Protein AF-0000000076434625 (afdb_homodimer)

Nearest PDB structures (foldseek):
  2wl1-assembly1_A  TM=9.726E-01  e=6.484E-25  Homo sapiens
  8hjt-assembly1_D  TM=9.639E-01  e=6.205E-23  Vicugna pacos
  5lyg-assembly1_A  TM=9.330E-01  e=1.930E-23  Homo sapiens
  5hm7-assembly1_A  TM=8.733E-01  e=5.251E-23  Homo sapiens
  2fbe-assembly4_D  TM=9.195E-01  e=2.385E-20  Homo sapiens

Structure (mmCIF, N/CA/C/O backbone):
data_AF-0000000076434625-model_v1
#
loop_
_entity.id
_entity.type
_entity.pdbx_description
1 polymer 'Erythroblast membrane associated protein (Scianna blood group)'
#
loop_
_atom_site.group_PDB
_atom_site.id
_atom_site.type_symbol
_atom_site.label_atom_id
_atom_site.label_alt_id
_atom_site.label_comp_id
_atom_site.label_asym_id
_atom_site.label_entity_id
_atom_site.label_seq_id
_atom_site.pdbx_PDB_ins_code
_atom_site.Cartn_x
_atom_site.Cartn_y
_atom_site.Cartn_z
_atom_site.occupancy
_atom_site.B_iso_or_equiv
_atom_site.auth_seq_id
_atom_site.auth_comp_id
_atom_site.auth_asym_id
_atom_site.auth_atom_id
_atom_site.pdbx_PDB_model_num
ATOM 1 N N . GLU A 1 1 ? -69 0.634 -28.594 1 23.17 1 GLU A N 1
ATOM 2 C CA . GLU A 1 1 ? -69 0.146 -27.219 1 23.17 1 GLU A CA 1
ATOM 3 C C . GLU A 1 1 ? -67.688 -0.517 -26.859 1 23.17 1 GLU A C 1
ATOM 5 O O . GLU A 1 1 ? -67.438 -1.662 -27.25 1 23.17 1 GLU A O 1
ATOM 10 N N . CYS A 1 2 ? -66.5 0.203 -27.141 1 28.33 2 CYS A N 1
ATOM 11 C CA . CYS A 1 2 ? -65.062 -0.141 -27.078 1 28.33 2 CYS A CA 1
ATOM 12 C C . CYS A 1 2 ? -64.688 -0.5 -25.656 1 28.33 2 CYS A C 1
ATOM 14 O O . CYS A 1 2 ? -64.875 0.292 -24.719 1 28.33 2 CYS A O 1
ATOM 16 N N . GLY A 1 3 ? -64.812 -1.788 -25.188 1 24.2 3 GLY A N 1
ATOM 17 C CA . GLY A 1 3 ? -64.562 -2.371 -23.891 1 24.2 3 GLY A CA 1
ATOM 18 C C . GLY A 1 3 ? -63.125 -2.133 -23.375 1 24.2 3 GLY A C 1
ATOM 19 O O . GLY A 1 3 ? -62.156 -2.402 -24.078 1 24.2 3 GLY A O 1
ATOM 20 N N . TRP A 1 4 ? -62.875 -1.135 -22.406 1 28.14 4 TRP A N 1
ATOM 21 C CA . TRP A 1 4 ? -61.688 -0.651 -21.688 1 28.14 4 TRP A CA 1
ATOM 22 C C . TRP A 1 4 ? -61.094 -1.759 -20.844 1 28.14 4 TRP A C 1
ATOM 24 O O . TRP A 1 4 ? -61.719 -2.256 -19.906 1 28.14 4 TRP A O 1
ATOM 34 N N . ASP A 1 5 ? -60.375 -2.73 -21.438 1 30.02 5 ASP A N 1
ATOM 35 C CA . ASP A 1 5 ? -59.688 -3.805 -20.734 1 30.02 5 ASP A CA 1
ATOM 36 C C . ASP A 1 5 ? -58.625 -3.248 -19.766 1 30.02 5 ASP A C 1
ATOM 38 O O . ASP A 1 5 ? -57.75 -2.484 -20.156 1 30.02 5 ASP A O 1
ATOM 42 N N . GLY A 1 6 ? -58.938 -2.926 -18.438 1 27.97 6 GLY A N 1
ATOM 43 C CA . GLY A 1 6 ? -58.281 -2.494 -17.203 1 27.97 6 GLY A CA 1
ATOM 44 C C . GLY A 1 6 ? -57.125 -3.395 -16.781 1 27.97 6 GLY A C 1
ATOM 45 O O . GLY A 1 6 ? -57.188 -4.043 -15.742 1 27.97 6 GLY A O 1
ATOM 46 N N . THR A 1 7 ? -56.406 -4.121 -17.594 1 33.84 7 THR A N 1
ATOM 47 C CA . THR A 1 7 ? -55.344 -4.992 -17.078 1 33.84 7 THR A CA 1
ATOM 48 C C . THR A 1 7 ? -54.312 -4.184 -16.328 1 33.84 7 THR A C 1
ATOM 50 O O . THR A 1 7 ? -53.5 -3.455 -16.922 1 33.84 7 THR A O 1
ATOM 53 N N . GLY A 1 8 ? -54.625 -3.646 -15.156 1 29.27 8 GLY A N 1
ATOM 54 C CA . GLY A 1 8 ? -53.656 -3.012 -14.266 1 29.27 8 GLY A CA 1
ATOM 55 C C . GLY A 1 8 ? -52.469 -3.9 -13.922 1 29.27 8 GLY A C 1
ATOM 56 O O . GLY A 1 8 ? -52.656 -5.07 -13.57 1 29.27 8 GLY A O 1
ATOM 57 N N . ALA A 1 9 ? -51.281 -3.75 -14.508 1 34.62 9 ALA A N 1
ATOM 58 C CA . ALA A 1 9 ? -49.969 -4.273 -14.172 1 34.62 9 ALA A CA 1
ATOM 59 C C . ALA A 1 9 ? -49.688 -4.18 -12.672 1 34.62 9 ALA A C 1
ATOM 61 O O . ALA A 1 9 ? -49.781 -3.096 -12.086 1 34.62 9 ALA A O 1
ATOM 62 N N . SER A 1 10 ? -50 -5.176 -11.859 1 33.22 10 SER A N 1
ATOM 63 C CA . SER A 1 10 ? -49.625 -5.387 -10.461 1 33.22 10 SER A CA 1
ATOM 64 C C . SER A 1 10 ? -48.156 -5.027 -10.203 1 33.22 10 SER A C 1
ATOM 66 O O . SER A 1 10 ? -47.25 -5.602 -10.82 1 33.22 10 SER A O 1
ATOM 68 N N . GLN A 1 11 ? -47.781 -3.863 -10.016 1 36.91 11 GLN A N 1
ATOM 69 C CA . GLN A 1 11 ? -46.531 -3.506 -9.383 1 36.91 11 GLN A CA 1
ATOM 70 C C . GLN A 1 11 ? -46.219 -4.41 -8.188 1 36.91 11 GLN A C 1
ATOM 72 O O . GLN A 1 11 ? -46.938 -4.359 -7.176 1 36.91 11 GLN A O 1
ATOM 77 N N . ALA A 1 12 ? -45.781 -5.609 -8.336 1 36.97 12 ALA A N 1
ATOM 78 C CA . ALA A 1 12 ? -45.312 -6.48 -7.258 1 36.97 12 ALA A CA 1
ATOM 79 C C . ALA A 1 12 ? -44.594 -5.684 -6.172 1 36.97 12 ALA A C 1
ATOM 81 O O . ALA A 1 12 ? -43.531 -5.09 -6.422 1 36.97 12 ALA A O 1
ATOM 82 N N . CYS A 1 13 ? -45.125 -5.082 -5.246 1 39.25 13 CYS A N 1
ATOM 83 C CA . CYS A 1 13 ? -44.688 -4.508 -3.982 1 39.25 13 CYS A CA 1
ATOM 84 C C . CYS A 1 13 ? -43.688 -5.414 -3.285 1 39.25 13 CYS A C 1
ATOM 86 O O . CYS A 1 13 ? -44.031 -6.512 -2.846 1 39.25 13 CYS A O 1
ATOM 88 N N . ARG A 1 14 ? -42.406 -5.449 -3.725 1 52.22 14 ARG A N 1
ATOM 89 C CA . ARG A 1 14 ? -41.438 -6.191 -2.924 1 52.22 14 ARG A CA 1
ATOM 90 C C . ARG A 1 14 ? -41.656 -5.93 -1.436 1 52.22 14 ARG A C 1
ATOM 92 O O . ARG A 1 14 ? -41.844 -4.781 -1.021 1 52.22 14 ARG A O 1
ATOM 99 N N . SER A 1 15 ? -41.969 -6.836 -0.788 1 63.38 15 SER A N 1
ATOM 100 C CA . SER A 1 15 ? -42.281 -6.758 0.64 1 63.38 15 SER A CA 1
ATOM 101 C C . SER A 1 15 ? -41.125 -6.102 1.4 1 63.38 15 SER A C 1
ATOM 103 O O . SER A 1 15 ? -39.969 -6.238 1.018 1 63.38 15 SER A O 1
ATOM 105 N N . PRO A 1 16 ? -41.375 -5.156 2.105 1 63.78 16 PRO A N 1
ATOM 106 C CA . PRO A 1 16 ? -40.406 -4.516 2.98 1 63.78 16 PRO A CA 1
ATOM 107 C C . PRO A 1 16 ? -39.375 -5.504 3.553 1 63.78 16 PRO A C 1
ATOM 109 O O . PRO A 1 16 ? -38.219 -5.141 3.801 1 63.78 16 PRO A O 1
ATOM 112 N N . HIS A 1 17 ? -39.781 -6.703 3.619 1 73.5 17 HIS A N 1
ATOM 113 C CA . HIS A 1 17 ? -38.906 -7.73 4.148 1 73.5 17 HIS A CA 1
ATOM 114 C C . HIS A 1 17 ? -37.812 -8.086 3.139 1 73.5 17 HIS A C 1
ATOM 116 O O . HIS A 1 17 ? -36.656 -8.312 3.518 1 73.5 17 HIS A O 1
ATOM 122 N N . SER A 1 18 ? -38.281 -7.949 1.891 1 78 18 SER A N 1
ATOM 123 C CA . SER A 1 18 ? -37.312 -8.289 0.843 1 78 18 SER A CA 1
ATOM 124 C C . SER A 1 18 ? -36.25 -7.199 0.685 1 78 18 SER A C 1
ATOM 126 O O . SER A 1 18 ? -35.062 -7.5 0.527 1 78 18 SER A O 1
ATOM 128 N N . ASP A 1 19 ? -36.688 -6.043 0.899 1 81.62 19 ASP A N 1
ATOM 129 C CA . ASP A 1 19 ? -35.75 -4.922 0.766 1 81.62 19 ASP A CA 1
ATOM 130 C C . ASP A 1 19 ? -34.75 -4.918 1.899 1 81.62 19 ASP A C 1
ATOM 132 O O . ASP A 1 19 ? -33.562 -4.641 1.678 1 81.62 19 ASP A O 1
ATOM 136 N N . LEU A 1 20 ? -35.188 -5.234 3.004 1 84.5 20 LEU A N 1
ATOM 137 C CA . LEU A 1 20 ? -34.312 -5.266 4.16 1 84.5 20 LEU A CA 1
ATOM 138 C C . LEU A 1 20 ? -33.312 -6.402 4.035 1 84.5 20 LEU A C 1
ATOM 140 O O . LEU A 1 20 ? -32.125 -6.238 4.383 1 84.5 20 LEU A O 1
ATOM 144 N N . SER A 1 21 ? -33.875 -7.551 3.588 1 85.25 21 SER A N 1
ATOM 145 C CA . SER A 1 21 ? -32.969 -8.688 3.381 1 85.25 21 SER A CA 1
ATOM 146 C C . SER A 1 21 ? -31.906 -8.359 2.355 1 85.25 21 SER A C 1
ATOM 148 O O . SER A 1 21 ? -30.734 -8.695 2.549 1 85.25 21 SER A O 1
ATOM 150 N N . ASN A 1 22 ? -32.344 -7.711 1.347 1 88.44 22 ASN A N 1
ATOM 151 C CA . ASN A 1 22 ? -31.391 -7.309 0.318 1 88.44 22 ASN A CA 1
ATOM 152 C C . ASN A 1 22 ? -30.375 -6.293 0.853 1 88.44 22 ASN A C 1
ATOM 154 O O . ASN A 1 22 ? -29.203 -6.336 0.497 1 88.44 22 ASN A O 1
ATOM 158 N N . CYS A 1 23 ? -30.922 -5.461 1.627 1 88.69 23 CYS A N 1
ATOM 159 C CA . CYS A 1 23 ? -30.047 -4.461 2.225 1 88.69 23 CYS A CA 1
ATOM 160 C C . CYS A 1 23 ? -29.016 -5.113 3.127 1 88.69 23 CYS A C 1
ATOM 162 O O . CYS A 1 23 ? -27.828 -4.746 3.092 1 88.69 23 CYS A O 1
ATOM 164 N N . PHE A 1 24 ? -29.422 -6.098 3.816 1 89.88 24 PHE A N 1
ATOM 165 C CA . PHE A 1 24 ? -28.516 -6.777 4.723 1 89.88 24 PHE A CA 1
ATOM 166 C C . PHE A 1 24 ? -27.469 -7.57 3.947 1 89.88 24 PHE A C 1
ATOM 168 O O . PHE A 1 24 ? -26.297 -7.613 4.336 1 89.88 24 PHE A O 1
ATOM 175 N N . TYR A 1 25 ? -28.016 -8.117 2.943 1 89.94 25 TYR A N 1
ATOM 176 C CA . TYR A 1 25 ? -27.078 -8.852 2.094 1 89.94 25 TYR A CA 1
ATOM 177 C C . TYR A 1 25 ? -26.016 -7.918 1.521 1 89.94 25 TYR A C 1
ATOM 179 O O . TYR A 1 25 ? -24.828 -8.242 1.526 1 89.94 25 TYR A O 1
ATOM 187 N N . SER A 1 26 ? -26.438 -6.84 1.035 1 90.75 26 SER A N 1
ATOM 188 C CA . SER A 1 26 ? -25.5 -5.852 0.49 1 90.75 26 SER A CA 1
ATOM 189 C C . SER A 1 26 ? -24.531 -5.363 1.555 1 90.75 26 SER A C 1
ATOM 191 O O . SER A 1 26 ? -23.344 -5.172 1.277 1 90.75 26 SER A O 1
ATOM 193 N N . LEU A 1 27 ? -25.031 -5.211 2.686 1 92.5 27 LEU A N 1
ATOM 194 C CA . LEU A 1 27 ? -24.203 -4.762 3.793 1 92.5 27 LEU A CA 1
ATOM 195 C C . LEU A 1 27 ? -23.109 -5.777 4.102 1 92.5 27 LEU A C 1
ATOM 197 O O . LEU A 1 27 ? -21.953 -5.406 4.312 1 92.5 27 LEU A O 1
ATOM 201 N N . GLU A 1 28 ? -23.469 -6.973 4.117 1 92.25 28 GLU A N 1
ATOM 202 C CA . GLU A 1 28 ? -22.5 -8.023 4.422 1 92.25 28 GLU A CA 1
ATOM 203 C C . GLU A 1 28 ? -21.422 -8.109 3.342 1 92.25 28 GLU A C 1
ATOM 205 O O . GLU A 1 28 ? -20.234 -8.281 3.65 1 92.25 28 GLU A O 1
ATOM 210 N N . LYS A 1 29 ? -21.844 -8 2.17 1 90.31 29 LYS A N 1
ATOM 211 C CA . LYS A 1 29 ? -20.906 -8.031 1.058 1 90.31 29 LYS A CA 1
ATOM 212 C C . LYS A 1 29 ? -19.906 -6.879 1.154 1 90.31 29 LYS A C 1
ATOM 214 O O . LYS A 1 29 ? -18.703 -7.074 0.967 1 90.31 29 LYS A O 1
ATOM 219 N N . LEU A 1 30 ? -20.453 -5.77 1.471 1 92.81 30 LEU A N 1
ATOM 220 C CA . LEU A 1 30 ? -19.609 -4.582 1.576 1 92.81 30 LEU A CA 1
ATOM 221 C C . LEU A 1 30 ? -18.641 -4.699 2.756 1 92.81 30 LEU A C 1
ATOM 223 O O . LEU A 1 30 ? -17.484 -4.289 2.66 1 92.81 30 LEU A O 1
ATOM 227 N N . ARG A 1 31 ? -19.125 -5.285 3.799 1 94.31 31 ARG A N 1
ATOM 228 C CA . ARG A 1 31 ? -18.281 -5.449 4.98 1 94.31 31 ARG A CA 1
ATOM 229 C C . ARG A 1 31 ? -17.109 -6.395 4.691 1 94.31 31 ARG A C 1
ATOM 231 O O . ARG A 1 31 ? -15.992 -6.156 5.145 1 94.31 31 ARG A O 1
ATOM 238 N N . ARG A 1 32 ? -17.391 -7.383 3.936 1 92.69 32 ARG A N 1
ATOM 239 C CA . ARG A 1 32 ? -16.344 -8.336 3.586 1 92.69 32 ARG A CA 1
ATOM 240 C C . ARG A 1 32 ? -15.281 -7.691 2.695 1 92.69 32 ARG A C 1
ATOM 242 O O . ARG A 1 32 ? -14.086 -7.84 2.934 1 92.69 32 ARG A O 1
ATOM 249 N N . GLU A 1 33 ? -15.75 -6.996 1.76 1 93 33 GLU A N 1
ATOM 250 C CA . GLU A 1 33 ? -14.805 -6.324 0.867 1 93 33 GLU A CA 1
ATOM 251 C C . GLU A 1 33 ? -13.984 -5.281 1.616 1 93 33 GLU A C 1
ATOM 253 O O . GLU A 1 33 ? -12.781 -5.145 1.383 1 93 33 GLU A O 1
ATOM 258 N N . LEU A 1 34 ? -14.672 -4.625 2.457 1 94.81 34 LEU A N 1
ATOM 259 C CA . LEU A 1 34 ? -13.984 -3.588 3.223 1 94.81 34 LEU A CA 1
ATOM 260 C C . LEU A 1 34 ? -12.891 -4.191 4.098 1 94.81 34 LEU A C 1
ATOM 262 O O . LEU A 1 34 ? -11.805 -3.613 4.23 1 94.81 34 LEU A O 1
ATOM 266 N N . LYS A 1 35 ? -13.203 -5.277 4.699 1 94.44 35 LYS A N 1
ATOM 267 C CA . LYS A 1 35 ? -12.203 -5.945 5.527 1 94.44 35 LYS A CA 1
ATOM 268 C C . LYS A 1 35 ? -10.938 -6.246 4.73 1 94.44 35 LYS A C 1
ATOM 270 O O . LYS A 1 35 ? -9.828 -6.02 5.215 1 94.44 35 LYS A O 1
ATOM 275 N N . LEU A 1 36 ? -11.086 -6.656 3.561 1 94.12 36 LEU A N 1
ATOM 276 C CA . LEU A 1 36 ? -9.961 -6.996 2.701 1 94.12 36 LEU A CA 1
ATOM 277 C C . LEU A 1 36 ? -9.172 -5.746 2.318 1 94.12 36 LEU A C 1
ATOM 279 O O . LEU A 1 36 ? -7.941 -5.734 2.383 1 94.12 36 LEU A O 1
ATOM 283 N N . LYS A 1 37 ? -9.875 -4.754 1.934 1 96.19 37 LYS A N 1
ATOM 284 C CA . LYS A 1 37 ? -9.211 -3.529 1.497 1 96.19 37 LYS A CA 1
ATOM 285 C C . LYS A 1 37 ? -8.547 -2.816 2.672 1 96.19 37 LYS A C 1
ATOM 287 O O . LYS A 1 37 ? -7.484 -2.207 2.514 1 96.19 37 LYS A O 1
ATOM 292 N N . ARG A 1 38 ? -9.133 -2.963 3.857 1 96.06 38 ARG A N 1
ATOM 293 C CA . ARG A 1 38 ? -8.5 -2.43 5.062 1 96.06 38 ARG A CA 1
ATOM 294 C C . ARG A 1 38 ? -7.18 -3.141 5.348 1 96.06 38 ARG A C 1
ATOM 296 O O . ARG A 1 38 ? -6.176 -2.498 5.656 1 96.06 38 ARG A O 1
ATOM 303 N N . ALA A 1 39 ? -7.242 -4.359 5.207 1 95.88 39 ALA A N 1
ATOM 304 C CA . ALA A 1 39 ? -6.031 -5.141 5.457 1 95.88 39 ALA A CA 1
ATOM 305 C C . ALA A 1 39 ? -4.922 -4.754 4.48 1 95.88 39 ALA A C 1
ATOM 307 O O . ALA A 1 39 ? -3.76 -4.617 4.875 1 95.88 39 ALA A O 1
ATOM 308 N N . ALA A 1 40 ? -5.301 -4.598 3.291 1 96.94 40 ALA A N 1
ATOM 309 C CA . ALA A 1 40 ? -4.328 -4.199 2.277 1 96.94 40 ALA A CA 1
ATOM 310 C C . ALA A 1 40 ? -3.756 -2.816 2.582 1 96.94 40 ALA A C 1
ATOM 312 O O . ALA A 1 40 ? -2.541 -2.615 2.531 1 96.94 40 ALA A O 1
ATOM 313 N N . ALA A 1 41 ? -4.602 -1.96 2.906 1 96.69 41 ALA A N 1
ATOM 314 C CA . ALA A 1 41 ? -4.164 -0.603 3.225 1 96.69 41 ALA A CA 1
ATOM 315 C C . ALA A 1 41 ? -3.271 -0.591 4.461 1 96.69 41 ALA A C 1
ATOM 317 O O . ALA A 1 41 ? -2.252 0.1 4.492 1 96.69 41 ALA A O 1
ATOM 318 N N . ASN A 1 42 ? -3.645 -1.367 5.438 1 96.25 42 ASN A N 1
ATOM 319 C CA . ASN A 1 42 ? -2.861 -1.458 6.668 1 96.25 42 ASN A CA 1
ATOM 320 C C . ASN A 1 42 ? -1.478 -2.047 6.406 1 96.25 42 ASN A C 1
ATOM 322 O O . ASN A 1 42 ? -0.511 -1.695 7.086 1 96.25 42 ASN A O 1
ATOM 326 N N . SER A 1 43 ? -1.382 -2.867 5.438 1 95.94 43 SER A N 1
ATOM 327 C CA . SER A 1 43 ? -0.119 -3.549 5.172 1 95.94 43 SER A CA 1
ATOM 328 C C . SER A 1 43 ? 0.944 -2.57 4.684 1 95.94 43 SER A C 1
ATOM 330 O O . SER A 1 43 ? 2.143 -2.848 4.781 1 95.94 43 SER A O 1
ATOM 332 N N . GLY A 1 44 ? 0.519 -1.475 4.18 1 96.56 44 GLY A N 1
ATOM 333 C CA . GLY A 1 44 ? 1.476 -0.463 3.762 1 96.56 44 GLY A CA 1
ATOM 334 C C . GLY A 1 44 ? 2.344 0.044 4.898 1 96.56 44 GLY A C 1
ATOM 335 O O . GLY A 1 44 ? 3.439 0.562 4.664 1 96.56 44 GLY A O 1
ATOM 336 N N . TRP A 1 45 ? 1.852 -0.097 6.062 1 96.75 45 TRP A N 1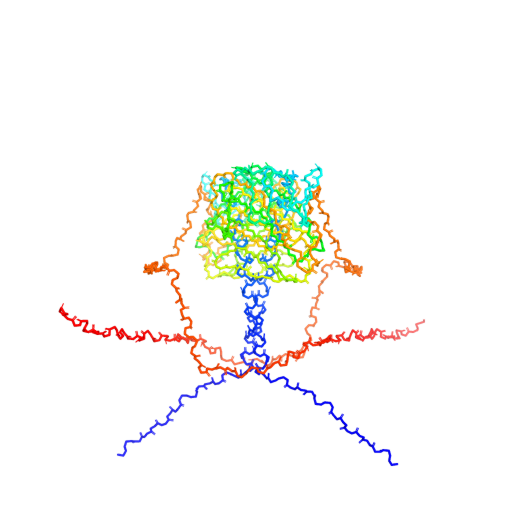
ATOM 337 C CA . TRP A 1 45 ? 2.582 0.366 7.238 1 96.75 45 TRP A CA 1
ATOM 338 C C . TRP A 1 45 ? 3.875 -0.423 7.422 1 96.75 45 TRP A C 1
ATOM 340 O O . TRP A 1 45 ? 4.863 0.103 7.941 1 96.75 45 TRP A O 1
ATOM 350 N N . ARG A 1 46 ? 3.898 -1.638 6.988 1 96.06 46 ARG A N 1
ATOM 351 C CA . ARG A 1 46 ? 5.086 -2.48 7.098 1 96.06 46 ARG A CA 1
ATOM 352 C C . ARG A 1 46 ? 6.254 -1.884 6.32 1 96.06 46 ARG A C 1
ATOM 354 O O . ARG A 1 46 ? 7.375 -1.826 6.828 1 96.06 46 ARG A O 1
ATOM 361 N N . ARG A 1 47 ? 5.949 -1.477 5.184 1 95.94 47 ARG A N 1
ATOM 362 C CA . ARG A 1 47 ? 6.98 -0.821 4.391 1 95.94 47 ARG A CA 1
ATOM 363 C C . ARG A 1 47 ? 7.371 0.521 5 1 95.94 47 ARG A C 1
ATOM 365 O O . ARG A 1 47 ? 8.555 0.875 5.031 1 95.94 47 ARG A O 1
ATOM 372 N N . ALA A 1 48 ? 6.359 1.243 5.406 1 97.75 48 ALA A N 1
ATOM 373 C CA . ALA A 1 48 ? 6.605 2.57 5.961 1 97.75 48 ALA A CA 1
ATOM 374 C C . ALA A 1 48 ? 7.629 2.512 7.09 1 97.75 48 ALA A C 1
ATOM 376 O O . ALA A 1 48 ? 8.586 3.293 7.117 1 97.75 48 ALA A O 1
ATOM 377 N N . ARG A 1 49 ? 7.52 1.567 7.906 1 96.81 49 ARG A N 1
ATOM 378 C CA . ARG A 1 49 ? 8.328 1.491 9.117 1 96.81 49 ARG A CA 1
ATOM 379 C C . ARG A 1 49 ? 9.781 1.176 8.789 1 96.81 49 ARG A C 1
ATOM 381 O O . ARG A 1 49 ? 10.672 1.406 9.609 1 96.81 49 ARG A O 1
ATOM 388 N N . LEU A 1 50 ? 10.023 0.683 7.617 1 97.31 50 LEU A N 1
ATOM 389 C CA . LEU A 1 50 ? 11.383 0.374 7.176 1 97.31 50 LEU A CA 1
ATOM 390 C C . LEU A 1 50 ? 12.133 1.646 6.797 1 97.31 50 LEU A C 1
ATOM 392 O O . LEU A 1 50 ? 13.352 1.625 6.633 1 97.31 50 LEU A O 1
ATOM 396 N N . HIS A 1 51 ? 11.461 2.729 6.668 1 98.38 51 HIS A N 1
ATOM 397 C CA . HIS A 1 51 ? 12.078 3.953 6.164 1 98.38 51 HIS A CA 1
ATOM 398 C C . HIS A 1 51 ? 11.969 5.082 7.184 1 98.38 51 HIS A C 1
ATOM 400 O O . HIS A 1 51 ? 11.781 6.242 6.809 1 98.38 51 HIS A O 1
ATOM 406 N N . PHE A 1 52 ? 12.086 4.723 8.43 1 98.38 52 PHE A N 1
ATOM 407 C CA . PHE A 1 52 ? 11.984 5.699 9.508 1 98.38 52 PHE A CA 1
ATOM 408 C C . PHE A 1 52 ? 13.141 6.691 9.445 1 98.38 52 PHE A C 1
ATOM 410 O O . PHE A 1 52 ? 14.297 6.297 9.289 1 98.38 52 PHE A O 1
ATOM 417 N N . VAL A 1 53 ? 12.766 7.922 9.445 1 98 53 VAL A N 1
ATOM 418 C CA . VAL A 1 53 ? 13.742 9 9.57 1 98 53 VAL A CA 1
ATOM 419 C C . VAL A 1 53 ? 13.328 9.945 10.695 1 98 53 VAL A C 1
ATOM 421 O O . VAL A 1 53 ? 12.141 10.086 10.992 1 98 53 VAL A O 1
ATOM 424 N N . THR A 1 54 ? 14.305 10.539 11.336 1 94.12 54 THR A N 1
ATOM 425 C CA . THR A 1 54 ? 14.016 11.586 12.305 1 94.12 54 THR A CA 1
ATOM 426 C C . THR A 1 54 ? 14.078 12.961 11.648 1 94.12 54 THR A C 1
ATOM 428 O O . THR A 1 54 ? 15.156 13.445 11.312 1 94.12 54 THR A O 1
ATOM 431 N N . VAL A 1 55 ? 12.984 13.516 11.492 1 98.19 55 VAL A N 1
ATOM 432 C CA . VAL A 1 55 ? 12.938 14.867 10.953 1 98.19 55 VAL A CA 1
ATOM 433 C C . VAL A 1 55 ? 13.016 15.883 12.086 1 98.19 55 VAL A C 1
ATOM 435 O O . VAL A 1 55 ? 12.758 15.547 13.242 1 98.19 55 VAL A O 1
ATOM 438 N N . THR A 1 56 ? 13.453 17.078 11.727 1 98.81 56 THR A N 1
ATOM 439 C CA . THR A 1 56 ? 13.5 18.172 12.688 1 98.81 56 THR A CA 1
ATOM 440 C C . THR A 1 56 ? 12.797 19.406 12.133 1 98.81 56 THR A C 1
ATOM 442 O O . THR A 1 56 ? 12.609 19.531 10.922 1 98.81 56 THR A O 1
ATOM 445 N N . LEU A 1 57 ? 12.453 20.281 13.07 1 98.88 57 LEU A N 1
ATOM 446 C CA . LEU A 1 57 ? 11.773 21.516 12.68 1 98.88 57 LEU A CA 1
ATOM 447 C C . LEU A 1 57 ? 12.781 22.562 12.188 1 98.88 57 LEU A C 1
ATOM 449 O O . LEU A 1 57 ? 13.875 22.672 12.734 1 98.88 57 LEU A O 1
ATOM 453 N N . ASP A 1 58 ? 12.383 23.312 11.172 1 98.75 58 ASP A N 1
ATOM 454 C CA . ASP A 1 58 ? 13.188 24.422 10.641 1 98.75 58 ASP A CA 1
ATOM 455 C C . ASP A 1 58 ? 12.766 25.75 11.25 1 98.75 58 ASP A C 1
ATOM 457 O O . ASP A 1 58 ? 11.781 26.359 10.82 1 98.75 58 ASP A O 1
ATOM 461 N N . PRO A 1 59 ? 13.562 26.266 12.102 1 98.31 59 PRO A N 1
ATOM 462 C CA . PRO A 1 59 ? 13.164 27.484 12.797 1 98.31 59 PRO A CA 1
ATOM 463 C C . PRO A 1 59 ? 12.984 28.672 11.852 1 98.31 59 PRO A C 1
ATOM 465 O O . PRO A 1 59 ? 12.211 29.594 12.148 1 98.31 59 PRO A O 1
ATOM 468 N N . ASP A 1 60 ? 13.625 28.641 10.789 1 98.19 60 ASP A N 1
ATOM 469 C CA . ASP A 1 60 ? 13.57 29.766 9.867 1 98.19 60 ASP A CA 1
ATOM 470 C C . ASP A 1 60 ? 12.227 29.844 9.148 1 98.19 60 ASP A C 1
ATOM 472 O O . ASP A 1 60 ? 11.891 30.844 8.523 1 98.19 60 ASP A O 1
ATOM 476 N N . THR A 1 61 ? 11.445 28.797 9.258 1 98.56 61 THR A N 1
ATOM 477 C CA . THR A 1 61 ? 10.148 28.781 8.578 1 98.56 61 THR A CA 1
ATOM 478 C C . THR A 1 61 ? 9.016 28.984 9.578 1 98.56 61 THR A C 1
ATOM 480 O O . THR A 1 61 ? 7.863 29.172 9.188 1 98.56 61 THR A O 1
ATOM 483 N N . ALA A 1 62 ? 9.289 29.016 10.836 1 98.69 62 ALA A N 1
ATOM 484 C CA . ALA A 1 62 ? 8.281 28.969 11.883 1 98.69 62 ALA A CA 1
ATOM 485 C C . ALA A 1 62 ? 7.547 30.297 12.008 1 98.69 62 ALA A C 1
ATOM 487 O O . ALA A 1 62 ? 8.18 31.359 12.07 1 98.69 62 ALA A O 1
ATOM 488 N N . HIS A 1 63 ? 6.266 30.234 12.031 1 98.44 63 HIS A N 1
ATOM 489 C CA . HIS A 1 63 ? 5.488 31.406 12.414 1 98.44 63 HIS A CA 1
ATOM 490 C C . HIS A 1 63 ? 5.996 32 13.719 1 98.44 63 HIS A C 1
ATOM 492 O O . HIS A 1 63 ? 6.32 31.266 14.656 1 98.44 63 HIS A O 1
ATOM 498 N N . PRO A 1 64 ? 5.918 33.281 13.859 1 98.19 64 PRO A N 1
ATOM 499 C CA . PRO A 1 64 ? 6.539 33.938 15.008 1 98.19 64 PRO A CA 1
ATOM 500 C C . PRO A 1 64 ? 5.859 33.594 16.328 1 98.19 64 PRO A C 1
ATOM 502 O O . PRO A 1 64 ? 6.438 33.812 17.406 1 98.19 64 PRO A O 1
ATOM 505 N N . LYS A 1 65 ? 4.656 33.125 16.312 1 98.25 65 LYS A N 1
ATOM 506 C CA . LYS A 1 65 ? 3.951 32.812 17.547 1 98.25 65 LYS A CA 1
ATOM 507 C C . LYS A 1 65 ? 4.293 31.422 18.031 1 98.25 65 LYS A C 1
ATOM 509 O O . LYS A 1 65 ? 3.906 31.016 19.141 1 98.25 65 LYS A O 1
ATOM 514 N N . LEU A 1 66 ? 5.012 30.688 17.25 1 98.69 66 LEU A N 1
ATOM 515 C CA . LEU A 1 66 ? 5.328 29.312 17.609 1 98.69 66 LEU A CA 1
ATOM 516 C C . LEU A 1 66 ? 6.555 29.25 18.516 1 98.69 66 LEU A C 1
ATOM 518 O O . LEU A 1 66 ? 7.461 30.078 18.391 1 98.69 66 LEU A O 1
ATOM 522 N N . ILE A 1 67 ? 6.508 28.297 19.453 1 98.56 67 ILE A N 1
ATOM 523 C CA . ILE A 1 67 ? 7.637 27.984 20.312 1 98.56 67 ILE A CA 1
ATOM 524 C C . ILE A 1 67 ? 8.211 26.625 19.953 1 98.56 67 ILE A C 1
ATOM 526 O O . ILE A 1 67 ? 7.508 25.609 19.984 1 98.56 67 ILE A O 1
ATOM 530 N N . LEU A 1 68 ? 9.461 26.641 19.594 1 98.31 68 LEU A N 1
ATOM 531 C CA . LEU A 1 68 ? 10.156 25.406 19.25 1 98.31 68 LEU A CA 1
ATOM 532 C C . LEU A 1 68 ? 11.086 24.953 20.375 1 98.31 68 LEU A C 1
ATOM 534 O O . LEU A 1 68 ? 11.727 25.797 21.016 1 98.31 68 LEU A O 1
ATOM 538 N N . SER A 1 69 ? 11.109 23.688 20.578 1 98.38 69 SER A N 1
ATOM 539 C CA . SER A 1 69 ? 12.086 23.156 21.531 1 98.38 69 SER A CA 1
ATOM 540 C C . SER A 1 69 ? 13.508 23.344 21.016 1 98.38 69 SER A C 1
ATOM 542 O O . SER A 1 69 ? 13.719 23.531 19.812 1 98.38 69 SER A O 1
ATOM 544 N N . GLU A 1 70 ? 14.445 23.203 21.906 1 97.5 70 GLU A N 1
ATOM 545 C CA . GLU A 1 70 ? 15.859 23.375 21.562 1 97.5 70 GLU A CA 1
ATOM 546 C C . GLU A 1 70 ? 16.312 22.312 20.562 1 97.5 70 GLU A C 1
ATOM 548 O O . GLU A 1 70 ? 17.094 22.594 19.656 1 97.5 70 GLU A O 1
ATOM 553 N N . ASP A 1 71 ? 15.812 21.078 20.781 1 97.56 71 ASP A N 1
ATOM 554 C CA . ASP A 1 71 ? 16.25 19.984 19.906 1 97.56 71 ASP A CA 1
ATOM 555 C C . ASP A 1 71 ? 15.438 19.984 18.609 1 97.56 71 ASP A C 1
ATOM 557 O O . ASP A 1 71 ? 15.641 19.109 17.75 1 97.56 71 ASP A O 1
ATOM 561 N N . ARG A 1 72 ? 14.477 20.906 18.453 1 98.44 72 ARG A N 1
ATOM 562 C CA . ARG A 1 72 ? 13.703 21.125 17.25 1 98.44 72 ARG A CA 1
ATOM 563 C C . ARG A 1 72 ? 12.805 19.922 16.953 1 98.44 72 ARG A C 1
ATOM 565 O O . ARG A 1 72 ? 12.594 19.562 15.789 1 98.44 72 ARG A O 1
ATOM 572 N N . LYS A 1 73 ? 12.312 19.328 18.031 1 98.44 73 LYS A N 1
ATOM 573 C CA . LYS A 1 73 ? 11.453 18.156 17.875 1 98.44 73 LYS A CA 1
ATOM 574 C C . LYS A 1 73 ? 10.047 18.438 18.406 1 98.44 73 LYS A C 1
ATOM 576 O O . LYS A 1 73 ? 9.148 17.594 18.25 1 98.44 73 LYS A O 1
ATOM 581 N N . CYS A 1 74 ? 9.891 19.562 18.969 1 98.44 74 CYS A N 1
ATOM 582 C CA . CYS A 1 74 ? 8.594 19.922 19.547 1 98.44 74 CYS A CA 1
ATOM 583 C C . CYS A 1 74 ? 8.188 21.328 19.156 1 98.44 74 CYS A C 1
ATOM 585 O O . CYS A 1 74 ? 9.023 22.234 19.094 1 98.44 74 CYS A O 1
ATOM 587 N N . VAL A 1 75 ? 6.891 21.5 18.922 1 98.88 75 VAL A N 1
ATOM 588 C CA . VAL A 1 75 ? 6.391 22.844 18.594 1 98.88 75 VAL A CA 1
ATOM 589 C C . VAL A 1 75 ? 5.012 23.031 19.219 1 98.88 75 VAL A C 1
ATOM 591 O O . VAL A 1 75 ? 4.191 22.109 19.234 1 98.88 75 VAL A O 1
ATOM 594 N N . LYS A 1 76 ? 4.754 24.125 19.766 1 98.44 76 LYS A N 1
ATOM 595 C CA . LYS A 1 76 ? 3.453 24.531 20.297 1 98.44 76 LYS A CA 1
ATOM 596 C C . LYS A 1 76 ? 3.18 26 20 1 98.44 76 LYS A C 1
ATOM 598 O O . LYS A 1 76 ? 4.09 26.75 19.641 1 98.44 76 LYS A O 1
ATOM 603 N N . LEU A 1 77 ? 1.93 26.328 20.109 1 98.44 77 LEU A N 1
ATOM 604 C CA . LEU A 1 77 ? 1.553 27.734 19.953 1 98.44 77 LEU A CA 1
ATOM 605 C C . LEU A 1 77 ? 1.774 28.5 21.234 1 98.44 77 LEU A C 1
ATOM 607 O O . LEU A 1 77 ? 1.318 28.078 22.312 1 98.44 77 LEU A O 1
ATOM 611 N N . GLY A 1 78 ? 2.469 29.578 21.109 1 97 78 GLY A N 1
ATOM 612 C CA . GLY A 1 78 ? 2.668 30.453 22.266 1 97 78 GLY A CA 1
ATOM 613 C C . GLY A 1 78 ? 1.637 31.562 22.344 1 97 78 GLY A C 1
ATOM 614 O O . GLY A 1 78 ? 0.781 31.703 21.469 1 97 78 GLY A O 1
ATOM 615 N N . ASP A 1 79 ? 1.771 32.375 23.391 1 93.75 79 ASP A N 1
ATOM 616 C CA . ASP A 1 79 ? 0.829 33.469 23.656 1 93.75 79 ASP A CA 1
ATOM 617 C C . ASP A 1 79 ? 1.274 34.75 22.969 1 93.75 79 ASP A C 1
ATOM 619 O O . ASP A 1 79 ? 0.45 35.625 22.656 1 93.75 79 ASP A O 1
ATOM 623 N N . THR A 1 80 ? 2.561 34.812 22.75 1 94.12 80 THR A N 1
ATOM 624 C CA . THR A 1 80 ? 3.104 36.062 22.219 1 94.12 80 THR A CA 1
ATOM 625 C C . THR A 1 80 ? 4.008 35.781 21.016 1 94.12 80 THR A C 1
ATOM 627 O O . THR A 1 80 ? 4.543 34.688 20.891 1 94.12 80 THR A O 1
ATOM 630 N N . ARG A 1 81 ? 4.176 36.781 20.25 1 95.44 81 ARG A N 1
ATOM 631 C CA . ARG A 1 81 ? 5.098 36.688 19.125 1 95.44 81 ARG A CA 1
ATOM 632 C C . ARG A 1 81 ? 6.547 36.688 19.594 1 95.44 81 ARG A C 1
ATOM 634 O O . ARG A 1 81 ? 6.926 37.469 20.469 1 95.44 81 ARG A O 1
ATOM 641 N N . GLN A 1 82 ? 7.312 35.75 19.062 1 93.69 82 GLN A N 1
ATOM 642 C CA . GLN A 1 82 ? 8.75 35.688 19.312 1 93.69 82 GLN A CA 1
ATOM 643 C C . GLN A 1 82 ? 9.5 36.719 18.5 1 93.69 82 GLN A C 1
ATOM 645 O O . GLN A 1 82 ? 9.039 37.125 17.438 1 93.69 82 GLN A O 1
ATOM 650 N N . PRO A 1 83 ? 10.648 37.219 19.047 1 94.19 83 PRO A N 1
ATOM 651 C CA . PRO A 1 83 ? 11.445 38.188 18.312 1 94.19 83 PRO A CA 1
ATOM 652 C C . PRO A 1 83 ? 12.281 37.562 17.203 1 94.19 83 PRO A C 1
ATOM 654 O O . PRO A 1 83 ? 13.516 37.562 17.266 1 94.19 83 PRO A O 1
ATOM 657 N N . VAL A 1 84 ? 11.68 37.031 16.25 1 95.5 84 VAL A N 1
ATOM 658 C CA . VAL A 1 84 ? 12.359 36.406 15.109 1 95.5 84 VAL A CA 1
ATOM 659 C C . VAL A 1 84 ? 12.234 37.312 13.883 1 95.5 84 VAL A C 1
ATOM 661 O O . VAL A 1 84 ? 11.219 38 13.703 1 95.5 84 VAL A O 1
ATOM 664 N N . PRO A 1 85 ? 13.328 37.375 13.055 1 94.25 85 PRO A N 1
ATOM 665 C CA . PRO A 1 85 ? 13.281 38.219 11.875 1 94.25 85 PRO A CA 1
ATOM 666 C C . PRO A 1 85 ? 12.289 37.75 10.82 1 94.25 85 PRO A C 1
ATOM 668 O O . PRO A 1 85 ? 12.055 36.531 10.695 1 94.25 85 PRO A O 1
ATOM 671 N N . ASP A 1 86 ? 11.773 38.75 10.148 1 93.31 86 ASP A N 1
ATOM 672 C CA . ASP A 1 86 ? 10.977 38.375 8.977 1 93.31 86 ASP A CA 1
ATOM 673 C C . ASP A 1 86 ? 11.859 37.938 7.82 1 93.31 86 ASP A C 1
ATOM 675 O O . ASP A 1 86 ? 12.953 38.469 7.617 1 93.31 86 ASP A O 1
ATOM 679 N N . ASN A 1 87 ? 11.656 36.875 7.188 1 96.19 87 ASN A N 1
ATOM 680 C CA . ASN A 1 87 ? 12.32 36.344 6.004 1 96.19 87 ASN A CA 1
ATOM 681 C C . ASN A 1 87 ? 11.336 35.656 5.07 1 96.19 87 ASN A C 1
ATOM 683 O O . ASN A 1 87 ? 10.211 35.344 5.469 1 96.19 87 ASN A O 1
ATOM 687 N N . PRO A 1 88 ? 11.672 35.438 3.834 1 95.88 88 PRO A N 1
ATOM 688 C CA . PRO A 1 88 ? 10.734 34.875 2.861 1 95.88 88 PRO A CA 1
ATOM 689 C C . PRO A 1 88 ? 10.289 33.469 3.227 1 95.88 88 PRO A C 1
ATOM 691 O O . PRO A 1 88 ? 9.203 33.031 2.834 1 95.88 88 PRO A O 1
ATOM 694 N N . GLU A 1 89 ? 11.008 32.781 4.02 1 97.38 89 GLU A N 1
ATOM 695 C CA . GLU A 1 89 ? 10.734 31.375 4.301 1 97.38 89 GLU A CA 1
ATOM 696 C C . GLU A 1 89 ? 9.805 31.234 5.5 1 97.38 89 GLU A C 1
ATOM 698 O O . GLU A 1 89 ? 9.227 30.156 5.711 1 97.38 89 GLU A O 1
ATOM 703 N N . ARG A 1 90 ? 9.672 32.219 6.305 1 98.25 90 ARG A N 1
ATOM 704 C CA . ARG A 1 90 ? 8.914 32.125 7.547 1 98.25 90 ARG A CA 1
ATOM 705 C C . ARG A 1 90 ? 7.426 32.344 7.289 1 98.25 90 ARG A C 1
ATOM 707 O O . ARG A 1 90 ? 7.039 33.281 6.598 1 98.25 90 ARG A O 1
ATOM 714 N N . PHE A 1 91 ? 6.633 31.484 7.848 1 98 91 PHE A N 1
ATOM 715 C CA . PHE A 1 91 ? 5.195 31.703 7.789 1 98 91 PHE A CA 1
ATOM 716 C C . PHE A 1 91 ? 4.805 32.938 8.586 1 98 91 PHE A C 1
ATOM 718 O O . PHE A 1 91 ? 5.383 33.219 9.641 1 98 91 PHE A O 1
ATOM 725 N N . ASP A 1 92 ? 3.807 33.625 8.094 1 96.75 92 ASP A N 1
ATOM 726 C CA . ASP A 1 92 ? 3.439 34.844 8.836 1 96.75 92 ASP A CA 1
ATOM 727 C C . ASP A 1 92 ? 1.943 34.875 9.141 1 96.75 92 ASP A C 1
ATOM 729 O O . ASP A 1 92 ? 1.474 35.719 9.906 1 96.75 92 ASP A O 1
ATOM 733 N N . PHE A 1 93 ? 1.194 34.031 8.492 1 95.69 93 PHE A N 1
ATOM 734 C CA . PHE A 1 93 ? -0.247 33.969 8.711 1 95.69 93 PHE A CA 1
ATOM 735 C C . PHE A 1 93 ? -0.665 32.656 9.328 1 95.69 93 PHE A C 1
ATOM 737 O O . PHE A 1 93 ? -1.24 32.625 10.414 1 95.69 93 PHE A O 1
ATOM 744 N N . VAL A 1 94 ? -0.336 31.609 8.633 1 95.88 94 VAL A N 1
ATOM 745 C CA . VAL A 1 94 ? -0.66 30.297 9.172 1 95.88 94 VAL A CA 1
ATOM 746 C C . VAL A 1 94 ? 0.343 29.922 10.266 1 95.88 94 VAL A C 1
ATOM 748 O O . VAL A 1 94 ? 1.549 30.125 10.102 1 95.88 94 VAL A O 1
ATOM 751 N N . VAL A 1 95 ? -0.13 29.406 11.406 1 97.56 95 VAL A N 1
ATOM 752 C CA . VAL A 1 95 ? 0.739 29.078 12.531 1 97.56 95 VAL A CA 1
ATOM 753 C C . VAL A 1 95 ? 1.398 27.719 12.305 1 97.56 95 VAL A C 1
ATOM 755 O O . VAL A 1 95 ? 1.146 26.766 13.039 1 97.56 95 VAL A O 1
ATOM 758 N N . SER A 1 96 ? 2.273 27.688 11.336 1 98.44 96 SER A N 1
ATOM 759 C CA . SER A 1 96 ? 2.893 26.453 10.875 1 98.44 96 SER A CA 1
ATOM 760 C C . SER A 1 96 ? 4.414 26.562 10.867 1 98.44 96 SER A C 1
ATOM 762 O O . SER A 1 96 ? 4.961 27.656 11.078 1 98.44 96 SER A O 1
ATOM 764 N N . VAL A 1 97 ? 5.039 25.438 10.75 1 98.81 97 VAL A N 1
ATOM 765 C CA . VAL A 1 97 ? 6.484 25.312 10.617 1 98.81 97 VAL A CA 1
ATOM 766 C C . VAL A 1 97 ? 6.816 24.109 9.734 1 98.81 97 VAL A C 1
ATOM 768 O O . VAL A 1 97 ? 6.117 23.094 9.781 1 98.81 97 VAL A O 1
ATOM 771 N N . LEU A 1 98 ? 7.816 24.203 8.891 1 98.88 98 LEU A N 1
ATOM 772 C CA . LEU A 1 98 ? 8.234 23.094 8.039 1 98.88 98 LEU A CA 1
ATOM 773 C C . LEU A 1 98 ? 9.367 22.312 8.688 1 98.88 98 LEU A C 1
ATOM 775 O O . LEU A 1 98 ? 10.031 22.797 9.602 1 98.88 98 LEU A O 1
ATOM 779 N N . GLY A 1 99 ? 9.5 21.109 8.234 1 98.88 99 GLY A N 1
ATOM 780 C CA . GLY A 1 99 ? 10.688 20.359 8.594 1 98.88 99 GLY A CA 1
ATOM 781 C C . GLY A 1 99 ? 11.938 20.828 7.895 1 98.88 99 GLY A C 1
ATOM 782 O O . GLY A 1 99 ? 11.859 21.5 6.855 1 98.88 99 GLY A O 1
ATOM 783 N N . SER A 1 100 ? 13.07 20.469 8.453 1 98.62 100 SER A N 1
ATOM 784 C CA . SER A 1 100 ? 14.359 20.875 7.895 1 98.62 100 SER A CA 1
ATOM 785 C C . SER A 1 100 ? 14.742 20 6.703 1 98.62 100 SER A C 1
ATOM 787 O O . SER A 1 100 ? 15.578 20.391 5.883 1 98.62 100 SER A O 1
ATOM 789 N N . GLU A 1 101 ? 14.156 18.859 6.641 1 98.25 101 GLU A N 1
ATOM 790 C CA . GLU A 1 101 ? 14.523 17.906 5.602 1 98.25 101 GLU A CA 1
ATOM 791 C C . GLU A 1 101 ? 13.836 18.234 4.277 1 98.25 101 GLU A C 1
ATOM 793 O O . GLU A 1 101 ? 12.664 18.625 4.258 1 98.25 101 GLU A O 1
ATOM 798 N N . TYR A 1 102 ? 14.641 18.062 3.217 1 98.5 102 TYR A N 1
ATOM 799 C CA . TYR A 1 102 ? 14.156 18.156 1.844 1 98.5 102 TYR A CA 1
ATOM 800 C C . TYR A 1 102 ? 14.141 16.797 1.177 1 98.5 102 TYR A C 1
ATOM 802 O O . TYR A 1 102 ? 15.188 16.156 1.038 1 98.5 102 TYR A O 1
ATOM 810 N N . PHE A 1 103 ? 12.93 16.375 0.809 1 98.69 103 PHE A N 1
ATOM 811 C CA . PHE A 1 103 ? 12.82 15.062 0.167 1 98.69 103 PHE A CA 1
ATOM 812 C C . PHE A 1 103 ? 12.664 15.211 -1.342 1 98.69 103 PHE A C 1
ATOM 814 O O . PHE A 1 103 ? 11.703 15.828 -1.812 1 98.69 103 PHE A O 1
ATOM 821 N N . ILE A 1 104 ? 13.547 14.648 -2.123 1 98.5 104 ILE A N 1
ATOM 822 C CA . ILE A 1 104 ? 13.5 14.773 -3.576 1 98.5 104 ILE A CA 1
ATOM 823 C C . ILE A 1 104 ? 13.469 13.383 -4.211 1 98.5 104 ILE A C 1
ATOM 825 O O . ILE A 1 104 ? 13.422 13.258 -5.438 1 98.5 104 ILE A O 1
ATOM 829 N N . ALA A 1 105 ? 13.594 12.398 -3.391 1 98.06 105 ALA A N 1
ATOM 830 C CA . ALA A 1 105 ? 13.602 11.008 -3.838 1 98.06 105 ALA A CA 1
ATOM 831 C C . ALA A 1 105 ? 13.484 10.047 -2.656 1 98.06 105 ALA A C 1
ATOM 833 O O . ALA A 1 105 ? 13.695 10.445 -1.506 1 98.06 105 ALA A O 1
ATOM 834 N N . GLY A 1 106 ? 13.047 8.836 -2.965 1 97.69 106 GLY A N 1
ATOM 835 C CA . GLY A 1 106 ? 13.094 7.77 -1.979 1 97.69 106 GLY A CA 1
ATOM 836 C C . GLY A 1 106 ? 11.867 7.734 -1.084 1 97.69 106 GLY A C 1
ATOM 837 O O . GLY A 1 106 ? 10.883 8.43 -1.344 1 97.69 106 GLY A O 1
ATOM 838 N N . CYS A 1 107 ? 11.938 6.82 -0.127 1 98.19 107 CYS A N 1
ATOM 839 C CA . CYS A 1 107 ? 10.883 6.637 0.869 1 98.19 107 CYS A CA 1
ATOM 840 C C . CYS A 1 107 ? 11.305 7.215 2.215 1 98.19 107 CYS A C 1
ATOM 842 O O . CYS A 1 107 ? 12.469 7.105 2.609 1 98.19 107 CYS A O 1
ATOM 844 N N . HIS A 1 108 ? 10.344 7.832 2.902 1 98.88 108 HIS A N 1
ATOM 845 C CA . HIS A 1 108 ? 10.57 8.445 4.207 1 98.88 108 HIS A CA 1
ATOM 846 C C . HIS A 1 108 ? 9.352 8.273 5.113 1 98.88 108 HIS A C 1
ATOM 848 O O . HIS A 1 108 ? 8.219 8.391 4.656 1 98.88 108 HIS A O 1
ATOM 854 N N . TYR A 1 109 ? 9.648 7.992 6.34 1 98.88 109 TYR A N 1
ATOM 855 C CA . TYR A 1 109 ? 8.586 7.801 7.32 1 98.88 109 TYR A CA 1
ATOM 856 C C . TYR A 1 109 ? 8.945 8.469 8.648 1 98.88 109 TYR A C 1
ATOM 858 O O . TYR A 1 109 ? 10.078 8.383 9.109 1 98.88 109 TYR A O 1
ATOM 866 N N . TRP A 1 110 ? 8.016 9.18 9.242 1 98.88 110 TRP A N 1
ATOM 867 C CA . TRP A 1 110 ? 8.211 9.742 10.578 1 98.88 110 TRP A CA 1
ATOM 868 C C . TRP A 1 110 ? 6.898 9.773 11.352 1 98.88 110 TRP A C 1
ATOM 870 O O . TRP A 1 110 ? 5.824 9.586 10.773 1 98.88 110 TRP A O 1
ATOM 880 N N . GLU A 1 111 ? 6.992 9.867 12.578 1 98.75 111 GLU A N 1
ATOM 881 C CA . GLU A 1 111 ? 5.836 9.805 13.461 1 98.75 111 GLU A CA 1
ATOM 882 C C . GLU A 1 111 ? 5.75 11.055 14.336 1 98.75 111 GLU A C 1
ATOM 884 O O . GLU A 1 111 ? 6.773 11.578 14.789 1 98.75 111 GLU A O 1
ATOM 889 N N . VAL A 1 112 ? 4.574 11.492 14.562 1 98.81 112 VAL A N 1
ATOM 890 C CA . VAL A 1 112 ? 4.332 12.703 15.352 1 98.81 112 VAL A CA 1
ATOM 891 C C . VAL A 1 112 ? 3.262 12.43 16.406 1 98.81 112 VAL A C 1
ATOM 893 O O . VAL A 1 112 ? 2.148 12.008 16.078 1 98.81 112 VAL A O 1
ATOM 896 N N . SER A 1 113 ? 3.613 12.68 17.641 1 98.38 113 SER A N 1
ATOM 897 C CA . SER A 1 113 ? 2.619 12.602 18.719 1 98.38 113 SER A CA 1
ATOM 898 C C . SER A 1 113 ? 1.702 13.82 18.703 1 98.38 113 SER A C 1
ATOM 900 O O . SER A 1 113 ? 2.174 14.961 18.656 1 98.38 113 SER A O 1
ATOM 902 N N . VAL A 1 114 ? 0.469 13.547 18.734 1 97.56 114 VAL A N 1
ATOM 903 C CA . VAL A 1 114 ? -0.552 14.594 18.797 1 97.56 114 VAL A CA 1
ATOM 904 C C . VAL A 1 114 ? -1.389 14.414 20.062 1 97.56 114 VAL A C 1
ATOM 906 O O . VAL A 1 114 ? -2.541 14.852 20.125 1 97.56 114 VAL A O 1
ATOM 909 N N . ALA A 1 115 ? -0.798 13.758 20.984 1 94.44 115 ALA A N 1
ATOM 910 C CA . ALA A 1 115 ? -1.508 13.453 22.219 1 94.44 115 ALA A CA 1
ATOM 911 C C . ALA A 1 115 ? -2.018 14.719 22.906 1 94.44 115 ALA A C 1
ATOM 913 O O . ALA A 1 115 ? -1.31 15.734 22.953 1 94.44 115 ALA A O 1
ATOM 914 N N . ASP A 1 116 ? -3.273 14.68 23.391 1 93.19 116 ASP A N 1
ATOM 915 C CA . ASP A 1 116 ? -3.92 15.727 24.172 1 93.19 116 ASP A CA 1
ATOM 916 C C . ASP A 1 116 ? -4.184 16.969 23.328 1 93.19 116 ASP A C 1
ATOM 918 O O . ASP A 1 116 ? -4.402 18.062 23.859 1 93.19 116 ASP A O 1
ATOM 922 N N . LYS A 1 117 ? -4.035 16.859 22.078 1 95.75 117 LYS A N 1
ATOM 923 C CA . LYS A 1 117 ? -4.406 17.969 21.203 1 95.75 117 LYS A CA 1
ATOM 924 C C . LYS A 1 117 ? -5.816 17.797 20.641 1 95.75 117 LYS A C 1
ATOM 926 O O . LYS A 1 117 ? -6.309 16.672 20.547 1 95.75 117 LYS A O 1
ATOM 931 N N . THR A 1 118 ? -6.41 18.922 20.266 1 94.69 118 THR A N 1
ATOM 932 C CA . THR A 1 118 ? -7.762 18.859 19.703 1 94.69 118 THR A CA 1
ATOM 933 C C . THR A 1 118 ? -7.781 19.375 18.266 1 94.69 118 THR A C 1
ATOM 935 O O . THR A 1 118 ? -8.758 19.172 17.547 1 94.69 118 THR A O 1
ATOM 938 N N . LYS A 1 119 ? -6.699 20.078 17.891 1 96.31 119 LYS A N 1
ATOM 939 C CA . LYS A 1 119 ? -6.547 20.594 16.531 1 96.31 119 LYS A CA 1
ATOM 940 C C . LYS A 1 119 ? -5.098 20.5 16.062 1 96.31 119 LYS A C 1
ATOM 942 O O . LYS A 1 119 ? -4.172 20.75 16.844 1 96.31 119 LYS A O 1
ATOM 947 N N . TRP A 1 120 ? -4.938 20.125 14.922 1 97.69 120 TRP A N 1
ATOM 948 C CA . TRP A 1 120 ? -3.619 20.094 14.297 1 97.69 120 TRP A CA 1
ATOM 949 C C . TRP A 1 120 ? -3.727 19.766 12.812 1 97.69 120 TRP A C 1
ATOM 951 O O . TRP A 1 120 ? -4.773 19.297 12.352 1 97.69 120 TRP A O 1
ATOM 961 N N . ALA A 1 121 ? -2.729 20.016 12.047 1 98.31 121 ALA A N 1
ATOM 962 C CA . ALA A 1 121 ? -2.535 19.578 10.672 1 98.31 121 ALA A CA 1
ATOM 963 C C . ALA A 1 121 ? -1.11 19.078 10.453 1 98.31 121 ALA A C 1
ATOM 965 O O . ALA A 1 121 ? -0.149 19.703 10.906 1 98.31 121 ALA A O 1
ATOM 966 N N . LEU A 1 122 ? -1.03 17.891 9.875 1 98.88 122 LEU A N 1
ATOM 967 C CA . LEU A 1 122 ? 0.257 17.266 9.625 1 98.88 122 LEU A CA 1
ATOM 968 C C . LEU A 1 122 ? 0.324 16.719 8.203 1 98.88 122 LEU A C 1
ATOM 970 O O . LEU A 1 122 ? -0.701 16.344 7.625 1 98.88 122 LEU A O 1
ATOM 974 N N . GLY A 1 123 ? 1.562 16.656 7.664 1 98.88 123 GLY A N 1
ATOM 975 C CA . GLY A 1 123 ? 1.766 16.016 6.371 1 98.88 123 GLY A CA 1
ATOM 976 C C . GLY A 1 123 ? 2.986 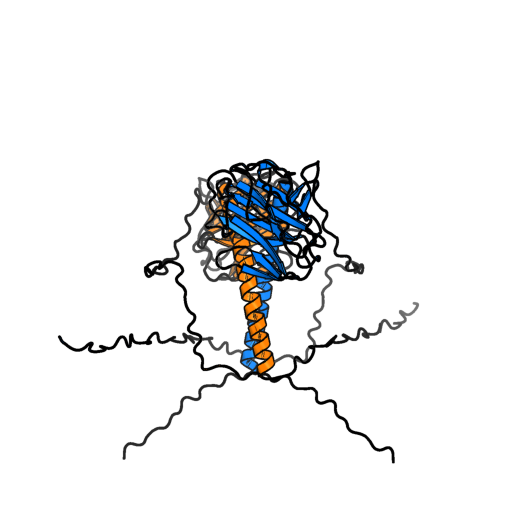16.531 5.633 1 98.88 123 GLY A C 1
ATOM 977 O O . GLY A 1 123 ? 4.074 16.609 6.207 1 98.88 123 GLY A O 1
ATOM 978 N N . VAL A 1 124 ? 2.746 16.734 4.344 1 98.94 124 VAL A N 1
ATOM 979 C CA . VAL A 1 124 ? 3.836 17.094 3.443 1 98.94 124 VAL A CA 1
ATOM 980 C C . VAL A 1 124 ? 3.395 18.25 2.543 1 98.94 124 VAL A C 1
ATOM 982 O O . VAL A 1 124 ? 2.223 18.344 2.178 1 98.94 124 VAL A O 1
ATOM 985 N N . CYS A 1 125 ? 4.332 19.141 2.264 1 98.75 125 CYS A N 1
ATOM 986 C CA . CYS A 1 125 ? 4.062 20.172 1.269 1 98.75 125 CYS A CA 1
ATOM 987 C C . CYS A 1 125 ? 5.254 20.359 0.339 1 98.75 125 CYS A C 1
ATOM 989 O O . CYS A 1 125 ? 6.355 19.891 0.63 1 98.75 125 CYS A O 1
ATOM 991 N N . SER A 1 126 ? 4.973 20.984 -0.739 1 98.44 126 SER A N 1
ATOM 992 C CA . SER A 1 126 ? 6.047 21.391 -1.64 1 98.44 126 SER A CA 1
ATOM 993 C C . SER A 1 126 ? 6.898 22.5 -1.021 1 98.44 126 SER A C 1
ATOM 995 O O . SER A 1 126 ? 6.379 23.375 -0.334 1 98.44 126 SER A O 1
ATOM 997 N N . GLU A 1 127 ? 8.156 22.453 -1.347 1 97.75 127 GLU A N 1
ATOM 998 C CA . GLU A 1 127 ? 9.055 23.516 -0.896 1 97.75 127 GLU A CA 1
ATOM 999 C C . GLU A 1 127 ? 8.625 24.875 -1.44 1 97.75 127 GLU A C 1
ATOM 1001 O O . GLU A 1 127 ? 8.867 25.906 -0.812 1 97.75 127 GLU A O 1
ATOM 1006 N N . SER A 1 128 ? 7.887 24.875 -2.469 1 95.94 128 SER A N 1
ATOM 1007 C CA . SER A 1 128 ? 7.594 26.094 -3.203 1 95.94 128 SER A CA 1
ATOM 1008 C C . SER A 1 128 ? 6.293 26.734 -2.729 1 95.94 128 SER A C 1
ATOM 1010 O O . SER A 1 128 ? 5.867 27.766 -3.254 1 95.94 128 SER A O 1
ATOM 1012 N N . VAL A 1 129 ? 5.691 26.188 -1.771 1 96.88 129 VAL A N 1
ATOM 1013 C CA . VAL A 1 129 ? 4.414 26.734 -1.337 1 96.88 129 VAL A CA 1
ATOM 1014 C C . VAL A 1 129 ? 4.625 28.125 -0.75 1 96.88 129 VAL A C 1
ATOM 1016 O O . VAL A 1 129 ? 5.684 28.422 -0.187 1 96.88 129 VAL A O 1
ATOM 1019 N N . SER A 1 130 ? 3.65 28.922 -0.833 1 95.31 130 SER A N 1
ATOM 1020 C CA . SER A 1 130 ? 3.73 30.266 -0.251 1 95.31 130 SER A CA 1
ATOM 1021 C C . SER A 1 130 ? 3.732 30.203 1.272 1 95.31 130 SER A C 1
ATOM 1023 O O . SER A 1 130 ? 2.973 29.438 1.869 1 95.31 130 SER A O 1
ATOM 1025 N N . ARG A 1 131 ? 4.566 31.094 1.832 1 96.88 131 ARG A N 1
ATOM 1026 C CA . ARG A 1 131 ? 4.672 31.172 3.285 1 96.88 131 ARG A CA 1
ATOM 1027 C C . ARG A 1 131 ? 3.98 32.406 3.818 1 96.88 131 ARG A C 1
ATOM 1029 O O . ARG A 1 131 ? 3.889 32.625 5.031 1 96.88 131 ARG A O 1
ATOM 1036 N N . LYS A 1 132 ? 3.502 33.188 2.828 1 96.44 132 LYS A N 1
ATOM 1037 C CA . LYS A 1 132 ? 2.928 34.469 3.209 1 96.44 132 LYS A CA 1
ATOM 1038 C C . LYS A 1 132 ? 1.417 34.5 2.992 1 96.44 132 LYS A C 1
ATOM 1040 O O . LYS A 1 132 ? 0.925 33.969 1.986 1 96.44 132 LYS A O 1
ATOM 1045 N N . GLY A 1 133 ? 0.677 35.094 3.867 1 94.38 133 GLY A N 1
ATOM 1046 C CA . GLY A 1 133 ? -0.758 35.25 3.729 1 94.38 133 GLY A CA 1
ATOM 1047 C C . GLY A 1 133 ? -1.542 33.969 3.887 1 94.38 133 GLY A C 1
ATOM 1048 O O . GLY A 1 133 ? -1.021 32.969 4.402 1 94.38 133 GLY A O 1
ATOM 1049 N N . LYS A 1 134 ? -2.842 34.125 3.588 1 91.06 134 LYS A N 1
ATOM 1050 C CA . LYS A 1 134 ? -3.746 33 3.695 1 91.06 134 LYS A CA 1
ATOM 1051 C C . LYS A 1 134 ? -3.619 32.094 2.482 1 91.06 134 LYS A C 1
ATOM 1053 O O . LYS A 1 134 ? -3.607 32.531 1.343 1 91.06 134 LYS A O 1
ATOM 1058 N N . VAL A 1 135 ? -3.26 30.859 2.703 1 90 135 VAL A N 1
ATOM 1059 C CA . VAL A 1 135 ? -3.176 29.859 1.638 1 90 135 VAL A CA 1
ATOM 1060 C C . VAL A 1 135 ? -4.113 28.703 1.94 1 90 135 VAL A C 1
ATOM 1062 O O . VAL A 1 135 ? -4.16 28.203 3.07 1 90 135 VAL A O 1
ATOM 1065 N N . THR A 1 136 ? -4.887 28.391 0.931 1 93.38 136 THR A N 1
ATOM 1066 C CA . THR A 1 136 ? -5.723 27.203 1.074 1 93.38 136 THR A CA 1
ATOM 1067 C C . THR A 1 136 ? -4.895 25.938 0.907 1 93.38 136 THR A C 1
ATOM 1069 O O . THR A 1 136 ? -4.344 25.688 -0.167 1 93.38 136 THR A O 1
ATOM 1072 N N . ALA A 1 137 ? -4.863 25.156 1.92 1 95.94 137 ALA A N 1
ATOM 1073 C CA . ALA A 1 137 ? -4.098 23.922 1.879 1 95.94 137 ALA A CA 1
ATOM 1074 C C . ALA A 1 137 ? -4.824 22.844 1.066 1 95.94 137 ALA A C 1
ATOM 1076 O O . ALA A 1 137 ? -5.926 22.422 1.428 1 95.94 137 ALA A O 1
ATOM 1077 N N . SER A 1 138 ? -4.316 22.469 0.002 1 97.5 138 SER A N 1
ATOM 1078 C CA . SER A 1 138 ? -4.82 21.438 -0.889 1 97.5 138 SER A CA 1
ATOM 1079 C C . SER A 1 138 ? -3.713 20.875 -1.772 1 97.5 138 SER A C 1
ATOM 1081 O O . SER A 1 138 ? -2.68 21.516 -1.964 1 97.5 138 SER A O 1
ATOM 1083 N N . PRO A 1 139 ? -3.943 19.703 -2.326 1 97.62 139 PRO A N 1
ATOM 1084 C CA . PRO A 1 139 ? -2.934 19.156 -3.234 1 97.62 139 PRO A CA 1
ATOM 1085 C C . PRO A 1 139 ? -2.646 20.062 -4.422 1 97.62 139 PRO A C 1
ATOM 1087 O O . PRO A 1 139 ? -1.491 20.219 -4.828 1 97.62 139 PRO A O 1
ATOM 1090 N N . ALA A 1 140 ? -3.674 20.734 -4.906 1 96.12 140 ALA A N 1
ATOM 1091 C CA . ALA A 1 140 ? -3.498 21.656 -6.031 1 96.12 140 ALA A CA 1
ATOM 1092 C C . ALA A 1 140 ? -2.572 22.812 -5.656 1 96.12 140 ALA A C 1
ATOM 1094 O O . ALA A 1 140 ? -1.877 23.359 -6.516 1 96.12 140 ALA A O 1
ATOM 1095 N N . ASN A 1 141 ? -2.568 23.062 -4.379 1 96.69 141 ASN A N 1
ATOM 1096 C CA . ASN A 1 141 ? -1.722 24.156 -3.895 1 96.69 141 ASN A CA 1
ATOM 1097 C C . ASN A 1 141 ? -0.452 23.625 -3.234 1 96.69 141 ASN A C 1
ATOM 1099 O O . ASN A 1 141 ? 0.215 24.344 -2.492 1 96.69 141 ASN A O 1
ATOM 1103 N N . GLY A 1 142 ? -0.17 22.359 -3.381 1 98 142 GLY A N 1
ATOM 1104 C CA . GLY A 1 142 ? 1.102 21.797 -2.961 1 98 142 GLY A CA 1
ATOM 1105 C C . GLY A 1 142 ? 1.091 21.297 -1.526 1 98 142 GLY A C 1
ATOM 1106 O O . GLY A 1 142 ? 2.145 21.172 -0.904 1 98 142 GLY A O 1
ATOM 1107 N N . HIS A 1 143 ? -0.151 21.125 -1.015 1 98.56 143 HIS A N 1
ATOM 1108 C CA . HIS A 1 143 ? -0.278 20.641 0.357 1 98.56 143 HIS A CA 1
ATOM 1109 C C . HIS A 1 143 ? -0.989 19.297 0.409 1 98.56 143 HIS A C 1
ATOM 1111 O O . HIS A 1 143 ? -2.064 19.141 -0.172 1 98.56 143 HIS A O 1
ATOM 1117 N N . TRP A 1 144 ? -0.456 18.312 1.017 1 98.81 144 TRP A N 1
ATOM 1118 C CA . TRP A 1 144 ? -1.052 17.016 1.328 1 98.81 144 TRP A CA 1
ATOM 1119 C C . TRP A 1 144 ? -1.096 16.781 2.836 1 98.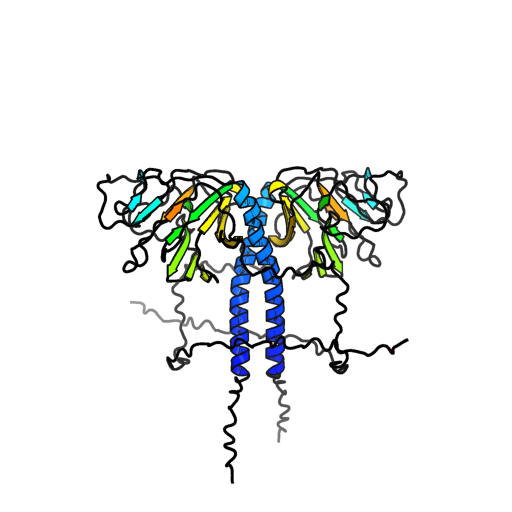81 144 TRP A C 1
ATOM 1121 O O . TRP A 1 144 ? -0.139 16.266 3.42 1 98.81 144 TRP A O 1
ATOM 1131 N N . LEU A 1 145 ? -2.193 17.125 3.434 1 98.81 145 LEU A N 1
ATOM 1132 C CA . LEU A 1 145 ? -2.232 17.25 4.887 1 98.81 145 LEU A CA 1
ATOM 1133 C C . LEU A 1 145 ? -3.42 16.484 5.465 1 98.81 145 LEU A C 1
ATOM 1135 O O . LEU A 1 145 ? -4.465 16.375 4.82 1 98.81 145 LEU A O 1
ATOM 1139 N N . LEU A 1 146 ? -3.225 15.961 6.613 1 98.38 146 LEU A N 1
ATOM 1140 C CA . LEU A 1 146 ? -4.25 15.438 7.508 1 98.38 146 LEU A CA 1
ATOM 1141 C C . LEU A 1 146 ? -4.465 16.375 8.695 1 98.38 146 LEU A C 1
ATOM 1143 O O . LEU A 1 146 ? -3.504 16.906 9.258 1 98.38 146 LEU A O 1
ATOM 1147 N N . ARG A 1 147 ? -5.738 16.531 9.062 1 97.31 147 ARG A N 1
ATOM 1148 C CA . ARG A 1 147 ? -6.02 17.516 10.109 1 97.31 147 ARG A CA 1
ATOM 1149 C C . ARG A 1 147 ? -7.066 16.984 11.086 1 97.31 147 ARG A C 1
ATOM 1151 O O . ARG A 1 147 ? -7.961 16.234 10.695 1 97.31 147 ARG A O 1
ATOM 1158 N N . GLN A 1 148 ? -6.844 17.312 12.312 1 95.75 148 GLN A N 1
ATOM 1159 C CA . GLN A 1 148 ? -7.898 17.25 13.32 1 95.75 148 GLN A CA 1
ATOM 1160 C C . GLN A 1 148 ? -8.484 18.625 13.594 1 95.75 148 GLN A C 1
ATOM 1162 O O . GLN A 1 148 ? -7.754 19.578 13.859 1 95.75 148 GLN A O 1
ATOM 1167 N N . ASN A 1 149 ? -9.758 18.781 13.477 1 87 149 ASN A N 1
ATOM 1168 C CA . ASN A 1 149 ? -10.367 20.094 13.641 1 87 149 ASN A CA 1
ATOM 1169 C C . ASN A 1 149 ? -11.234 20.156 14.898 1 87 149 ASN A C 1
ATOM 1171 O O . ASN A 1 149 ? -11.328 21.203 15.539 1 87 149 ASN A O 1
ATOM 1175 N N . HIS A 1 150 ? -11.961 19.156 15.211 1 79.88 150 HIS A N 1
ATOM 1176 C CA . HIS A 1 150 ? -12.781 19.156 16.422 1 79.88 150 HIS A CA 1
ATOM 1177 C C . HIS A 1 150 ? -13.078 17.734 16.875 1 79.88 150 HIS A C 1
ATOM 1179 O O . HIS A 1 150 ? -13.562 16.906 16.109 1 79.88 150 HIS A O 1
ATOM 1185 N N . GLY A 1 151 ? -12.734 17.625 18.125 1 78.38 151 GLY A N 1
ATOM 1186 C CA . GLY A 1 151 ? -13.086 16.328 18.656 1 78.38 151 GLY A CA 1
ATOM 1187 C C . GLY A 1 151 ? -12.406 15.172 17.938 1 78.38 151 GLY A C 1
ATOM 1188 O O . GLY A 1 151 ? -11.18 15.164 17.797 1 78.38 151 GLY A O 1
ATOM 1189 N N . ASN A 1 152 ? -13.227 14.266 17.547 1 80.62 152 ASN A N 1
ATOM 1190 C CA . ASN A 1 152 ? -12.711 13.094 16.859 1 80.62 152 ASN A CA 1
ATOM 1191 C C . ASN A 1 152 ? -13.008 13.148 15.359 1 80.62 152 ASN A C 1
ATOM 1193 O O . ASN A 1 152 ? -13.273 12.117 14.742 1 80.62 152 ASN A O 1
ATOM 1197 N N . GLU A 1 153 ? -13.055 14.359 14.914 1 87.81 153 GLU A N 1
ATOM 1198 C CA . GLU A 1 153 ? -13.273 14.539 13.484 1 87.81 153 GLU A CA 1
ATOM 1199 C C . GLU A 1 153 ? -11.961 14.852 12.766 1 87.81 153 GLU A C 1
ATOM 1201 O O . GLU A 1 153 ? -11.258 15.805 13.125 1 87.81 153 GLU A O 1
ATOM 1206 N N . TYR A 1 154 ? -11.648 14.047 11.859 1 93.62 154 TYR A N 1
ATOM 1207 C CA . TYR A 1 154 ? -10.422 14.18 11.078 1 93.62 154 TYR A CA 1
ATOM 1208 C C . TYR A 1 154 ? -10.734 14.398 9.602 1 93.62 154 TYR A C 1
ATOM 1210 O O . TYR A 1 154 ? -11.805 14.023 9.125 1 93.62 154 TYR A O 1
ATOM 1218 N N . GLU A 1 155 ? -9.789 15.125 8.961 1 96.44 155 GLU A N 1
ATOM 1219 C CA . GLU A 1 155 ? -9.984 15.398 7.543 1 96.44 155 GLU A CA 1
ATOM 1220 C C . GLU A 1 155 ? -8.664 15.305 6.777 1 96.44 155 GLU A C 1
ATOM 1222 O O . GLU A 1 155 ? -7.629 15.758 7.266 1 96.44 155 GLU A O 1
ATOM 1227 N N . ALA A 1 156 ? -8.742 14.586 5.664 1 97.75 156 ALA A N 1
ATOM 1228 C CA . ALA A 1 156 ? -7.719 14.797 4.645 1 97.75 156 ALA A CA 1
ATOM 1229 C C . ALA A 1 156 ? -8.031 16.031 3.799 1 97.75 156 ALA A C 1
ATOM 1231 O O . ALA A 1 156 ? -9.172 16.219 3.369 1 97.75 156 ALA A O 1
ATOM 1232 N N . LEU A 1 157 ? -7.043 16.828 3.598 1 98.06 157 LEU A N 1
ATOM 1233 C CA . LEU A 1 157 ? -7.301 18.094 2.93 1 98.06 157 LEU A CA 1
ATOM 1234 C C . LEU A 1 157 ? -7.25 17.938 1.414 1 98.06 157 LEU A C 1
ATOM 1236 O O . LEU A 1 157 ? -6.473 18.609 0.739 1 98.06 157 LEU A O 1
ATOM 1240 N N . THR A 1 158 ? -8.094 17.078 1.025 1 97.44 158 THR A N 1
ATOM 1241 C CA . THR A 1 158 ? -8.414 17.016 -0.396 1 97.44 158 THR A CA 1
ATOM 1242 C C . THR A 1 158 ? -9.367 18.141 -0.792 1 97.44 158 THR A C 1
ATOM 1244 O O . THR A 1 158 ? -9.758 18.953 0.049 1 97.44 158 THR A O 1
ATOM 1247 N N . SER A 1 159 ? -9.766 18.25 -2.164 1 94.69 159 SER A N 1
ATOM 1248 C CA . SER A 1 159 ? -10.75 19.219 -2.621 1 94.69 159 SER A CA 1
ATOM 1249 C C . SER A 1 159 ? -11.922 18.531 -3.32 1 94.69 159 SER A C 1
ATOM 1251 O O . SER A 1 159 ? -11.773 18.031 -4.438 1 94.69 159 SER A O 1
ATOM 1253 N N . PRO A 1 160 ? -13.125 18.547 -2.713 1 94.88 160 PRO A N 1
ATOM 1254 C CA . PRO A 1 160 ? -13.352 18.969 -1.329 1 94.88 160 PRO A CA 1
ATOM 1255 C C . PRO A 1 160 ? -12.672 18.047 -0.312 1 94.88 160 PRO A C 1
ATOM 1257 O O . PRO A 1 160 ? -12.172 16.984 -0.674 1 94.88 160 PRO A O 1
ATOM 1260 N N . GLN A 1 161 ? -12.672 18.484 0.909 1 95.56 161 GLN A N 1
ATOM 1261 C CA . GLN A 1 161 ? -12.023 17.719 1.97 1 95.56 161 GLN A CA 1
ATOM 1262 C C . GLN A 1 161 ? -12.719 16.375 2.182 1 95.56 161 GLN A C 1
ATOM 1264 O O . GLN A 1 161 ? -13.938 16.266 2 1 95.56 161 GLN A O 1
ATOM 1269 N N . THR A 1 162 ? -11.883 15.414 2.508 1 95.44 162 THR A N 1
ATOM 1270 C CA . THR A 1 162 ? -12.414 14.102 2.861 1 95.44 162 THR A CA 1
ATOM 1271 C C . THR A 1 162 ? -12.438 13.922 4.375 1 95.44 162 THR A C 1
ATOM 1273 O O . THR A 1 162 ? -11.383 13.859 5.02 1 95.44 162 THR A O 1
ATOM 1276 N N . SER A 1 163 ? -13.648 13.734 4.91 1 92.25 163 SER A N 1
ATOM 1277 C CA . SER A 1 163 ? -13.805 13.609 6.355 1 92.25 163 SER A CA 1
ATOM 1278 C C . SER A 1 163 ? -13.938 12.148 6.773 1 92.25 163 SER A C 1
ATOM 1280 O O . SER A 1 163 ? -14.508 11.336 6.043 1 92.25 163 SER A O 1
ATOM 1282 N N . PHE A 1 164 ? -13.359 11.875 7.941 1 86.56 164 PHE A N 1
ATOM 1283 C CA . PHE A 1 164 ? -13.547 10.547 8.508 1 86.56 164 PHE A CA 1
ATOM 1284 C C . PHE A 1 164 ? -13.461 10.578 10.023 1 86.56 164 PHE A C 1
ATOM 1286 O O . PHE A 1 164 ? -13.016 11.57 10.602 1 86.56 164 PHE A O 1
ATOM 1293 N N . ARG A 1 165 ? -14.039 9.578 10.469 1 80.94 165 ARG A N 1
ATOM 1294 C CA . ARG A 1 165 ? -14.031 9.445 11.922 1 80.94 165 ARG A CA 1
ATOM 1295 C C . ARG A 1 165 ? -13.211 8.234 12.352 1 80.94 165 ARG A C 1
ATOM 1297 O O . ARG A 1 165 ? -13.195 7.211 11.672 1 80.94 165 ARG A O 1
ATOM 1304 N N . LEU A 1 166 ? -12.539 8.508 13.367 1 80.88 166 LEU A N 1
ATOM 1305 C CA . LEU A 1 166 ? -11.797 7.391 13.938 1 80.88 166 LEU A CA 1
ATOM 1306 C C . LEU A 1 166 ? -12.453 6.914 15.234 1 80.88 166 LEU A C 1
ATOM 1308 O O . LEU A 1 166 ? -13.078 7.703 15.945 1 80.88 166 LEU A O 1
ATOM 1312 N N . LYS A 1 167 ? -12.438 5.609 15.445 1 74.75 167 LYS A N 1
ATOM 1313 C CA . LYS A 1 167 ? -13.023 5.02 16.641 1 74.75 167 LYS A CA 1
ATOM 1314 C C . LYS A 1 167 ? -12.359 5.555 17.906 1 74.75 167 LYS A C 1
ATOM 1316 O O . LYS A 1 167 ? -13.031 5.82 18.906 1 74.75 167 LYS A O 1
ATOM 1321 N N . GLU A 1 168 ? -11.07 5.723 17.859 1 80.19 168 GLU A N 1
ATOM 1322 C CA . GLU A 1 168 ? -10.305 6.242 18.984 1 80.19 168 GLU A CA 1
ATOM 1323 C C . GLU A 1 168 ? -9.508 7.488 18.578 1 80.19 168 GLU A C 1
ATOM 1325 O O . GLU A 1 168 ? -9.125 7.637 17.422 1 80.19 168 GLU A O 1
ATOM 1330 N N . PRO A 1 169 ? -9.43 8.32 19.656 1 82.19 169 PRO A N 1
ATOM 1331 C CA . PRO A 1 169 ? -8.648 9.523 19.359 1 82.19 169 PRO A CA 1
ATOM 1332 C C . PRO A 1 169 ? -7.23 9.211 18.875 1 82.19 169 PRO A C 1
ATOM 1334 O O . PRO A 1 169 ? -6.605 8.266 19.375 1 82.19 169 PRO A O 1
ATOM 1337 N N . MET A 1 170 ? -6.809 9.953 18.031 1 90.19 170 MET A N 1
ATOM 1338 C CA . MET A 1 170 ? -5.473 9.805 17.469 1 90.19 170 MET A CA 1
ATOM 1339 C C . MET A 1 170 ? -4.41 10.289 18.453 1 90.19 170 MET A C 1
ATOM 1341 O O . MET A 1 170 ? -4.496 11.406 18.953 1 90.19 170 MET A O 1
ATOM 1345 N N . ARG A 1 171 ? -3.422 9.477 18.766 1 94.5 171 ARG A N 1
ATOM 1346 C CA . ARG A 1 171 ? -2.357 9.883 19.672 1 94.5 171 ARG A CA 1
ATOM 1347 C C . ARG A 1 171 ? -1.046 10.094 18.922 1 94.5 171 ARG A C 1
ATOM 1349 O O . ARG A 1 171 ? -0.214 10.906 19.344 1 94.5 171 ARG A O 1
ATOM 1356 N N . CYS A 1 172 ? -0.907 9.305 17.953 1 97.44 172 CYS A N 1
ATOM 1357 C CA . CYS A 1 172 ? 0.322 9.375 17.172 1 97.44 172 CYS A CA 1
ATOM 1358 C C . CYS A 1 172 ? 0.045 9.109 15.695 1 97.44 172 CYS A C 1
ATOM 1360 O O . CYS A 1 172 ? -0.611 8.125 15.344 1 97.44 172 CYS A O 1
ATOM 1362 N N . VAL A 1 173 ? 0.518 10.023 14.883 1 97.94 173 VAL A N 1
ATOM 1363 C CA . VAL A 1 173 ? 0.306 9.93 13.438 1 97.94 173 VAL A CA 1
ATOM 1364 C C . VAL A 1 173 ? 1.608 9.523 12.75 1 97.94 173 VAL A C 1
ATOM 1366 O O . VAL A 1 173 ? 2.656 10.133 12.992 1 97.94 173 VAL A O 1
ATOM 1369 N N . GLY A 1 174 ? 1.529 8.477 11.969 1 98.56 174 GLY A N 1
ATOM 1370 C CA . GLY A 1 174 ? 2.619 8.148 11.055 1 98.56 174 GLY A CA 1
ATOM 1371 C C . GLY A 1 174 ? 2.418 8.711 9.664 1 98.56 174 GLY A C 1
ATOM 1372 O O . GLY A 1 174 ? 1.318 8.641 9.109 1 98.56 174 GLY A O 1
ATOM 1373 N N . ILE A 1 175 ? 3.43 9.289 9.102 1 98.94 175 ILE A N 1
ATOM 1374 C CA . ILE A 1 175 ? 3.389 9.859 7.758 1 98.94 175 ILE A CA 1
ATOM 1375 C C . ILE A 1 175 ? 4.441 9.188 6.879 1 98.94 175 ILE A C 1
ATOM 1377 O O . ILE A 1 175 ? 5.629 9.195 7.211 1 98.94 175 ILE A O 1
ATOM 1381 N N . PHE A 1 176 ? 3.982 8.602 5.832 1 98.94 176 PHE A N 1
ATOM 1382 C CA . PHE A 1 176 ? 4.867 7.898 4.906 1 98.94 176 PHE A CA 1
ATOM 1383 C C . PHE A 1 176 ? 4.863 8.578 3.539 1 98.94 176 PHE A C 1
ATOM 1385 O O . PHE A 1 176 ? 3.799 8.828 2.969 1 98.94 176 PHE A O 1
ATOM 1392 N N . LEU A 1 177 ? 6.066 8.898 3.039 1 98.88 177 LEU A N 1
ATOM 1393 C CA . LEU A 1 177 ? 6.254 9.469 1.71 1 98.88 177 LEU A CA 1
ATOM 1394 C C . LEU A 1 177 ? 7.043 8.516 0.816 1 98.88 177 LEU A C 1
ATOM 1396 O O . LEU A 1 177 ? 8.141 8.094 1.174 1 98.88 177 LEU A O 1
ATOM 1400 N N . ASP A 1 178 ? 6.469 8.141 -0.23 1 98.5 178 ASP A N 1
ATOM 1401 C CA . ASP A 1 178 ? 7.156 7.496 -1.345 1 98.5 178 ASP A CA 1
ATOM 1402 C C . ASP A 1 178 ? 7.219 8.422 -2.559 1 98.5 178 ASP A C 1
ATOM 1404 O O . ASP A 1 178 ? 6.25 8.531 -3.311 1 98.5 178 ASP A O 1
ATOM 1408 N N . TYR A 1 179 ? 8.383 9.039 -2.771 1 98.69 179 TYR A N 1
ATOM 1409 C CA . TYR A 1 179 ? 8.516 10.117 -3.738 1 98.69 179 TYR A CA 1
ATOM 1410 C C . TYR A 1 179 ? 8.297 9.609 -5.16 1 98.69 179 TYR A C 1
ATOM 1412 O O . TYR A 1 179 ? 7.496 10.172 -5.91 1 98.69 179 TYR A O 1
ATOM 1420 N N . GLU A 1 180 ? 8.961 8.531 -5.562 1 97.94 180 GLU A N 1
ATOM 1421 C CA . GLU A 1 180 ? 8.883 8.031 -6.934 1 97.94 180 GLU A CA 1
ATOM 1422 C C . GLU A 1 180 ? 7.484 7.5 -7.246 1 97.94 180 GLU A C 1
ATOM 1424 O O . GLU A 1 180 ? 6.973 7.695 -8.352 1 97.94 180 GLU A O 1
ATOM 1429 N N . ALA A 1 181 ? 6.906 6.875 -6.227 1 97.69 181 ALA A N 1
ATOM 1430 C CA . ALA A 1 181 ? 5.586 6.289 -6.453 1 97.69 181 ALA A CA 1
ATOM 1431 C C . ALA A 1 181 ? 4.5 7.363 -6.422 1 97.69 181 ALA A C 1
ATOM 1433 O O . ALA A 1 181 ? 3.367 7.117 -6.848 1 97.69 181 ALA A O 1
ATOM 1434 N N . GLY A 1 182 ? 4.828 8.477 -5.812 1 98.25 182 GLY A N 1
ATOM 1435 C CA . GLY A 1 182 ? 3.846 9.547 -5.707 1 98.25 182 GLY A CA 1
ATOM 1436 C C . GLY A 1 182 ? 2.754 9.25 -4.691 1 98.25 182 GLY A C 1
ATOM 1437 O O . GLY A 1 182 ? 1.568 9.414 -4.984 1 98.25 182 GLY A O 1
ATOM 1438 N N . VAL A 1 183 ? 3.197 8.82 -3.576 1 98.5 183 VAL A N 1
ATOM 1439 C CA . VAL A 1 183 ? 2.234 8.391 -2.568 1 98.5 183 VAL A CA 1
ATOM 1440 C C . VAL A 1 183 ? 2.576 9.023 -1.222 1 98.5 183 VAL A C 1
ATOM 1442 O O . VAL A 1 183 ? 3.74 9.039 -0.814 1 98.5 183 VAL A O 1
ATOM 1445 N N . ILE A 1 184 ? 1.634 9.594 -0.544 1 98.88 184 ILE A N 1
ATOM 1446 C CA . ILE A 1 184 ? 1.717 10.008 0.852 1 98.88 184 ILE A CA 1
ATOM 1447 C C . ILE A 1 184 ? 0.626 9.312 1.663 1 98.88 184 ILE A C 1
ATOM 1449 O O . ILE A 1 184 ? -0.564 9.492 1.401 1 98.88 184 ILE A O 1
ATOM 1453 N N . SER A 1 185 ? 1.036 8.547 2.627 1 98.75 185 SER A N 1
ATOM 1454 C CA . SER A 1 185 ? 0.071 7.809 3.432 1 98.75 185 SER A CA 1
ATOM 1455 C C . SER A 1 185 ? 0.165 8.195 4.902 1 98.75 185 SER A C 1
ATOM 1457 O O . SER A 1 185 ? 1.254 8.469 5.41 1 98.75 185 SER A O 1
ATOM 1459 N N . PHE A 1 186 ? -0.968 8.172 5.523 1 98.44 186 PHE A N 1
ATOM 1460 C CA . PHE A 1 186 ? -1.078 8.469 6.949 1 98.44 186 PHE A CA 1
ATOM 1461 C C . PHE A 1 186 ? -1.567 7.246 7.719 1 98.44 186 PHE A C 1
ATOM 1463 O O . PHE A 1 186 ? -2.461 6.531 7.262 1 98.44 186 PHE A O 1
ATOM 1470 N N . TYR A 1 187 ? -1.018 7.074 8.875 1 97.06 187 TYR A N 1
ATOM 1471 C CA . TYR A 1 187 ? -1.356 5.922 9.703 1 97.06 187 TYR A CA 1
ATOM 1472 C C . TYR A 1 187 ? -1.62 6.336 11.141 1 97.06 187 TYR A C 1
ATOM 1474 O O . TYR A 1 187 ? -1.026 7.297 11.633 1 97.06 187 TYR A O 1
ATOM 1482 N N . ASN A 1 188 ? -2.57 5.648 11.727 1 95.62 188 ASN A N 1
ATOM 1483 C CA . ASN A 1 188 ? -2.695 5.66 13.18 1 95.62 188 ASN A CA 1
ATOM 1484 C C . ASN A 1 188 ? -1.708 4.699 13.836 1 95.62 188 ASN A C 1
ATOM 1486 O O . ASN A 1 188 ? -1.87 3.48 13.75 1 95.62 188 ASN A O 1
ATOM 1490 N N . VAL A 1 189 ? -0.703 5.246 14.43 1 96.19 189 VAL A N 1
ATOM 1491 C CA . VAL A 1 189 ? 0.39 4.434 14.953 1 96.19 189 VAL A CA 1
ATOM 1492 C C . VAL A 1 189 ? -0.121 3.559 16.094 1 96.19 189 VAL A C 1
ATOM 1494 O O . VAL A 1 189 ? 0.303 2.41 16.25 1 96.19 189 VAL A O 1
ATOM 1497 N N . THR A 1 190 ? -1.037 4.059 16.844 1 91.19 190 THR A N 1
ATOM 1498 C CA . THR A 1 190 ? -1.534 3.387 18.047 1 91.19 190 THR A CA 1
ATOM 1499 C C . THR A 1 190 ? -2.143 2.033 17.688 1 91.19 190 THR A C 1
ATOM 1501 O O . THR A 1 190 ? -1.84 1.024 18.328 1 91.19 190 THR A O 1
ATOM 1504 N N . ASN A 1 191 ? -2.947 2.002 16.734 1 90.5 191 ASN A N 1
ATOM 1505 C CA . ASN A 1 191 ? -3.602 0.742 16.391 1 90.5 191 ASN A CA 1
ATOM 1506 C C . ASN A 1 191 ? -3.121 0.201 15.055 1 90.5 191 ASN A C 1
ATOM 1508 O O . ASN A 1 191 ? -3.756 -0.679 14.469 1 90.5 191 ASN A O 1
ATOM 1512 N N . GLN A 1 192 ? -2.086 0.784 14.531 1 92.94 192 GLN A N 1
ATOM 1513 C CA . GLN A 1 192 ? -1.416 0.307 13.328 1 92.94 192 GLN A CA 1
ATOM 1514 C C . GLN A 1 192 ? -2.383 0.242 12.148 1 92.94 192 GLN A C 1
ATOM 1516 O O . GLN A 1 192 ? -2.434 -0.761 11.438 1 92.94 192 GLN A O 1
ATOM 1521 N N . SER A 1 193 ? -3.105 1.314 12.008 1 94.44 193 SER A N 1
ATOM 1522 C CA . SER A 1 193 ? -4.117 1.291 10.953 1 94.44 193 SER A CA 1
ATOM 1523 C C . SER A 1 193 ? -3.914 2.439 9.969 1 94.44 193 SER A C 1
ATOM 1525 O O . SER A 1 193 ? -3.438 3.512 10.344 1 94.44 193 SER A O 1
ATOM 1527 N N . HIS A 1 194 ? -4.289 2.172 8.789 1 96.44 194 HIS A N 1
ATOM 1528 C CA . HIS A 1 194 ? -4.258 3.164 7.719 1 96.44 194 HIS A CA 1
ATOM 1529 C C . HIS A 1 194 ? -5.375 4.188 7.883 1 96.44 194 HIS A C 1
ATOM 1531 O O . HIS A 1 194 ? -6.504 3.83 8.227 1 96.44 194 HIS A O 1
ATOM 1537 N N . ILE A 1 195 ? -5.055 5.453 7.57 1 96 195 ILE A N 1
ATOM 1538 C CA . ILE A 1 195 ? -6.055 6.512 7.645 1 96 195 ILE A CA 1
ATOM 1539 C C . ILE A 1 195 ? -6.406 6.988 6.238 1 96 195 ILE A C 1
ATOM 1541 O O . ILE A 1 195 ? -7.539 6.812 5.785 1 96 195 ILE A O 1
ATOM 1545 N N . PHE A 1 196 ? -5.449 7.488 5.578 1 97.31 196 PHE A N 1
ATOM 1546 C CA . PHE A 1 196 ? -5.699 8.086 4.273 1 97.31 196 PHE A CA 1
ATOM 1547 C C . PHE A 1 196 ? -4.434 8.078 3.424 1 97.31 196 PHE A C 1
ATOM 1549 O O . PHE A 1 196 ? -3.322 8.156 3.955 1 97.31 196 PHE A O 1
ATOM 1556 N N . THR A 1 197 ? -4.613 8.031 2.096 1 98.38 197 THR A N 1
ATOM 1557 C CA . THR A 1 197 ? -3.496 8.109 1.158 1 98.38 197 THR A CA 1
ATOM 1558 C C . THR A 1 197 ? -3.771 9.133 0.066 1 98.38 197 THR A C 1
ATOM 1560 O O . THR A 1 197 ? -4.844 9.125 -0.545 1 98.38 197 THR A O 1
ATOM 1563 N N . PHE A 1 198 ? -2.789 10.039 -0.123 1 98.56 198 PHE A N 1
ATOM 1564 C CA . PHE A 1 198 ? -2.764 10.898 -1.299 1 98.56 198 PHE A CA 1
ATOM 1565 C C . PHE A 1 198 ? -1.929 10.281 -2.41 1 98.56 198 PHE A C 1
ATOM 1567 O O . PHE A 1 198 ? -0.93 9.609 -2.141 1 98.56 198 PHE A O 1
ATOM 1574 N N . THR A 1 199 ? -2.326 10.477 -3.594 1 97.94 199 THR A N 1
ATOM 1575 C CA . THR A 1 199 ? -1.494 10.156 -4.75 1 97.94 199 THR A CA 1
ATOM 1576 C C . THR A 1 199 ? -1.249 11.398 -5.598 1 97.94 199 THR A C 1
ATOM 1578 O O . THR A 1 199 ? -2.15 12.219 -5.781 1 97.94 199 THR A O 1
ATOM 1581 N N . HIS A 1 200 ? -0.051 11.555 -5.93 1 97.06 200 HIS A N 1
ATOM 1582 C CA . HIS A 1 200 ? 0.347 12.703 -6.734 1 97.06 200 HIS A CA 1
ATOM 1583 C C . HIS A 1 200 ? 1.679 12.445 -7.434 1 97.06 200 HIS A C 1
ATOM 1585 O O . HIS A 1 200 ? 2.555 11.773 -6.887 1 97.06 200 HIS A O 1
ATOM 1591 N N . SER A 1 201 ? 1.8 12.938 -8.633 1 96.31 201 SER A N 1
ATOM 1592 C CA . SER A 1 201 ? 3.117 12.977 -9.258 1 96.31 201 SER A CA 1
ATOM 1593 C C . SER A 1 201 ? 3.904 14.203 -8.812 1 96.31 201 SER A C 1
ATOM 1595 O O . SER A 1 201 ? 3.676 15.305 -9.312 1 96.31 201 SER A O 1
ATOM 1597 N N . PHE A 1 202 ? 4.828 14.039 -7.977 1 97 202 PHE A N 1
ATOM 1598 C CA . PHE A 1 202 ? 5.523 15.148 -7.332 1 97 202 PHE A CA 1
ATOM 1599 C C . PHE A 1 202 ? 6.574 15.742 -8.266 1 97 202 PHE A C 1
ATOM 1601 O O . PHE A 1 202 ? 7.133 15.039 -9.109 1 97 202 PHE A O 1
ATOM 1608 N N . SER A 1 203 ? 6.699 17.031 -8.109 1 94.69 203 SER A N 1
ATOM 1609 C CA . SER A 1 203 ? 7.785 17.75 -8.75 1 94.69 203 SER A CA 1
ATOM 1610 C C . SER A 1 203 ? 8.531 18.641 -7.754 1 94.69 203 SER A C 1
ATOM 1612 O O . SER A 1 203 ? 7.91 19.281 -6.906 1 94.69 203 SER A O 1
ATOM 1614 N N . GLY A 1 204 ? 9.844 18.547 -7.695 1 97.19 204 GLY A N 1
ATOM 1615 C CA . GLY A 1 204 ? 10.648 19.359 -6.797 1 97.19 204 GLY A CA 1
ATOM 1616 C C . GLY A 1 204 ? 10.703 18.812 -5.383 1 97.19 204 GLY A C 1
ATOM 1617 O O . GLY A 1 204 ? 10.164 17.75 -5.105 1 97.19 204 GLY A O 1
ATOM 1618 N N . PRO A 1 205 ? 11.312 19.531 -4.52 1 98.69 205 PRO A N 1
ATOM 1619 C CA . PRO A 1 205 ? 11.508 19.062 -3.146 1 98.69 205 PRO A CA 1
ATOM 1620 C C . PRO A 1 205 ? 10.234 19.156 -2.307 1 98.69 205 PRO A C 1
ATOM 1622 O O . PRO A 1 205 ? 9.453 20.094 -2.459 1 98.69 205 PRO A O 1
ATOM 1625 N N . LEU A 1 206 ? 10.031 18.156 -1.483 1 98.88 206 LEU A N 1
ATOM 1626 C CA . LEU A 1 206 ? 8.945 18.125 -0.513 1 98.88 206 LEU A CA 1
ATOM 1627 C C . LEU A 1 206 ? 9.477 18.281 0.907 1 98.88 206 LEU A C 1
ATOM 1629 O O . LEU A 1 206 ? 10.609 17.875 1.198 1 98.88 206 LEU A O 1
ATOM 1633 N N . ARG A 1 207 ? 8.656 18.844 1.789 1 98.88 207 ARG A N 1
ATOM 1634 C CA . ARG A 1 207 ? 9.062 19.062 3.174 1 98.88 207 ARG A CA 1
ATOM 1635 C C . ARG A 1 207 ? 7.965 18.625 4.141 1 98.88 207 ARG A C 1
ATOM 1637 O O . ARG A 1 207 ? 6.777 18.75 3.836 1 98.88 207 ARG A O 1
ATOM 1644 N N . PRO A 1 208 ? 8.359 18.094 5.316 1 98.94 208 PRO A N 1
ATOM 1645 C CA . PRO A 1 208 ? 7.348 17.844 6.348 1 98.94 208 PRO A CA 1
ATOM 1646 C C . PRO A 1 208 ? 6.629 19.125 6.789 1 98.94 208 PRO A C 1
ATOM 1648 O O . PRO A 1 208 ? 7.238 20.188 6.848 1 98.94 208 PRO A O 1
ATOM 1651 N N . PHE A 1 209 ? 5.371 19.016 7.07 1 98.94 209 PHE A N 1
ATOM 1652 C CA . PHE A 1 209 ? 4.535 20.141 7.457 1 98.94 209 PHE A CA 1
ATOM 1653 C C . PHE A 1 209 ? 3.932 19.922 8.836 1 98.94 209 PHE A C 1
ATOM 1655 O O . PHE A 1 209 ? 3.385 18.859 9.117 1 98.94 209 PHE A O 1
ATOM 1662 N N . PHE A 1 210 ? 4.023 20.938 9.719 1 98.94 210 PHE A N 1
ATOM 1663 C CA . PHE A 1 210 ? 3.514 20.859 11.086 1 98.94 210 PHE A CA 1
ATOM 1664 C C . PHE A 1 210 ? 2.699 22.109 11.422 1 98.94 210 PHE A C 1
ATOM 1666 O O . PHE A 1 210 ? 3.189 23.219 11.297 1 98.94 210 PHE A O 1
ATOM 1673 N N . GLU A 1 211 ? 1.489 21.891 11.875 1 98.69 211 GLU A N 1
ATOM 1674 C CA . GLU A 1 211 ? 0.653 22.984 12.359 1 98.69 211 GLU A CA 1
ATOM 1675 C C . GLU A 1 211 ? -0.037 22.609 13.664 1 98.69 211 GLU A C 1
ATOM 1677 O O . GLU A 1 211 ? -0.996 21.828 13.672 1 98.69 211 GLU A O 1
ATOM 1682 N N . PRO A 1 212 ? 0.38 23.188 14.781 1 98.38 212 PRO A N 1
ATOM 1683 C CA . PRO A 1 212 ? -0.265 22.891 16.062 1 98.38 212 PRO A CA 1
ATOM 1684 C C . PRO A 1 212 ? -1.637 23.547 16.203 1 98.38 212 PRO A C 1
ATOM 1686 O O . PRO A 1 212 ? -2.416 23.188 17.078 1 98.38 212 PRO A O 1
ATOM 1689 N N . CYS A 1 213 ? -1.912 24.531 15.406 1 97.06 213 CYS A N 1
ATOM 1690 C CA . CYS A 1 213 ? -3.193 25.219 15.359 1 97.06 213 CYS A CA 1
ATOM 1691 C C . CYS A 1 213 ? -3.406 26.062 16.625 1 97.06 213 CYS A C 1
ATOM 1693 O O . CYS A 1 213 ? -2.523 26.141 17.484 1 97.06 213 CYS A O 1
ATOM 1695 N N . LEU A 1 214 ? -4.562 26.781 16.625 1 96.06 214 LEU A N 1
ATOM 1696 C CA . LEU A 1 214 ? -4.848 27.75 17.672 1 96.06 214 LEU A CA 1
ATOM 1697 C C . LEU A 1 214 ? -5.238 27.062 18.969 1 96.06 214 LEU A C 1
ATOM 1699 O O . LEU A 1 214 ? -5.422 25.844 19 1 96.06 214 LEU A O 1
ATOM 1703 N N . HIS A 1 215 ? -5.41 27.828 20.078 1 95.75 215 HIS A N 1
ATOM 1704 C CA . HIS A 1 215 ? -5.535 27.297 21.438 1 95.75 215 HIS A CA 1
ATOM 1705 C C . HIS A 1 215 ? -6.895 26.641 21.641 1 95.75 215 HIS A C 1
ATOM 1707 O O . HIS A 1 215 ? -7.059 25.828 22.562 1 95.75 215 HIS A O 1
ATOM 1713 N N . ASP A 1 216 ? -7.809 26.875 20.844 1 93.94 216 ASP A N 1
ATOM 1714 C CA . ASP A 1 216 ? -9.141 26.281 20.969 1 93.94 216 ASP A CA 1
ATOM 1715 C C . ASP A 1 216 ? -9.695 26.5 22.375 1 93.94 216 ASP A C 1
ATOM 1717 O O . ASP A 1 216 ? -10.062 25.531 23.062 1 93.94 216 ASP A O 1
ATOM 1721 N N . GLY A 1 217 ? -9.812 27.734 22.875 1 92.94 217 GLY A N 1
ATOM 1722 C CA . GLY A 1 217 ? -10.305 28.062 24.203 1 92.94 217 GLY A CA 1
ATOM 1723 C C . GLY A 1 217 ? -9.469 27.484 25.312 1 92.94 217 GLY A C 1
ATOM 1724 O O . GLY A 1 217 ? -9.969 27.219 26.406 1 92.94 217 GLY A O 1
ATOM 1725 N N . GLY A 1 218 ? -8.25 27.125 25 1 94.12 218 GLY A N 1
ATOM 1726 C CA . GLY A 1 218 ? -7.336 26.594 26 1 94.12 218 GLY A CA 1
ATOM 1727 C C . GLY A 1 218 ? -7.234 25.078 25.953 1 94.12 218 GLY A C 1
ATOM 1728 O O . GLY A 1 218 ? -6.395 24.484 26.641 1 94.12 218 GLY A O 1
ATOM 1729 N N . LYS A 1 219 ? -8.031 24.422 25.188 1 94.44 219 LYS A N 1
ATOM 1730 C CA . LYS A 1 219 ? -8.078 22.953 25.125 1 94.44 219 LYS A CA 1
ATOM 1731 C C . LYS A 1 219 ? -6.973 22.406 24.234 1 94.44 219 LYS A C 1
ATOM 1733 O O . LYS A 1 219 ? -6.656 21.219 24.281 1 94.44 219 LYS A O 1
ATOM 1738 N N . ASN A 1 220 ? -6.359 23.25 23.453 1 96.31 220 ASN A N 1
ATOM 1739 C CA . ASN A 1 220 ? -5.32 22.844 22.516 1 96.31 220 ASN A CA 1
ATOM 1740 C C . ASN A 1 220 ? -3.996 23.547 22.797 1 96.31 220 ASN A C 1
ATOM 1742 O O . ASN A 1 220 ? -3.482 24.281 21.953 1 96.31 220 ASN A O 1
ATOM 1746 N N . THR A 1 221 ? -3.426 23.234 23.906 1 96.69 221 THR A N 1
ATOM 1747 C CA . THR A 1 221 ? -2.188 23.891 24.312 1 96.69 221 THR A CA 1
ATOM 1748 C C . THR A 1 221 ? -1.013 22.922 24.234 1 96.69 221 THR A C 1
ATOM 1750 O O . THR A 1 221 ? 0.147 23.344 24.266 1 96.69 221 THR A O 1
ATOM 1753 N N . ALA A 1 222 ? -1.304 21.594 24.125 1 97.19 222 ALA A N 1
ATOM 1754 C CA . ALA A 1 222 ? -0.252 20.578 24.047 1 97.19 222 ALA A CA 1
ATOM 1755 C C . ALA A 1 222 ? 0.562 20.734 22.766 1 97.19 222 ALA A C 1
ATOM 1757 O O . ALA A 1 222 ? 0.069 21.281 21.766 1 97.19 222 ALA A O 1
ATOM 1758 N N . PRO A 1 223 ? 1.793 20.328 22.75 1 98.56 223 PRO A N 1
ATOM 1759 C CA . PRO A 1 223 ? 2.656 20.438 21.562 1 98.56 223 PRO A CA 1
ATOM 1760 C C . PRO A 1 223 ? 2.482 19.266 20.594 1 98.56 223 PRO A C 1
ATOM 1762 O O . PRO A 1 223 ? 1.881 18.25 20.938 1 98.56 223 PRO A O 1
ATOM 1765 N N . LEU A 1 224 ? 2.875 19.5 19.359 1 98.81 224 LEU A N 1
ATOM 1766 C CA . LEU A 1 224 ? 3.273 18.422 18.484 1 98.81 224 LEU A CA 1
ATOM 1767 C C . LEU A 1 224 ? 4.672 17.922 18.828 1 98.81 224 LEU A C 1
ATOM 1769 O O . LEU A 1 224 ? 5.59 18.719 19.016 1 98.81 224 LEU A O 1
ATOM 1773 N N . ILE A 1 225 ? 4.828 16.609 18.891 1 98.81 225 ILE A N 1
ATOM 1774 C CA . ILE A 1 225 ? 6.129 16.062 19.25 1 98.81 225 ILE A CA 1
ATOM 1775 C C . ILE A 1 225 ? 6.574 15.062 18.188 1 98.81 225 ILE A C 1
ATOM 1777 O O . ILE A 1 225 ? 5.926 14.031 17.984 1 98.81 225 ILE A O 1
ATOM 1781 N N . ILE A 1 226 ? 7.672 15.367 17.516 1 98.81 226 ILE A N 1
ATOM 1782 C CA . ILE A 1 226 ? 8.258 14.445 16.547 1 98.81 226 ILE A CA 1
ATOM 1783 C C . ILE A 1 226 ? 8.953 13.305 17.281 1 98.81 226 ILE A C 1
ATOM 1785 O O . ILE A 1 226 ? 9.844 13.531 18.109 1 98.81 226 ILE A O 1
ATOM 1789 N N . CYS A 1 227 ? 8.555 12.117 16.953 1 97.88 227 CYS A N 1
ATOM 1790 C CA . CYS A 1 227 ? 9.109 10.961 17.641 1 97.88 227 CYS A CA 1
ATOM 1791 C C . CYS A 1 227 ? 10.531 10.664 17.156 1 97.88 227 CYS A C 1
ATOM 1793 O O . CYS A 1 227 ? 10.789 10.648 15.953 1 97.88 227 CYS A O 1
ATOM 1795 N N . SER A 1 228 ? 11.438 10.414 18.094 1 96.31 228 SER A N 1
ATOM 1796 C CA . SER A 1 228 ? 12.836 10.156 17.75 1 96.31 228 SER A CA 1
ATOM 1797 C C . SER A 1 228 ? 13.055 8.68 17.422 1 96.31 228 SER A C 1
ATOM 1799 O O . SER A 1 228 ? 14.086 8.312 16.859 1 96.31 228 SER A O 1
ATOM 1801 N N . GLU A 1 229 ? 12.109 7.883 17.859 1 96.06 229 GLU A N 1
ATOM 1802 C CA . GLU A 1 229 ? 12.133 6.457 17.562 1 96.06 229 GLU A CA 1
ATOM 1803 C C . GLU A 1 229 ? 10.742 5.945 17.203 1 96.06 229 GLU A C 1
ATOM 1805 O O . GLU A 1 229 ? 9.734 6.59 17.516 1 96.06 229 GLU A O 1
ATOM 1810 N N . LEU A 1 230 ? 10.734 4.828 16.531 1 95.25 230 LEU A N 1
ATOM 1811 C CA . LEU A 1 230 ? 9.453 4.215 16.203 1 95.25 230 LEU A CA 1
ATOM 1812 C C . LEU A 1 230 ? 8.68 3.871 17.469 1 95.25 230 LEU A C 1
ATOM 1814 O O . LEU A 1 230 ? 9.219 3.262 18.391 1 95.25 230 LEU A O 1
ATOM 1818 N N . GLN A 1 231 ? 7.473 4.277 17.406 1 92.25 231 GLN A N 1
ATOM 1819 C CA . GLN A 1 231 ? 6.625 3.941 18.547 1 92.25 231 GLN A CA 1
ATOM 1820 C C . GLN A 1 231 ? 6.113 2.506 18.453 1 92.25 231 GLN A C 1
ATOM 1822 O O . GLN A 1 231 ? 5.867 2.006 17.344 1 92.25 231 GLN A O 1
ATOM 1827 N N . LYS A 1 232 ? 6.027 1.889 19.578 1 86.25 232 LYS A N 1
ATOM 1828 C CA . LYS A 1 232 ? 5.457 0.546 19.609 1 86.25 232 LYS A CA 1
ATOM 1829 C C . LYS A 1 232 ? 3.932 0.599 19.641 1 86.25 232 LYS A C 1
ATOM 1831 O O . LYS A 1 232 ? 3.344 1.401 20.359 1 86.25 232 LYS A O 1
ATOM 1836 N N . PRO A 1 233 ? 3.477 -0.183 18.797 1 77.62 233 PRO A N 1
ATOM 1837 C CA . PRO A 1 233 ? 2.012 -0.193 18.828 1 77.62 233 PRO A CA 1
ATOM 1838 C C . PRO A 1 233 ? 1.452 -0.631 20.172 1 77.62 233 PRO A C 1
ATOM 1840 O O . PRO A 1 233 ? 2.076 -1.433 20.875 1 77.62 233 PRO A O 1
ATOM 1843 N N . GLU A 1 234 ? 0.566 0.149 20.797 1 68.12 234 GLU A N 1
ATOM 1844 C CA . GLU A 1 234 ? -0.066 -0.231 22.062 1 68.12 234 GLU A CA 1
ATOM 1845 C C . GLU A 1 234 ? -0.823 -1.549 21.922 1 68.12 234 GLU A C 1
ATOM 1847 O O . GLU A 1 234 ? -1.502 -1.778 20.922 1 68.12 234 GLU A O 1
ATOM 1852 N N . GLU A 1 235 ? -0.302 -2.623 22.406 1 51.44 235 GLU A N 1
ATOM 1853 C CA . GLU A 1 235 ? -1.048 -3.879 22.438 1 51.44 235 GLU A CA 1
ATOM 1854 C C . GLU A 1 235 ? -2.494 -3.65 22.875 1 51.44 235 GLU A C 1
ATOM 1856 O O . GLU A 1 235 ? -2.756 -2.945 23.844 1 51.44 235 GLU A O 1
ATOM 1861 N N . SER A 1 236 ? -3.432 -3.557 22.109 1 46.28 236 SER A N 1
ATOM 1862 C CA . SER A 1 236 ? -4.789 -3.547 22.641 1 46.28 236 SER A CA 1
ATOM 1863 C C . SER A 1 236 ? -4.914 -4.465 23.859 1 46.28 236 SER A C 1
ATOM 1865 O O . SER A 1 236 ? -4.547 -5.641 23.797 1 46.28 236 SER A O 1
ATOM 1867 N N . THR A 1 237 ? -4.781 -4.039 25.094 1 38.06 237 THR A N 1
ATOM 1868 C CA . THR A 1 237 ? -5.152 -4.844 26.25 1 38.06 237 THR A CA 1
ATOM 1869 C C . THR A 1 237 ? -6.516 -5.5 26.047 1 38.06 237 THR A C 1
ATOM 1871 O O . THR A 1 237 ? -7.492 -5.145 26.703 1 38.06 237 THR A O 1
ATOM 1874 N N . VAL A 1 238 ? -7.113 -5.684 25.062 1 38.19 238 VAL A N 1
ATOM 1875 C CA . VAL A 1 238 ? -8.172 -6.68 25.234 1 38.19 238 VAL A CA 1
ATOM 1876 C C . VAL A 1 238 ? -7.578 -7.953 25.828 1 38.19 238 VAL A C 1
ATOM 1878 O O . VAL A 1 238 ? -6.574 -8.469 25.328 1 38.19 238 VAL A O 1
ATOM 1881 N N . PRO A 1 239 ? -7.859 -8.25 27.219 1 32.19 239 PRO A N 1
ATOM 1882 C CA . PRO A 1 239 ? -7.398 -9.516 27.797 1 32.19 239 PRO A CA 1
ATOM 1883 C C . PRO A 1 239 ? -7.441 -10.672 26.797 1 32.19 239 PRO A C 1
ATOM 1885 O O . PRO A 1 239 ? -8.469 -10.898 26.156 1 32.19 239 PRO A O 1
ATOM 1888 N N . ASN A 1 240 ? -6.379 -10.945 26.359 1 31.66 240 ASN A N 1
ATOM 1889 C CA . ASN A 1 240 ? -6.293 -12.234 25.672 1 31.66 240 ASN A CA 1
ATOM 1890 C C . ASN A 1 240 ? -6.828 -13.359 26.562 1 31.66 240 ASN A C 1
ATOM 1892 O O . ASN A 1 240 ? -6.227 -13.695 27.578 1 31.66 240 ASN A O 1
ATOM 1896 N N . THR A 1 241 ? -8.094 -13.445 26.984 1 28.67 241 THR A N 1
ATOM 1897 C CA . THR A 1 241 ? -8.445 -14.789 27.422 1 28.67 241 THR A CA 1
ATOM 1898 C C . THR A 1 241 ? -7.703 -15.844 26.594 1 28.67 241 THR A C 1
ATOM 1900 O O . THR A 1 241 ? -7.773 -15.836 25.359 1 28.67 241 THR A O 1
ATOM 1903 N N . GLU A 1 242 ? -6.668 -16.312 27.188 1 28.92 242 GLU A N 1
ATOM 1904 C CA . GLU A 1 242 ? -5.957 -17.5 26.734 1 28.92 242 GLU A CA 1
ATOM 1905 C C . GLU A 1 242 ? -6.914 -18.516 26.109 1 28.92 242 GLU A C 1
ATOM 1907 O O . GLU A 1 242 ? -7.68 -19.172 26.828 1 28.92 242 GLU A O 1
ATOM 1912 N N . GLU A 1 243 ? -7.719 -18.188 25.25 1 27.05 243 GLU A N 1
ATOM 1913 C CA . GLU A 1 243 ? -8.328 -19.391 24.672 1 27.05 243 GLU A CA 1
ATOM 1914 C C . GLU A 1 243 ? -7.27 -20.438 24.328 1 27.05 243 GLU A C 1
ATOM 1916 O O . GLU A 1 243 ? -6.262 -20.125 23.688 1 27.05 243 GLU A O 1
ATOM 1921 N N . LYS A 1 244 ? -6.984 -21.344 25.328 1 29.23 244 LYS A N 1
ATOM 1922 C CA . LYS A 1 244 ? -6.383 -22.625 24.953 1 29.23 244 LYS A CA 1
ATOM 1923 C C . LYS A 1 244 ? -6.633 -22.938 23.484 1 29.23 244 LYS A C 1
ATOM 1925 O O . LYS A 1 244 ? -7.777 -22.906 23.016 1 29.23 244 LYS A O 1
ATOM 1930 N N . GLY A 1 245 ? -5.715 -22.625 22.734 1 23.94 245 GLY A N 1
ATOM 1931 C CA . GLY A 1 245 ? -5.574 -22.828 21.297 1 23.94 245 GLY A CA 1
ATOM 1932 C C . GLY A 1 245 ? -6.086 -24.188 20.844 1 23.94 245 GLY A C 1
ATOM 1933 O O . GLY A 1 245 ? -5.34 -25.172 20.844 1 23.94 245 GLY A O 1
ATOM 1934 N N . GLN A 1 246 ? -7.211 -24.656 21.453 1 25.5 246 GLN A N 1
ATOM 1935 C CA . GLN A 1 246 ? -7.75 -25.859 20.828 1 25.5 246 GLN A CA 1
ATOM 1936 C C . GLN A 1 246 ? -7.645 -25.781 19.312 1 25.5 246 GLN A C 1
ATOM 1938 O O . GLN A 1 246 ? -7.938 -24.75 18.719 1 25.5 246 GLN A O 1
ATOM 1943 N N . ALA A 1 247 ? -6.754 -26.703 18.781 1 26.44 247 ALA A N 1
ATOM 1944 C CA . ALA A 1 247 ? -6.668 -27.125 17.391 1 26.44 247 ALA A CA 1
ATOM 1945 C C . ALA A 1 247 ? -8.008 -26.953 16.672 1 26.44 247 ALA A C 1
ATOM 1947 O O . ALA A 1 247 ? -9.062 -27.047 17.297 1 26.44 247 ALA A O 1
ATOM 1948 N N . ASN A 1 248 ? -8.039 -26.375 15.531 1 22.94 248 ASN A N 1
ATOM 1949 C CA . ASN A 1 248 ? -9.133 -26.172 14.586 1 22.94 248 ASN A CA 1
ATOM 1950 C C . ASN A 1 248 ? -10.117 -27.344 14.609 1 22.94 248 ASN A C 1
ATOM 1952 O O . ASN A 1 248 ? -9.922 -28.344 13.914 1 22.94 248 ASN A O 1
ATOM 1956 N N . GLY A 1 249 ? -10.461 -27.797 15.805 1 20.53 249 GLY A N 1
ATOM 1957 C CA . GLY A 1 249 ? -11.461 -28.844 15.781 1 20.53 249 GLY A CA 1
ATOM 1958 C C . GLY A 1 249 ? -12.648 -28.531 14.891 1 20.53 249 GLY A C 1
ATOM 1959 O O . GLY A 1 249 ? -12.852 -27.375 14.523 1 20.53 249 GLY A O 1
ATOM 1960 N N . ASP A 1 250 ? -13.344 -29.688 14.453 1 22.58 250 ASP A N 1
ATOM 1961 C CA . ASP A 1 250 ? -14.523 -29.906 13.609 1 22.58 250 ASP A CA 1
ATOM 1962 C C . ASP A 1 250 ? -15.711 -29.078 14.109 1 22.58 250 ASP A C 1
ATOM 1964 O O . ASP A 1 250 ? -16.219 -29.328 15.203 1 22.58 250 ASP A O 1
ATOM 1968 N N . VAL A 1 251 ? -15.57 -27.938 14.219 1 25.89 251 VAL A N 1
ATOM 1969 C CA . VAL A 1 251 ? -16.781 -27.219 14.609 1 25.89 251 VAL A CA 1
ATOM 1970 C C . VAL A 1 251 ? -17.984 -27.766 13.844 1 25.89 251 VAL A C 1
ATOM 1972 O O . VAL A 1 251 ? -18.062 -27.609 12.625 1 25.89 251 VAL A O 1
ATOM 1975 N N . ALA A 1 252 ? -18.328 -28.828 14.43 1 24.33 252 ALA A N 1
ATOM 1976 C CA . ALA A 1 252 ? -19.656 -29.359 14.086 1 24.33 252 ALA A CA 1
ATOM 1977 C C . ALA A 1 252 ? -20.719 -28.266 14.148 1 24.33 252 ALA A C 1
ATOM 1979 O O . ALA A 1 252 ? -21.016 -27.734 15.219 1 24.33 252 ALA A O 1
ATOM 1980 N N . LEU A 1 253 ? -20.656 -27.359 13.211 1 24.08 253 LEU A N 1
ATOM 1981 C CA . LEU A 1 253 ? -21.828 -26.516 12.977 1 24.08 253 LEU A CA 1
ATOM 1982 C C . LEU A 1 253 ? -23.109 -27.281 13.203 1 24.08 253 LEU A C 1
ATOM 1984 O O . LEU A 1 253 ? -23.422 -28.234 12.477 1 24.08 253 LEU A O 1
ATOM 1988 N N . GLN A 1 254 ? -23.234 -27.609 14.438 1 23.95 254 GLN A N 1
ATOM 1989 C CA . GLN A 1 254 ? -24.578 -28.141 14.68 1 23.95 254 GLN A CA 1
ATOM 1990 C C . GLN A 1 254 ? -25.656 -27.203 14.125 1 23.95 254 GLN A C 1
ATOM 1992 O O . GLN A 1 254 ? -25.812 -26.078 14.609 1 23.95 254 GLN A O 1
ATOM 1997 N N . VAL A 1 255 ? -25.781 -27.266 12.844 1 25.56 255 VAL A N 1
ATOM 1998 C CA . VAL A 1 255 ? -26.922 -26.75 12.117 1 25.56 255 VAL A CA 1
ATOM 1999 C C . VAL A 1 255 ? -28.219 -27.203 12.805 1 25.56 255 VAL A C 1
ATOM 2001 O O . VAL A 1 255 ? -28.422 -28.391 13.047 1 25.56 255 VAL A O 1
ATOM 2004 N N . ASP A 1 256 ? -28.547 -26.453 13.797 1 25 256 ASP A N 1
ATOM 2005 C CA . ASP A 1 256 ? -29.906 -26.75 14.25 1 25 256 ASP A CA 1
ATOM 2006 C C . ASP A 1 256 ? -30.812 -27.094 13.062 1 25 256 ASP A C 1
ATOM 2008 O O . ASP A 1 256 ? -30.844 -26.359 12.07 1 25 256 ASP A O 1
ATOM 2012 N N . PRO A 1 257 ? -31.172 -28.438 12.922 1 25.02 257 PRO A N 1
ATOM 2013 C CA . PRO A 1 257 ? -31.891 -29.078 11.82 1 25.02 257 PRO A CA 1
ATOM 2014 C C . PRO A 1 257 ? -33.125 -28.297 11.398 1 25.02 257 PRO A C 1
ATOM 2016 O O . PRO A 1 257 ? -33.719 -28.578 10.359 1 25.02 257 PRO A O 1
ATOM 2019 N N . PHE A 1 258 ? -33.719 -27.703 12.438 1 25.48 258 PHE A N 1
ATOM 2020 C CA . PHE A 1 258 ? -35.125 -27.516 12.102 1 25.48 258 PHE A CA 1
ATOM 2021 C C . PHE A 1 258 ? -35.281 -26.5 10.977 1 25.48 258 PHE A C 1
ATOM 2023 O O . PHE A 1 258 ? -36.344 -26.422 10.359 1 25.48 258 PHE A O 1
ATOM 2030 N N . LEU A 1 259 ? -34.5 -25.359 11.125 1 23.69 259 LEU A N 1
ATOM 2031 C CA . LEU A 1 259 ? -35.031 -24.344 10.219 1 23.69 259 LEU A CA 1
ATOM 2032 C C . LEU A 1 259 ? -34.688 -24.672 8.773 1 23.69 259 LEU A C 1
ATOM 2034 O O . LEU A 1 259 ? -33.75 -24.078 8.211 1 23.69 259 LEU A O 1
ATOM 2038 N N . LEU A 1 260 ? -34.719 -25.906 8.492 1 22.52 260 LEU A N 1
ATOM 2039 C CA . LEU A 1 260 ? -34.469 -26.375 7.137 1 22.52 260 LEU A CA 1
ATOM 2040 C C . LEU A 1 260 ? -35.375 -25.656 6.129 1 22.52 260 LEU A C 1
ATOM 2042 O O . LEU A 1 260 ? -36.594 -25.859 6.117 1 22.52 260 LEU A O 1
ATOM 2046 N N . PRO A 1 261 ? -35.094 -24.297 5.926 1 23.28 261 PRO A N 1
ATOM 2047 C CA . PRO A 1 261 ? -36.125 -23.922 4.949 1 23.28 261 PRO A CA 1
ATOM 2048 C C . PRO A 1 261 ? -36.125 -24.828 3.721 1 23.28 261 PRO A C 1
ATOM 2050 O O . PRO A 1 261 ? -35.125 -25.484 3.432 1 23.28 261 PRO A O 1
ATOM 2053 N N . ALA A 1 262 ? -37.375 -25.172 3.221 1 21.84 262 ALA A N 1
ATOM 2054 C CA . ALA A 1 262 ? -37.719 -25.891 1.995 1 21.84 262 ALA A CA 1
ATOM 2055 C C . ALA A 1 262 ? -36.938 -25.375 0.808 1 21.84 262 ALA A C 1
ATOM 2057 O O . ALA A 1 262 ? -36.594 -24.188 0.736 1 21.84 262 ALA A O 1
ATOM 2058 N N . GLN A 1 263 ? -36.344 -26.172 -0.046 1 19.7 263 GLN A N 1
ATOM 2059 C CA . GLN A 1 263 ? -35.469 -26.234 -1.213 1 19.7 263 GLN A CA 1
ATOM 2060 C C . GLN A 1 263 ? -35.969 -25.312 -2.326 1 19.7 263 GLN A C 1
ATOM 2062 O O . GLN A 1 263 ? -35.938 -25.672 -3.502 1 19.7 263 GLN A O 1
ATOM 2067 N N . ALA A 1 264 ? -36.969 -24.406 -2.191 1 22.64 264 ALA A N 1
ATOM 2068 C CA . ALA A 1 264 ? -37.594 -24.031 -3.467 1 22.64 264 ALA A CA 1
ATOM 2069 C C . ALA A 1 264 ? -36.562 -23.453 -4.426 1 22.64 264 ALA A C 1
ATOM 2071 O O . ALA A 1 264 ? -35.75 -22.609 -4.039 1 22.64 264 ALA A O 1
ATOM 2072 N N . SER A 1 265 ? -36.188 -24.062 -5.633 1 19.92 265 SER A N 1
ATOM 2073 C CA . SER A 1 265 ? -35.281 -24.078 -6.777 1 19.92 265 SER A CA 1
ATOM 2074 C C . SER A 1 265 ? -35.219 -22.719 -7.473 1 19.92 265 SER A C 1
ATOM 2076 O O . SER A 1 265 ? -34.219 -22.359 -8.102 1 19.92 265 SER A O 1
ATOM 2078 N N . GLU A 1 266 ? -36.344 -22.016 -7.664 1 22.31 266 GLU A N 1
ATOM 2079 C CA . GLU A 1 266 ? -36.406 -21.375 -8.969 1 22.31 266 GLU A CA 1
ATOM 2080 C C . GLU A 1 266 ? -35.594 -20.078 -8.992 1 22.31 266 GLU A C 1
ATOM 2082 O O . GLU A 1 266 ? -35.781 -19.203 -8.156 1 22.3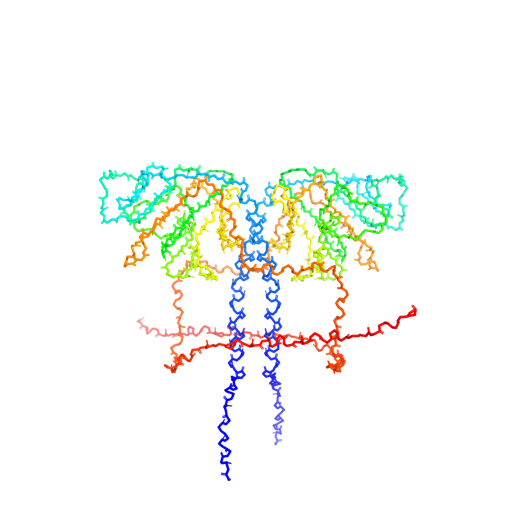1 266 GLU A O 1
ATOM 2087 N N . LEU A 1 267 ? -34.344 -20.109 -9.375 1 22.31 267 LEU A N 1
ATOM 2088 C CA . LEU A 1 267 ? -33.375 -19.031 -9.547 1 22.31 267 LEU A CA 1
ATOM 2089 C C . LEU A 1 267 ? -33.969 -17.906 -10.391 1 22.31 267 LEU A C 1
ATOM 2091 O O . LEU A 1 267 ? -34.156 -18.062 -11.602 1 22.31 267 LEU A O 1
ATOM 2095 N N . ILE A 1 268 ? -35.125 -17.328 -10.008 1 22.86 268 ILE A N 1
ATOM 2096 C CA . ILE A 1 268 ? -35.625 -16.297 -10.906 1 22.86 268 ILE A CA 1
ATOM 2097 C C . ILE A 1 268 ? -34.531 -15.273 -11.203 1 22.86 268 ILE A C 1
ATOM 2099 O O . ILE A 1 268 ? -33.844 -14.797 -10.289 1 22.86 268 ILE A O 1
ATOM 2103 N N . PRO A 1 269 ? -34.125 -15.141 -12.531 1 22.06 269 PRO A N 1
ATOM 2104 C CA . PRO A 1 269 ? -33.125 -14.273 -13.148 1 22.06 269 PRO A CA 1
ATOM 2105 C C . PRO A 1 269 ? -33.281 -12.805 -12.766 1 22.06 269 PRO A C 1
ATOM 2107 O O . PRO A 1 269 ? -34.406 -12.305 -12.711 1 22.06 269 PRO A O 1
ATOM 2110 N N . LEU A 1 270 ? -32.688 -12.43 -11.727 1 21.62 270 LEU A N 1
ATOM 2111 C CA . LEU A 1 270 ? -32.688 -11.016 -11.375 1 21.62 270 LEU A CA 1
ATOM 2112 C C . LEU A 1 270 ? -32.469 -10.156 -12.617 1 21.62 270 LEU A C 1
ATOM 2114 O O . LEU A 1 270 ? -31.344 -10.086 -13.141 1 21.62 270 LEU A O 1
ATOM 2118 N N . ARG A 1 271 ? -33.438 -10.211 -13.641 1 20.8 271 ARG A N 1
ATOM 2119 C CA . ARG A 1 271 ? -33.5 -9.352 -14.812 1 20.8 271 ARG A CA 1
ATOM 2120 C C . ARG A 1 271 ? -33.094 -7.922 -14.477 1 20.8 271 ARG A C 1
ATOM 2122 O O . ARG A 1 271 ? -33.062 -7.547 -13.305 1 20.8 271 ARG A O 1
ATOM 2129 N N . ASP A 1 272 ? -33.438 -7.023 -15.539 1 21 272 ASP A N 1
ATOM 2130 C CA . ASP A 1 272 ? -33.031 -5.766 -16.156 1 21 272 ASP A CA 1
ATOM 2131 C C . ASP A 1 272 ? -33.469 -4.57 -15.312 1 21 272 ASP A C 1
ATOM 2133 O O . ASP A 1 272 ? -33.469 -3.438 -15.797 1 21 272 ASP A O 1
ATOM 2137 N N . MET A 1 273 ? -33.75 -4.727 -14.039 1 22.69 273 MET A N 1
ATOM 2138 C CA . MET A 1 273 ? -34.375 -3.475 -13.609 1 22.69 273 MET A CA 1
ATOM 2139 C C . MET A 1 273 ? -33.469 -2.281 -13.969 1 22.69 273 MET A C 1
ATOM 2141 O O . MET A 1 273 ? -32.5 -2.01 -13.297 1 22.69 273 MET A O 1
ATOM 2145 N N . ILE A 1 274 ? -33.062 -2.195 -15.328 1 23.09 274 ILE A N 1
ATOM 2146 C CA . ILE A 1 274 ? -32.438 -1.001 -15.891 1 23.09 274 ILE A CA 1
ATOM 2147 C C . ILE A 1 274 ? -33.312 0.214 -15.625 1 23.09 274 ILE A C 1
ATOM 2149 O O . ILE A 1 274 ? -34.438 0.309 -16.156 1 23.09 274 ILE A O 1
ATOM 2153 N N . LEU A 1 275 ? -33.594 0.554 -14.367 1 21.52 275 LEU A N 1
ATOM 2154 C CA . LEU A 1 275 ? -34.281 1.825 -14.164 1 21.52 275 LEU A CA 1
ATOM 2155 C C . LEU A 1 275 ? -33.812 2.877 -15.148 1 21.52 275 LEU A C 1
ATOM 2157 O O . LEU A 1 275 ? -32.594 3.125 -15.25 1 21.52 275 LEU A O 1
ATOM 2161 N N . SER A 1 276 ? -34.469 2.93 -16.312 1 21 276 SER A N 1
ATOM 2162 C CA . SER A 1 276 ? -34.438 3.936 -17.375 1 21 276 SER A CA 1
ATOM 2163 C C . SER A 1 276 ? -34.469 5.348 -16.797 1 21 276 SER A C 1
ATOM 2165 O O . SER A 1 276 ? -35.469 5.754 -16.203 1 21 276 SER A O 1
ATOM 2167 N N . TRP A 1 277 ? -33.531 5.75 -15.961 1 23.2 277 TRP A N 1
ATOM 2168 C CA . TRP A 1 277 ? -33.5 7.164 -15.594 1 23.2 277 TRP A CA 1
ATOM 2169 C C . TRP A 1 277 ? -33.594 8.047 -16.828 1 23.2 277 TRP A C 1
ATOM 2171 O O . TRP A 1 277 ? -32.75 7.977 -17.719 1 23.2 277 TRP A O 1
ATOM 2181 N N . SER A 1 278 ? -34.875 8.094 -17.344 1 19.97 278 SER A N 1
ATOM 2182 C CA . SER A 1 278 ? -35.344 8.969 -18.422 1 19.97 278 SER A CA 1
ATOM 2183 C C . SER A 1 278 ? -34.781 10.383 -18.266 1 19.97 278 SER A C 1
ATOM 2185 O O . SER A 1 278 ? -34.938 11 -17.203 1 19.97 278 SER A O 1
ATOM 2187 N N . SER A 1 279 ? -33.656 10.625 -18.875 1 21.45 279 SER A N 1
ATOM 2188 C CA . SER A 1 279 ? -32.969 11.891 -19.125 1 21.45 279 SER A CA 1
ATOM 2189 C C . SER A 1 279 ? -33.906 12.938 -19.703 1 21.45 279 SER A C 1
ATOM 2191 O O . SER A 1 279 ? -33.469 14 -20.156 1 21.45 279 SER A O 1
ATOM 2193 N N . ASP A 1 280 ? -35.219 12.602 -19.688 1 21.58 280 ASP A N 1
ATOM 2194 C CA . ASP A 1 280 ? -35.906 13.531 -20.578 1 21.58 280 ASP A CA 1
ATOM 2195 C C . ASP A 1 280 ? -35.812 14.961 -20.062 1 21.58 280 ASP A C 1
ATOM 2197 O O . ASP A 1 280 ? -36.562 15.836 -20.5 1 21.58 280 ASP A O 1
ATOM 2201 N N . LEU A 1 281 ? -35.094 15.203 -18.938 1 21.58 281 LEU A N 1
ATOM 2202 C CA . LEU A 1 281 ? -35.406 16.562 -18.516 1 21.58 281 LEU A CA 1
ATOM 2203 C C . LEU A 1 281 ? -35.125 17.562 -19.625 1 21.58 281 LEU A C 1
ATOM 2205 O O . LEU A 1 281 ? -33.969 17.703 -20.062 1 21.58 281 LEU A O 1
ATOM 2209 N N . GLY A 1 282 ? -36.031 17.531 -20.609 1 19.61 282 GLY A N 1
ATOM 2210 C CA . GLY A 1 282 ? -36.125 18.422 -21.75 1 19.61 282 GLY A CA 1
ATOM 2211 C C . GLY A 1 282 ? -35.812 19.859 -21.422 1 19.61 282 GLY A C 1
ATOM 2212 O O . GLY A 1 282 ? -35.969 20.281 -20.281 1 19.61 282 GLY A O 1
ATOM 2213 N N . PRO A 1 283 ? -34.75 20.344 -22.125 1 21.61 283 PRO A N 1
ATOM 2214 C CA . PRO A 1 283 ? -34.25 21.719 -22.062 1 21.61 283 PRO A CA 1
ATOM 2215 C C . PRO A 1 283 ? -35.375 22.766 -22.125 1 21.61 283 PRO A C 1
ATOM 2217 O O . PRO A 1 283 ? -36.156 22.781 -23.094 1 21.61 283 PRO A O 1
ATOM 2220 N N . ALA A 1 284 ? -36.219 22.891 -21.047 1 20.88 284 ALA A N 1
ATOM 2221 C CA . ALA A 1 284 ? -37.25 23.922 -21.172 1 20.88 284 ALA A CA 1
ATOM 2222 C C . ALA A 1 284 ? -36.656 25.25 -21.609 1 20.88 284 ALA A C 1
ATOM 2224 O O . ALA A 1 284 ? -36.875 26.281 -20.969 1 20.88 284 ALA A O 1
ATOM 2225 N N . LEU A 1 285 ? -35.375 25.219 -22.172 1 19.61 285 LEU A N 1
ATOM 2226 C CA . LEU A 1 285 ? -34.938 26.594 -22.406 1 19.61 285 LEU A CA 1
ATOM 2227 C C . LEU A 1 285 ? -35.906 27.328 -23.312 1 19.61 285 LEU A C 1
ATOM 2229 O O . LEU A 1 285 ? -35.75 27.328 -24.531 1 19.61 285 LEU A O 1
ATOM 2233 N N . GLN A 1 286 ? -37.281 27.031 -23.094 1 19.36 286 GLN A N 1
ATOM 2234 C CA . GLN A 1 286 ? -38.031 27.75 -24.094 1 19.36 286 GLN A CA 1
ATOM 2235 C C . GLN A 1 286 ? -37.625 29.219 -24.141 1 19.36 286 GLN A C 1
ATOM 2237 O O . GLN A 1 286 ? -37.062 29.75 -23.188 1 19.36 286 GLN A O 1
ATOM 2242 N N . GLY A 1 287 ? -38.094 29.906 -25.188 1 21.06 287 GLY A N 1
ATOM 2243 C CA . GLY A 1 287 ? -38.062 31.078 -26.031 1 21.06 287 GLY A CA 1
ATOM 2244 C C . GLY A 1 287 ? -38.438 32.344 -25.297 1 21.06 287 GLY A C 1
ATOM 2245 O O . GLY A 1 287 ? -39.438 33 -25.594 1 21.06 287 GLY A O 1
ATOM 2246 N N . LEU A 1 288 ? -38.031 32.469 -23.984 1 20.42 288 LEU A N 1
ATOM 2247 C CA . LEU A 1 288 ? -38.594 33.75 -23.531 1 20.42 288 LEU A CA 1
ATOM 2248 C C . LEU A 1 288 ? -38.219 34.844 -24.5 1 20.42 288 LEU A C 1
ATOM 2250 O O . LEU A 1 288 ? -37.031 35.031 -24.828 1 20.42 288 LEU A O 1
ATOM 2254 N N . LYS A 1 289 ? -39.156 35.25 -25.344 1 23.19 289 LYS A N 1
ATOM 2255 C CA . LYS A 1 289 ? -39.375 36.312 -26.312 1 23.19 289 LYS A CA 1
ATOM 2256 C C . LYS A 1 289 ? -38.906 37.656 -25.734 1 23.19 289 LYS A C 1
ATOM 2258 O O . LYS A 1 289 ? -39.5 38.156 -24.781 1 23.19 289 LYS A O 1
ATOM 2263 N N . VAL A 1 290 ? -37.562 37.781 -25.375 1 22.69 290 VAL A N 1
ATOM 2264 C CA . VAL A 1 290 ? -37.25 39.188 -25.109 1 22.69 290 VAL A CA 1
ATOM 2265 C C . VAL A 1 290 ? -37.781 40.031 -26.266 1 22.69 290 VAL A C 1
ATOM 2267 O O . VAL A 1 290 ? -37.562 39.719 -27.422 1 22.69 290 VAL A O 1
ATOM 2270 N N . PRO A 1 291 ? -38.781 40.906 -26.047 1 22.36 291 PRO A N 1
ATOM 2271 C CA . PRO A 1 291 ? -39.406 41.844 -27 1 22.36 291 PRO A CA 1
ATOM 2272 C C . PRO A 1 291 ? -38.375 42.531 -27.906 1 22.36 291 PRO A C 1
ATOM 2274 O O . PRO A 1 291 ? -37.219 42.625 -27.562 1 22.36 291 PRO A O 1
ATOM 2277 N N . SER A 1 292 ? -38.688 42.594 -29.219 1 22.8 292 SER A N 1
ATOM 2278 C CA . SER A 1 292 ? -38.281 43.219 -30.484 1 22.8 292 SER A CA 1
ATOM 2279 C C . SER A 1 292 ? -37.906 44.688 -30.266 1 22.8 292 SER A C 1
ATOM 2281 O O . SER A 1 292 ? -38.719 45.5 -29.844 1 22.8 292 SER A O 1
ATOM 2283 N N . PHE A 1 293 ? -36.781 45.25 -29.859 1 20.97 293 PHE A N 1
ATOM 2284 C CA . PHE A 1 293 ? -36.719 46.5 -30.641 1 20.97 293 PHE A CA 1
ATOM 2285 C C . PHE A 1 293 ? -36.438 46.188 -32.094 1 20.97 293 PHE A C 1
ATOM 2287 O O . PHE A 1 293 ? -35.688 45.25 -32.406 1 20.97 293 PHE A O 1
ATOM 2294 N N . GLU B 1 1 ? -57 -10.344 46.594 1 22.64 1 GLU B N 1
ATOM 2295 C CA . GLU B 1 1 ? -57.5 -9.75 45.344 1 22.64 1 GLU B CA 1
ATOM 2296 C C . GLU B 1 1 ? -56.438 -8.82 44.75 1 22.64 1 GLU B C 1
ATOM 2298 O O . GLU B 1 1 ? -56.312 -7.672 45.156 1 22.64 1 GLU B O 1
ATOM 2303 N N . CYS B 1 2 ? -55.125 -9.32 44.719 1 28.33 2 CYS B N 1
ATOM 2304 C CA . CYS B 1 2 ? -53.875 -8.688 44.281 1 28.33 2 CYS B CA 1
ATOM 2305 C C . CYS B 1 2 ? -53.969 -8.219 42.844 1 28.33 2 CYS B C 1
ATOM 2307 O O . CYS B 1 2 ? -54.344 -8.984 41.969 1 28.33 2 CYS B O 1
ATOM 2309 N N . GLY B 1 3 ? -54.375 -6.938 42.594 1 23.7 3 GLY B N 1
ATOM 2310 C CA . GLY B 1 3 ? -54.594 -6.242 41.344 1 23.7 3 GLY B CA 1
ATOM 2311 C C . GLY B 1 3 ? -53.375 -6.301 40.406 1 23.7 3 GLY B C 1
ATOM 2312 O O . GLY B 1 3 ? -52.25 -6.004 40.844 1 23.7 3 GLY B O 1
ATOM 2313 N N . TRP B 1 4 ? -53.375 -7.215 39.344 1 27.88 4 TRP B N 1
ATOM 2314 C CA . TRP B 1 4 ? -52.469 -7.523 38.219 1 27.88 4 TRP B CA 1
ATOM 2315 C C . TRP B 1 4 ? -52.219 -6.293 37.375 1 27.88 4 TRP B C 1
ATOM 2317 O O . TRP B 1 4 ? -53.125 -5.785 36.719 1 27.88 4 TRP B O 1
ATOM 2327 N N . ASP B 1 5 ? -51.531 -5.262 37.906 1 30.09 5 ASP B N 1
ATOM 2328 C CA . ASP B 1 5 ? -51.188 -4.094 37.094 1 30.09 5 ASP B CA 1
ATOM 2329 C C . ASP B 1 5 ? -50.375 -4.492 35.875 1 30.09 5 ASP B C 1
ATOM 2331 O O . ASP B 1 5 ? -49.344 -5.141 36 1 30.09 5 ASP B O 1
ATOM 2335 N N . GLY B 1 6 ? -50.969 -4.836 34.656 1 27.3 6 GLY B N 1
ATOM 2336 C CA . GLY B 1 6 ? -50.656 -5.145 33.25 1 27.3 6 GLY B CA 1
ATOM 2337 C C . GLY B 1 6 ? -49.781 -4.105 32.625 1 27.3 6 GLY B C 1
ATOM 2338 O O . GLY B 1 6 ? -50.156 -3.5 31.609 1 27.3 6 GLY B O 1
ATOM 2339 N N . THR B 1 7 ? -49 -3.273 33.281 1 33.75 7 THR B N 1
ATOM 2340 C CA . THR B 1 7 ? -48.25 -2.273 32.531 1 33.75 7 THR B CA 1
ATOM 2341 C C . THR B 1 7 ? -47.312 -2.941 31.516 1 33.75 7 THR B C 1
ATOM 2343 O O . THR B 1 7 ? -46.312 -3.529 31.922 1 33.75 7 THR B O 1
ATOM 2346 N N . GLY B 1 8 ? -47.844 -3.574 30.5 1 28.34 8 GLY B N 1
ATOM 2347 C CA . GLY B 1 8 ? -47.062 -4.086 29.375 1 28.34 8 GLY B CA 1
ATOM 2348 C C . GLY B 1 8 ? -46.156 -3.041 28.75 1 28.34 8 GLY B C 1
ATOM 2349 O O . GLY B 1 8 ? -46.625 -1.935 28.438 1 28.34 8 GLY B O 1
ATOM 2350 N N . ALA B 1 9 ? -44.875 -2.969 29.062 1 33.72 9 ALA B N 1
ATOM 2351 C CA . ALA B 1 9 ? -43.781 -2.258 28.375 1 33.72 9 ALA B CA 1
ATOM 2352 C C . ALA B 1 9 ? -43.906 -2.385 26.859 1 33.72 9 ALA B C 1
ATOM 2354 O O . ALA B 1 9 ? -44 -3.496 26.328 1 33.72 9 ALA B O 1
ATOM 2355 N N . SER B 1 10 ? -44.562 -1.471 26.141 1 32.59 10 SER B N 1
ATOM 2356 C CA . SER B 1 10 ? -44.625 -1.27 24.703 1 32.59 10 SER B CA 1
ATOM 2357 C C . SER B 1 10 ? -43.281 -1.454 24.047 1 32.59 10 SER B C 1
ATOM 2359 O O . SER B 1 10 ? -42.312 -0.756 24.391 1 32.59 10 SER B O 1
ATOM 2361 N N . GLN B 1 11 ? -42.812 -2.582 23.812 1 36.69 11 GLN B N 1
ATOM 2362 C CA . GLN B 1 11 ? -41.719 -2.797 22.844 1 36.69 11 GLN B CA 1
ATOM 2363 C C . GLN B 1 11 ? -41.875 -1.887 21.641 1 36.69 11 GLN B C 1
ATOM 2365 O O . GLN B 1 11 ? -42.812 -2.043 20.844 1 36.69 11 GLN B O 1
ATOM 2370 N N . ALA B 1 12 ? -41.594 -0.639 21.688 1 36.81 12 ALA B N 1
ATOM 2371 C CA . ALA B 1 12 ? -41.594 0.265 20.547 1 36.81 12 ALA B CA 1
ATOM 2372 C C . ALA B 1 12 ? -41.094 -0.451 19.281 1 36.81 12 ALA B C 1
ATOM 2374 O O . ALA B 1 12 ? -39.938 -0.887 19.234 1 36.81 12 ALA B O 1
ATOM 2375 N N . CYS B 1 13 ? -41.75 -1.195 18.547 1 39.16 13 CYS B N 1
ATOM 2376 C CA . CYS B 1 13 ? -41.625 -1.738 17.203 1 39.16 13 CYS B CA 1
ATOM 2377 C C . CYS B 1 13 ? -41 -0.713 16.25 1 39.16 13 CYS B C 1
ATOM 2379 O O . CYS B 1 13 ? -41.625 0.31 15.953 1 39.16 13 CYS B O 1
ATOM 2381 N N . ARG B 1 14 ? -39.688 -0.495 16.344 1 51.31 14 ARG B N 1
ATOM 2382 C CA . ARG B 1 14 ? -39.094 0.363 15.305 1 51.31 14 ARG B CA 1
ATOM 2383 C C . ARG B 1 14 ? -39.688 0.056 13.938 1 51.31 14 ARG B C 1
ATOM 2385 O O . ARG B 1 14 ? -39.844 -1.109 13.57 1 51.31 14 ARG B O 1
ATOM 2392 N N . SER B 1 15 ? -40.312 0.904 13.445 1 63 15 SER B N 1
ATOM 2393 C CA . SER B 1 15 ? -41 0.751 12.172 1 63 15 SER B CA 1
ATOM 2394 C C . SER B 1 15 ? -40.062 0.234 11.094 1 63 15 SER B C 1
ATOM 2396 O O . SER B 1 15 ? -38.875 0.529 11.109 1 63 15 SER B O 1
ATOM 2398 N N . PRO B 1 16 ? -40.375 -0.771 10.484 1 63.75 16 PRO B N 1
ATOM 2399 C CA . PRO B 1 16 ? -39.625 -1.293 9.344 1 63.75 16 PRO B CA 1
ATOM 2400 C C . PRO B 1 16 ? -38.969 -0.189 8.516 1 63.75 16 PRO B C 1
ATOM 2402 O O . PRO B 1 16 ? -37.906 -0.402 7.922 1 63.75 16 PRO B O 1
ATOM 2405 N N . HIS B 1 17 ? -39.531 0.937 8.609 1 73.5 17 HIS B N 1
ATOM 2406 C CA . HIS B 1 17 ? -39 2.064 7.863 1 73.5 17 HIS B CA 1
ATOM 2407 C C . HIS B 1 17 ? -37.719 2.58 8.5 1 73.5 17 HIS B C 1
ATOM 2409 O O . HIS B 1 17 ? -36.781 2.957 7.797 1 73.5 17 HIS B O 1
ATOM 2415 N N . SER B 1 18 ? -37.781 2.389 9.836 1 78.06 18 SER B N 1
ATOM 2416 C CA . SER B 1 18 ? -36.594 2.875 10.555 1 78.06 18 SER B CA 1
ATOM 2417 C C . SER B 1 18 ? -35.406 1.942 10.359 1 78.06 18 SER B C 1
ATOM 2419 O O . SER B 1 18 ? -34.281 2.398 10.164 1 78.06 18 SER B O 1
ATOM 2421 N N . ASP B 1 19 ? -35.719 0.731 10.266 1 81.62 19 ASP B N 1
ATOM 2422 C CA . ASP B 1 19 ? -34.656 -0.252 10.094 1 81.62 19 ASP B CA 1
ATOM 2423 C C . ASP B 1 19 ? -34.031 -0.142 8.703 1 81.62 19 ASP B C 1
ATOM 2425 O O . ASP B 1 19 ? -32.812 -0.254 8.547 1 81.62 19 ASP B O 1
ATOM 2429 N N . LEU B 1 20 ? -34.812 0.079 7.785 1 84.5 20 LEU B N 1
ATOM 2430 C CA . LEU B 1 20 ? -34.344 0.211 6.418 1 84.5 20 LEU B CA 1
ATOM 2431 C C . LEU B 1 20 ? -33.5 1.477 6.254 1 84.5 20 LEU B C 1
ATOM 2433 O O . LEU B 1 20 ? -32.469 1.466 5.566 1 84.5 20 LEU B O 1
ATOM 2437 N N . SER B 1 21 ? -34.062 2.547 6.879 1 85.31 21 SER B N 1
ATOM 2438 C CA . SER B 1 21 ? -33.312 3.799 6.828 1 85.31 21 SER B CA 1
ATOM 2439 C C . SER B 1 21 ? -31.953 3.643 7.473 1 85.31 21 SER B C 1
ATOM 2441 O O . SER B 1 21 ? -30.953 4.133 6.941 1 85.31 21 SER B O 1
ATOM 2443 N N . ASN B 1 22 ? -31.969 2.961 8.562 1 88.62 22 ASN B N 1
ATOM 2444 C CA . ASN B 1 22 ? -30.703 2.713 9.25 1 88.62 22 ASN B CA 1
ATOM 2445 C C . ASN B 1 22 ? -29.781 1.835 8.414 1 88.62 22 ASN B C 1
ATOM 2447 O O . ASN B 1 22 ? -28.562 2.047 8.398 1 88.62 22 ASN B O 1
ATOM 2451 N N . CYS B 1 23 ? -30.406 0.906 7.824 1 88.69 23 CYS B N 1
ATOM 2452 C CA . CYS B 1 23 ? -29.625 0.021 6.969 1 88.69 23 CYS B CA 1
ATOM 2453 C C . CYS B 1 23 ? -29 0.793 5.809 1 88.69 23 CYS B C 1
ATOM 2455 O O . CYS B 1 23 ? -27.828 0.591 5.477 1 88.69 23 CYS B O 1
ATOM 2457 N N . PHE B 1 24 ? -29.734 1.702 5.285 1 89.75 24 PHE B N 1
ATOM 2458 C CA . PHE B 1 24 ? -29.234 2.486 4.16 1 89.75 24 PHE B CA 1
ATOM 2459 C C . PHE B 1 24 ? -28.125 3.43 4.605 1 89.75 24 PHE B C 1
ATOM 2461 O O . PHE B 1 24 ? -27.141 3.625 3.885 1 89.75 24 PHE B O 1
ATOM 2468 N N . TYR B 1 25 ? -28.422 3.912 5.746 1 89.88 25 TYR B N 1
ATOM 2469 C CA . TYR B 1 25 ? -27.391 4.781 6.289 1 89.88 25 TYR B CA 1
ATOM 2470 C C . TYR B 1 25 ? -26.094 4.012 6.5 1 89.88 25 TYR B C 1
ATOM 2472 O O . TYR B 1 25 ? -25.016 4.492 6.141 1 89.88 25 TYR B O 1
ATOM 2480 N N . SER B 1 26 ? -26.188 2.904 7.059 1 90.94 26 SER B N 1
ATOM 2481 C CA . SER B 1 26 ? -25.016 2.064 7.277 1 90.94 26 SER B CA 1
ATOM 2482 C C . SER B 1 26 ? -24.344 1.688 5.961 1 90.94 26 SER B C 1
ATOM 2484 O O . SER B 1 26 ? -23.125 1.668 5.863 1 90.94 26 SER B O 1
ATOM 2486 N N . LEU B 1 27 ? -25.141 1.432 5.02 1 92.56 27 LEU B N 1
ATOM 2487 C CA . LEU B 1 27 ? -24.625 1.075 3.703 1 92.56 27 LEU B CA 1
ATOM 2488 C C . LEU B 1 27 ? -23.828 2.225 3.102 1 92.56 27 LEU B C 1
ATOM 2490 O O . LEU B 1 27 ? -22.75 2.012 2.545 1 92.56 27 LEU B O 1
ATOM 2494 N N . GLU B 1 28 ? -24.328 3.363 3.225 1 92.25 28 GLU B N 1
ATOM 2495 C CA . GLU B 1 28 ? -23.656 4.531 2.666 1 92.25 28 GLU B CA 1
ATOM 2496 C C . GLU B 1 28 ? -22.312 4.781 3.367 1 92.25 28 GLU B C 1
ATOM 2498 O O . GLU B 1 28 ? -21.328 5.109 2.721 1 92.25 28 GLU B O 1
ATOM 2503 N N . LYS B 1 29 ? -22.344 4.645 4.621 1 90.38 29 LYS B N 1
ATOM 2504 C CA . LYS B 1 29 ? -21.125 4.828 5.395 1 90.38 29 LYS B CA 1
ATOM 2505 C C . LYS B 1 29 ? -20.062 3.818 4.977 1 90.38 29 LYS B C 1
ATOM 2507 O O . LYS B 1 29 ? -18.891 4.176 4.793 1 90.38 29 LYS B O 1
ATOM 2512 N N . LEU B 1 30 ? -20.516 2.641 4.797 1 93 30 LEU B N 1
ATOM 2513 C CA . LEU B 1 30 ? -19.594 1.576 4.414 1 93 30 LEU B CA 1
ATOM 2514 C C . LEU B 1 30 ? -19.062 1.799 3.006 1 93 30 LEU B C 1
ATOM 2516 O O . LEU B 1 30 ? -17.891 1.56 2.74 1 93 30 LEU B O 1
ATOM 2520 N N . ARG B 1 31 ? -19.906 2.291 2.166 1 94.31 31 ARG B N 1
ATOM 2521 C CA . ARG B 1 31 ? -19.5 2.549 0.792 1 94.31 31 ARG B CA 1
ATOM 2522 C C . ARG B 1 31 ? -18.438 3.648 0.736 1 94.31 31 ARG B C 1
ATOM 2524 O O . ARG B 1 31 ? -17.484 3.562 -0.039 1 94.31 31 ARG B O 1
ATOM 2531 N N . ARG B 1 32 ? -18.594 4.613 1.56 1 92.5 32 ARG B N 1
ATOM 2532 C CA . ARG B 1 32 ? -17.625 5.707 1.599 1 92.5 32 ARG B CA 1
ATOM 2533 C C . ARG B 1 32 ? -16.281 5.23 2.115 1 92.5 32 ARG B C 1
ATOM 2535 O O . ARG B 1 32 ? -15.234 5.539 1.526 1 92.5 32 ARG B O 1
ATOM 2542 N N . GLU B 1 33 ? -16.328 4.492 3.125 1 93.06 33 GLU B N 1
ATOM 2543 C CA . GLU B 1 33 ? -15.086 3.98 3.676 1 93.06 33 GLU B CA 1
ATOM 2544 C C . GLU B 1 33 ? -14.391 3.041 2.691 1 93.06 33 GLU B C 1
ATOM 2546 O O . GLU B 1 33 ? -13.172 3.076 2.547 1 93.06 33 GLU B O 1
ATOM 2551 N N . LEU B 1 34 ? -15.203 2.283 2.096 1 94.81 34 LEU B N 1
ATOM 2552 C CA . LEU B 1 34 ? -14.648 1.331 1.138 1 94.81 34 LEU B CA 1
ATOM 2553 C C . LEU B 1 34 ? -13.961 2.059 -0.015 1 94.81 34 LEU B C 1
ATOM 2555 O O . LEU B 1 34 ? -12.906 1.631 -0.48 1 94.81 34 LEU B O 1
ATOM 2559 N N . LYS B 1 35 ? -14.594 3.076 -0.477 1 94.44 35 LYS B N 1
ATOM 2560 C CA . LYS B 1 35 ? -13.992 3.855 -1.556 1 94.44 35 LYS B CA 1
ATOM 2561 C C . LYS B 1 35 ? -12.602 4.344 -1.17 1 94.44 35 LYS B C 1
ATOM 2563 O O . LYS B 1 35 ? -11.664 4.266 -1.972 1 94.44 35 LYS B O 1
ATOM 2568 N N . LEU B 1 36 ? -12.438 4.766 0.002 1 94.06 36 LEU B N 1
ATOM 2569 C CA . LEU B 1 36 ? -11.164 5.273 0.488 1 94.06 36 LEU B CA 1
ATOM 2570 C C . LEU B 1 36 ? -10.133 4.152 0.59 1 94.06 36 LEU B C 1
ATOM 2572 O O . LEU B 1 36 ? -8.992 4.312 0.157 1 94.06 36 LEU B O 1
ATOM 2576 N N . LYS B 1 37 ? -10.539 3.076 1.145 1 96.25 37 LYS B N 1
ATOM 2577 C CA . LYS B 1 37 ? -9.617 1.965 1.332 1 96.25 37 LYS B CA 1
ATOM 2578 C C . LYS B 1 37 ? -9.242 1.325 -0.003 1 96.25 37 LYS B C 1
ATOM 2580 O O . LYS B 1 37 ? -8.109 0.874 -0.188 1 96.25 37 LYS B O 1
ATOM 2585 N N . ARG B 1 38 ? -10.18 1.362 -0.954 1 96.12 38 ARG B N 1
ATOM 2586 C CA . ARG B 1 38 ? -9.867 0.897 -2.303 1 96.12 38 ARG B CA 1
ATOM 2587 C C . ARG B 1 38 ? -8.812 1.778 -2.959 1 96.12 38 ARG B C 1
ATOM 2589 O O . ARG B 1 38 ? -7.871 1.274 -3.57 1 96.12 38 ARG B O 1
ATOM 2596 N N . ALA B 1 39 ? -9 2.98 -2.793 1 95.88 39 ALA B N 1
ATOM 2597 C CA . ALA B 1 39 ? -8.047 3.916 -3.379 1 95.88 39 ALA B CA 1
ATOM 2598 C C . ALA B 1 39 ? -6.648 3.711 -2.793 1 95.88 39 ALA B C 1
ATOM 2600 O O . ALA B 1 39 ? -5.656 3.725 -3.523 1 95.88 39 ALA B O 1
ATOM 2601 N N . ALA B 1 40 ? -6.621 3.533 -1.544 1 96.94 40 ALA B N 1
ATOM 2602 C CA . ALA B 1 40 ? -5.344 3.293 -0.879 1 96.94 40 ALA B CA 1
ATOM 2603 C C . ALA B 1 40 ? -4.703 1.996 -1.372 1 96.94 40 ALA B C 1
ATOM 2605 O O . ALA B 1 40 ? -3.514 1.967 -1.695 1 96.94 40 ALA B O 1
ATOM 2606 N N . ALA B 1 41 ? -5.484 1.024 -1.448 1 96.75 41 ALA B N 1
ATOM 2607 C CA . ALA B 1 41 ? -4.977 -0.265 -1.914 1 96.75 41 ALA B CA 1
ATOM 2608 C C . ALA B 1 41 ? -4.508 -0.179 -3.363 1 96.75 41 ALA B C 1
ATOM 2610 O O . ALA B 1 41 ? -3.457 -0.721 -3.715 1 96.75 41 ALA B O 1
ATOM 2611 N N . ASN B 1 42 ? -5.262 0.509 -4.168 1 96.31 42 ASN B N 1
ATOM 2612 C CA . ASN B 1 42 ? -4.906 0.682 -5.574 1 96.31 42 ASN B CA 1
ATOM 2613 C C . ASN B 1 42 ? -3.605 1.462 -5.73 1 96.31 42 ASN B C 1
ATOM 2615 O O . ASN B 1 42 ? -2.85 1.232 -6.676 1 96.31 42 ASN B O 1
ATOM 2619 N N . SER B 1 43 ? -3.346 2.309 -4.812 1 95.94 43 SER B N 1
ATOM 2620 C CA . SER B 1 43 ? -2.168 3.162 -4.926 1 95.94 43 SER B CA 1
ATOM 2621 C C . SER B 1 43 ? -0.882 2.352 -4.797 1 95.94 43 SER B C 1
ATOM 2623 O O . SER B 1 43 ? 0.181 2.789 -5.242 1 95.94 43 SER B O 1
ATOM 2625 N N . GLY B 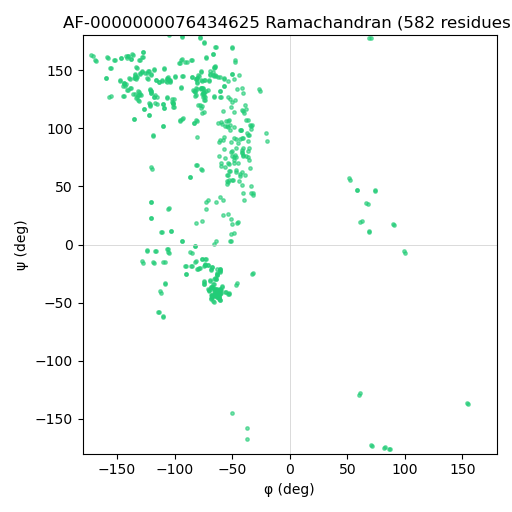1 44 ? -0.981 1.217 -4.219 1 96.62 44 GLY B N 1
ATOM 2626 C CA . GLY B 1 44 ? 0.187 0.355 -4.129 1 96.62 44 GLY B CA 1
ATOM 2627 C C . GLY B 1 44 ? 0.735 -0.051 -5.484 1 96.62 44 GLY B C 1
ATOM 2628 O O . GLY B 1 44 ? 1.911 -0.402 -5.602 1 96.62 44 GLY B O 1
ATOM 2629 N N . TRP B 1 45 ? -0.104 0.003 -6.445 1 96.81 45 TRP B N 1
ATOM 2630 C CA . TRP B 1 45 ? 0.297 -0.379 -7.793 1 96.81 45 TRP B CA 1
ATOM 2631 C C . TRP B 1 45 ? 1.349 0.58 -8.344 1 96.81 45 TRP B C 1
ATOM 2633 O O . TRP B 1 45 ? 2.197 0.187 -9.148 1 96.81 45 TRP B O 1
ATOM 2643 N N . ARG B 1 46 ? 1.326 1.799 -7.922 1 96.06 46 ARG B N 1
ATOM 2644 C CA . ARG B 1 46 ? 2.297 2.795 -8.367 1 96.06 46 ARG B CA 1
ATOM 2645 C C . ARG B 1 46 ? 3.715 2.383 -7.984 1 96.06 46 ARG B C 1
ATOM 2647 O O . ARG B 1 46 ? 4.633 2.471 -8.805 1 96.06 46 ARG B O 1
ATOM 2654 N N . ARG B 1 47 ? 3.824 1.958 -6.809 1 96 47 ARG B N 1
ATOM 2655 C CA . ARG B 1 47 ? 5.129 1.468 -6.375 1 96 47 ARG B CA 1
ATOM 2656 C C . ARG B 1 47 ? 5.5 0.181 -7.105 1 96 47 ARG B C 1
ATOM 2658 O O . ARG B 1 47 ? 6.652 -0.002 -7.504 1 96 47 ARG B O 1
ATOM 2665 N N . ALA B 1 48 ? 4.527 -0.69 -7.195 1 97.81 48 ALA B N 1
ATOM 2666 C CA . ALA B 1 48 ? 4.777 -1.982 -7.828 1 97.81 48 ALA B CA 1
ATOM 2667 C C . ALA B 1 48 ? 5.395 -1.805 -9.211 1 97.81 48 ALA B C 1
ATOM 2669 O O . ALA B 1 48 ? 6.395 -2.447 -9.539 1 97.81 48 ALA B O 1
ATOM 2670 N N . ARG B 1 49 ? 4.906 -0.897 -9.938 1 96.88 49 ARG B N 1
ATOM 2671 C CA . ARG B 1 49 ? 5.293 -0.738 -11.336 1 96.88 49 ARG B CA 1
ATOM 2672 C C . ARG B 1 49 ? 6.719 -0.214 -11.453 1 96.88 49 ARG B C 1
ATOM 2674 O O . ARG B 1 49 ? 7.344 -0.331 -12.508 1 96.88 49 ARG B O 1
ATOM 2681 N N . LEU B 1 50 ? 7.227 0.336 -10.406 1 97.31 50 LEU B N 1
ATOM 2682 C CA . LEU B 1 50 ? 8.594 0.838 -10.391 1 97.31 50 LEU B CA 1
ATOM 2683 C C . LEU B 1 50 ? 9.594 -0.309 -10.281 1 97.31 50 LEU B C 1
ATOM 2685 O O . LEU B 1 50 ? 10.797 -0.115 -10.5 1 97.31 50 LEU B O 1
ATOM 2689 N N . HIS B 1 51 ? 9.164 -1.477 -9.977 1 98.38 51 HIS B N 1
ATOM 2690 C CA . HIS B 1 51 ? 10.062 -2.594 -9.719 1 98.38 51 HIS B CA 1
ATOM 2691 C C . HIS B 1 51 ? 9.805 -3.748 -10.68 1 98.38 51 HIS B C 1
ATOM 2693 O O . HIS B 1 51 ? 9.906 -4.918 -10.297 1 98.38 51 HIS B O 1
ATOM 2699 N N . PHE B 1 52 ? 9.492 -3.416 -11.891 1 98.38 52 PHE B N 1
ATOM 2700 C CA . PHE B 1 52 ? 9.203 -4.418 -12.906 1 98.38 52 PHE B CA 1
ATOM 2701 C C . PHE B 1 52 ? 10.445 -5.242 -13.219 1 98.38 52 PHE B C 1
ATOM 2703 O O . PHE B 1 52 ? 11.531 -4.688 -13.414 1 98.38 52 PHE B O 1
ATOM 2710 N N . VAL B 1 53 ? 10.273 -6.508 -13.141 1 98 53 VAL B N 1
ATOM 2711 C CA . VAL B 1 53 ? 11.305 -7.445 -13.578 1 98 53 VAL B CA 1
ATOM 2712 C C . VAL B 1 53 ? 10.703 -8.461 -14.539 1 98 53 VAL B C 1
ATOM 2714 O O . VAL B 1 53 ? 9.516 -8.773 -14.469 1 98 53 VAL B O 1
ATOM 2717 N N . THR B 1 54 ? 11.5 -8.906 -15.461 1 94.12 54 THR B N 1
ATOM 2718 C CA . THR B 1 54 ? 11.078 -10.008 -16.328 1 94.12 54 THR B CA 1
ATOM 2719 C C . THR B 1 54 ? 11.531 -11.352 -15.742 1 94.12 54 THR B C 1
ATOM 2721 O O . THR B 1 54 ? 12.719 -11.672 -15.766 1 94.12 54 THR B O 1
ATOM 2724 N N . VAL B 1 55 ? 10.617 -12.047 -15.297 1 98.19 55 VAL B N 1
ATOM 2725 C CA . VAL B 1 55 ? 10.93 -13.383 -14.789 1 98.19 55 VAL B CA 1
ATOM 2726 C C . VAL B 1 55 ? 10.797 -14.406 -15.922 1 98.19 55 VAL B C 1
ATOM 2728 O O . VAL B 1 55 ? 10.156 -14.133 -16.938 1 98.19 55 VAL B O 1
ATOM 2731 N N . THR B 1 56 ? 11.492 -15.508 -15.719 1 98.81 56 THR B N 1
ATOM 2732 C CA . THR B 1 56 ? 11.391 -16.609 -16.672 1 98.81 56 THR B CA 1
ATOM 2733 C C . THR B 1 56 ? 11.062 -17.922 -15.961 1 98.81 56 THR B C 1
ATOM 2735 O O . THR B 1 56 ? 11.266 -18.031 -14.75 1 98.81 56 THR B O 1
ATOM 2738 N N . LEU B 1 57 ? 10.578 -18.859 -16.766 1 98.88 57 LEU B N 1
ATOM 2739 C CA . LEU B 1 57 ? 10.227 -20.172 -16.219 1 98.88 57 LEU B CA 1
ATOM 2740 C C . LEU B 1 57 ? 11.461 -21.047 -16.078 1 98.88 57 LEU B C 1
ATOM 2742 O O . LEU B 1 57 ? 12.352 -21.031 -16.922 1 98.88 57 LEU B O 1
ATOM 2746 N N . ASP B 1 58 ? 11.5 -21.828 -15 1 98.75 58 ASP B N 1
ATOM 2747 C CA . ASP B 1 58 ? 12.57 -22.797 -14.766 1 98.75 58 ASP B CA 1
ATOM 2748 C C . ASP B 1 58 ? 12.172 -24.188 -15.25 1 98.75 58 ASP B C 1
ATOM 2750 O O . ASP B 1 58 ? 11.461 -24.906 -14.555 1 98.75 58 ASP B O 1
ATOM 2754 N N . PRO B 1 59 ? 12.742 -24.594 -16.328 1 98.25 59 PRO B N 1
ATOM 2755 C CA . PRO B 1 59 ? 12.32 -25.875 -16.891 1 98.25 59 PRO B CA 1
ATOM 2756 C C . PRO B 1 59 ? 12.602 -27.062 -15.961 1 98.25 59 PRO B C 1
ATOM 2758 O O . PRO B 1 59 ? 11.914 -28.078 -16.031 1 98.25 59 PRO B O 1
ATOM 2761 N N . ASP B 1 60 ? 13.523 -26.906 -15.133 1 98.19 60 ASP B N 1
ATOM 2762 C CA . ASP B 1 60 ? 13.906 -28.016 -14.266 1 98.19 60 ASP B CA 1
ATOM 2763 C C . ASP B 1 60 ? 12.859 -28.25 -13.18 1 98.19 60 ASP B C 1
ATOM 2765 O O . ASP B 1 60 ? 12.883 -29.281 -12.508 1 98.19 60 ASP B O 1
ATOM 2769 N N . THR B 1 61 ? 11.945 -27.344 -13.008 1 98.56 61 THR B N 1
ATOM 2770 C CA . THR B 1 61 ? 10.93 -27.484 -11.977 1 98.56 61 THR B CA 1
ATOM 2771 C C . THR B 1 61 ? 9.586 -27.875 -12.594 1 98.56 61 THR B C 1
ATOM 2773 O O . THR B 1 61 ? 8.641 -28.203 -11.875 1 98.56 61 THR B O 1
ATOM 2776 N N . ALA B 1 62 ? 9.469 -27.891 -13.875 1 98.69 62 ALA B N 1
ATOM 2777 C CA . ALA B 1 62 ? 8.188 -28 -14.57 1 98.69 62 ALA B CA 1
ATOM 2778 C C . ALA B 1 62 ? 7.645 -29.422 -14.492 1 98.69 62 ALA B C 1
ATOM 2780 O O . ALA B 1 62 ? 8.367 -30.391 -14.766 1 98.69 62 ALA B O 1
ATOM 2781 N N . HIS B 1 63 ? 6.422 -29.547 -14.125 1 98.44 63 HIS B N 1
ATOM 2782 C CA . HIS B 1 63 ? 5.738 -30.828 -14.281 1 98.44 63 HIS B CA 1
ATOM 2783 C C . HIS B 1 63 ? 5.898 -31.375 -15.695 1 98.44 63 HIS B C 1
ATOM 2785 O O . HIS B 1 63 ? 5.82 -30.609 -16.672 1 98.44 63 HIS B O 1
ATOM 2791 N N . PRO B 1 64 ? 5.961 -32.656 -15.844 1 98.19 64 PRO B N 1
ATOM 2792 C CA . PRO B 1 64 ? 6.289 -33.25 -17.141 1 98.19 64 PRO B CA 1
ATOM 2793 C C . PRO B 1 64 ? 5.199 -33.031 -18.188 1 98.19 64 PRO B C 1
ATOM 2795 O O . PRO B 1 64 ? 5.449 -33.156 -19.391 1 98.19 64 PRO B O 1
ATOM 2798 N N . LYS B 1 65 ? 4.012 -32.719 -17.781 1 98.25 65 LYS B N 1
ATOM 2799 C CA . LYS B 1 65 ? 2.928 -32.531 -18.75 1 98.25 65 LYS B CA 1
ATOM 2800 C C . LYS B 1 65 ? 2.908 -31.094 -19.281 1 98.25 65 LYS B C 1
ATOM 2802 O O . LYS B 1 65 ? 2.154 -30.781 -20.203 1 98.25 65 LYS B O 1
ATOM 2807 N N . LEU B 1 66 ? 3.723 -30.281 -18.719 1 98.69 66 LEU B N 1
ATOM 2808 C CA . LEU B 1 66 ? 3.721 -28.875 -19.125 1 98.69 66 LEU B CA 1
ATOM 2809 C C . LEU B 1 66 ? 4.598 -28.672 -20.359 1 98.69 66 LEU B C 1
ATOM 2811 O O . LEU B 1 66 ? 5.605 -29.359 -20.531 1 98.69 66 LEU B O 1
ATOM 2815 N N . ILE B 1 67 ? 4.152 -27.75 -21.234 1 98.56 67 ILE B N 1
ATOM 2816 C CA . ILE B 1 67 ? 4.914 -27.312 -22.391 1 98.56 67 ILE B CA 1
ATOM 2817 C C . ILE B 1 67 ? 5.383 -25.875 -22.188 1 98.56 67 ILE B C 1
ATOM 2819 O O . ILE B 1 67 ? 4.562 -24.969 -22 1 98.56 67 ILE B O 1
ATOM 2823 N N . LEU B 1 68 ? 6.668 -25.703 -22.219 1 98.31 68 LEU B N 1
ATOM 2824 C CA . LEU B 1 68 ? 7.25 -24.375 -22.062 1 98.31 68 LEU B CA 1
ATOM 2825 C C . LEU B 1 68 ? 7.73 -23.828 -23.406 1 98.31 68 LEU B C 1
ATOM 2827 O O . LEU B 1 68 ? 8.258 -24.578 -24.234 1 98.31 68 LEU B O 1
ATOM 2831 N N . SER B 1 69 ? 7.5 -22.562 -23.609 1 98.38 69 SER B N 1
ATOM 2832 C CA . SER B 1 69 ? 8.062 -21.938 -24.797 1 98.38 69 SER B CA 1
ATOM 2833 C C . SER B 1 69 ? 9.586 -21.891 -24.734 1 98.38 69 SER B C 1
ATOM 2835 O O . SER B 1 69 ? 10.172 -22.031 -23.656 1 98.38 69 SER B O 1
ATOM 2837 N N . GLU B 1 70 ? 10.195 -21.656 -25.859 1 97.5 70 GLU B N 1
ATOM 2838 C CA . GLU B 1 70 ? 11.648 -21.625 -25.953 1 97.5 70 GLU B CA 1
ATOM 2839 C C . GLU B 1 70 ? 12.234 -20.484 -25.125 1 97.5 70 GLU B C 1
ATOM 2841 O O . GLU B 1 70 ? 13.281 -20.641 -24.484 1 97.5 70 GLU B O 1
ATOM 2846 N N . ASP B 1 71 ? 11.523 -19.344 -25.156 1 97.5 71 ASP B N 1
ATOM 2847 C CA . ASP B 1 71 ? 12.047 -18.188 -24.422 1 97.5 71 ASP B CA 1
ATOM 2848 C C . ASP B 1 71 ? 11.68 -18.266 -22.953 1 97.5 71 ASP B C 1
ATOM 2850 O O . ASP B 1 71 ? 12.008 -17.359 -22.172 1 97.5 71 ASP B O 1
ATOM 2854 N N . ARG B 1 72 ? 10.938 -19.297 -22.531 1 98.44 72 ARG B N 1
ATOM 2855 C CA . ARG B 1 72 ? 10.609 -19.594 -21.141 1 98.44 72 ARG B CA 1
ATOM 2856 C C . ARG B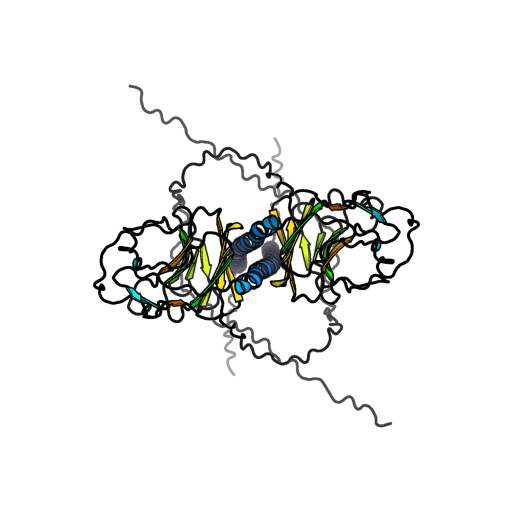 1 72 ? 9.68 -18.531 -20.562 1 98.44 72 ARG B C 1
ATOM 2858 O O . ARG B 1 72 ? 9.781 -18.188 -19.375 1 98.44 72 ARG B O 1
ATOM 2865 N N . LYS B 1 73 ? 8.812 -18.031 -21.438 1 98.44 73 LYS B N 1
ATOM 2866 C CA . LYS B 1 73 ? 7.895 -17 -21 1 98.44 73 LYS B CA 1
ATOM 2867 C C . LYS B 1 73 ? 6.445 -17.469 -21.078 1 98.44 73 LYS B C 1
ATOM 2869 O O . LYS B 1 73 ? 5.531 -16.766 -20.641 1 98.44 73 LYS B O 1
ATOM 2874 N N . CYS B 1 74 ? 6.273 -18.625 -21.609 1 98.44 74 CYS B N 1
ATOM 2875 C CA . CYS B 1 74 ? 4.93 -19.172 -21.766 1 98.44 74 CYS B CA 1
ATOM 2876 C C . CYS B 1 74 ? 4.855 -20.609 -21.297 1 98.44 74 CYS B C 1
ATOM 2878 O O . CYS B 1 74 ? 5.789 -21.391 -21.516 1 98.44 74 CYS B O 1
ATOM 2880 N N . VAL B 1 75 ? 3.725 -20.969 -20.703 1 98.88 75 VAL B N 1
ATOM 2881 C CA . VAL B 1 75 ? 3.533 -22.344 -20.266 1 98.88 75 VAL B CA 1
ATOM 2882 C C . VAL B 1 75 ? 2.07 -22.75 -20.453 1 98.88 75 VAL B C 1
ATOM 2884 O O . VAL B 1 75 ? 1.165 -21.953 -20.188 1 98.88 75 VAL B O 1
ATOM 2887 N N . LYS B 1 76 ? 1.813 -23.859 -20.922 1 98.44 76 LYS B N 1
ATOM 2888 C CA . LYS B 1 76 ? 0.484 -24.453 -21.031 1 98.44 76 LYS B CA 1
ATOM 2889 C C . LYS B 1 76 ? 0.519 -25.938 -20.703 1 98.44 76 LYS B C 1
ATOM 2891 O O . LYS B 1 76 ? 1.592 -26.547 -20.656 1 98.44 76 LYS B O 1
ATOM 2896 N N . LEU B 1 77 ? -0.646 -26.453 -20.422 1 98.44 77 LEU B N 1
ATOM 2897 C CA . LEU B 1 77 ? -0.758 -27.891 -20.188 1 98.44 77 LEU B CA 1
ATOM 2898 C C . LEU B 1 77 ? -0.832 -28.641 -21.516 1 98.44 77 LEU B C 1
ATOM 2900 O O . LEU B 1 77 ? -1.644 -28.312 -22.375 1 98.44 77 LEU B O 1
ATOM 2904 N N . GLY B 1 78 ? 0.013 -29.625 -21.625 1 97 78 GLY B N 1
ATOM 2905 C CA . GLY B 1 78 ? -0.024 -30.484 -22.781 1 97 78 GLY B CA 1
ATOM 2906 C C . GLY B 1 78 ? -0.869 -31.734 -22.578 1 97 78 GLY B C 1
ATOM 2907 O O . GLY B 1 78 ? -1.383 -31.969 -21.484 1 97 78 GLY B O 1
ATOM 2908 N N . ASP B 1 79 ? -0.946 -32.531 -23.641 1 93.75 79 ASP B N 1
ATOM 2909 C CA . ASP B 1 79 ? -1.764 -33.75 -23.609 1 93.75 79 ASP B CA 1
ATOM 2910 C C . ASP B 1 79 ? -0.956 -34.938 -23.125 1 93.75 79 ASP B C 1
ATOM 2912 O O . ASP B 1 79 ? -1.521 -35.906 -22.609 1 93.75 79 ASP B O 1
ATOM 2916 N N . THR B 1 80 ? 0.325 -34.812 -23.328 1 94.12 80 THR B N 1
ATOM 2917 C CA . THR B 1 80 ? 1.174 -35.969 -23.016 1 94.12 80 THR B CA 1
ATOM 2918 C C . THR B 1 80 ? 2.348 -35.531 -22.141 1 94.12 80 THR B C 1
ATOM 2920 O O . THR B 1 80 ? 2.738 -34.375 -22.141 1 94.12 80 THR B O 1
ATOM 2923 N N . ARG B 1 81 ? 2.875 -36.5 -21.469 1 95.38 81 ARG B N 1
ATOM 2924 C CA . ARG B 1 81 ? 4.07 -36.25 -20.672 1 95.38 81 ARG B CA 1
ATOM 2925 C C . ARG B 1 81 ? 5.289 -36.031 -21.562 1 95.38 81 ARG B C 1
ATOM 2927 O O . ARG B 1 81 ? 5.492 -36.781 -22.531 1 95.38 81 ARG B O 1
ATOM 2934 N N . GLN B 1 82 ? 6.047 -35 -21.281 1 93.56 82 GLN B N 1
ATOM 2935 C CA . GLN B 1 82 ? 7.309 -34.719 -21.953 1 93.56 82 GLN B CA 1
ATOM 2936 C C . GLN B 1 82 ? 8.414 -35.625 -21.422 1 93.56 82 GLN B C 1
ATOM 2938 O O . GLN B 1 82 ? 8.359 -36.094 -20.281 1 93.56 82 GLN B O 1
ATOM 2943 N N . PRO B 1 83 ? 9.383 -35.969 -22.297 1 94 83 PRO B N 1
ATOM 2944 C CA . PRO B 1 83 ? 10.5 -36.812 -21.859 1 94 83 PRO B CA 1
ATOM 2945 C C . PRO B 1 83 ? 11.531 -36.062 -21.031 1 94 83 PRO B C 1
ATOM 2947 O O . PRO B 1 83 ? 12.672 -35.875 -21.469 1 94 83 PRO B O 1
ATOM 2950 N N . VAL B 1 84 ? 11.188 -35.594 -19.938 1 95.5 84 VAL B N 1
ATOM 2951 C CA . VAL B 1 84 ? 12.086 -34.875 -19.047 1 95.5 84 VAL B CA 1
ATOM 2952 C C . VAL B 1 84 ? 12.469 -35.75 -17.859 1 95.5 84 VAL B C 1
ATOM 2954 O O . VAL B 1 84 ? 11.656 -36.562 -17.391 1 95.5 84 VAL B O 1
ATOM 2957 N N . PRO B 1 85 ? 13.742 -35.625 -17.391 1 94.12 85 PRO B N 1
ATOM 2958 C CA . PRO B 1 85 ? 14.18 -36.469 -16.266 1 94.12 85 PRO B CA 1
ATOM 2959 C C . PRO B 1 85 ? 13.492 -36.094 -14.953 1 94.12 85 PRO B C 1
ATOM 2961 O O . PRO B 1 85 ? 13.148 -34.938 -14.734 1 94.12 85 PRO B O 1
ATOM 2964 N N . ASP B 1 86 ? 13.352 -37.125 -14.18 1 93.19 86 ASP B N 1
ATOM 2965 C CA . ASP B 1 86 ? 12.898 -36.875 -12.812 1 93.19 86 ASP B CA 1
ATOM 2966 C C . ASP B 1 86 ? 14.016 -36.281 -11.961 1 93.19 86 ASP B C 1
ATOM 2968 O O . ASP B 1 86 ? 15.18 -36.688 -12.102 1 93.19 86 ASP B O 1
ATOM 2972 N N . ASN B 1 87 ? 13.883 -35.25 -11.297 1 96.12 87 ASN B N 1
ATOM 2973 C CA . ASN B 1 87 ? 14.797 -34.625 -10.352 1 96.12 87 ASN B CA 1
ATOM 2974 C C . ASN B 1 87 ? 14.055 -34.031 -9.148 1 96.12 87 ASN B C 1
ATOM 2976 O O . ASN B 1 87 ? 12.828 -33.906 -9.18 1 96.12 87 ASN B O 1
ATOM 2980 N N . PRO B 1 88 ? 14.703 -33.781 -8.062 1 95.75 88 PRO B N 1
ATOM 2981 C CA . PRO B 1 88 ? 14.039 -33.312 -6.844 1 95.75 88 PRO B CA 1
ATOM 2982 C C . PRO B 1 88 ? 13.312 -31.984 -7.023 1 95.75 88 PRO B C 1
ATOM 2984 O O . PRO B 1 88 ? 12.352 -31.703 -6.309 1 95.75 88 PRO B O 1
ATOM 2987 N N . GLU B 1 89 ? 13.672 -31.25 -7.988 1 97.31 89 GLU B N 1
ATOM 2988 C CA . GLU B 1 89 ? 13.141 -29.891 -8.141 1 97.31 89 GLU B CA 1
ATOM 2989 C C . GLU B 1 89 ? 11.875 -29.891 -9 1 97.31 89 GLU B C 1
ATOM 2991 O O . GLU B 1 89 ? 11.125 -28.906 -9 1 97.31 89 GLU B O 1
ATOM 2996 N N . ARG B 1 90 ? 11.648 -30.906 -9.75 1 98.19 90 ARG B N 1
ATOM 2997 C CA . ARG B 1 90 ? 10.539 -30.953 -10.703 1 98.19 90 ARG B CA 1
ATOM 2998 C C . ARG B 1 90 ? 9.242 -31.375 -10.008 1 98.19 90 ARG B C 1
ATOM 3000 O O . ARG B 1 90 ? 9.219 -32.344 -9.25 1 98.19 90 ARG B O 1
ATOM 3007 N N . PHE B 1 91 ? 8.203 -30.625 -10.281 1 98 91 PHE B N 1
ATOM 3008 C CA . PHE B 1 91 ? 6.895 -31.047 -9.797 1 98 91 PHE B CA 1
ATOM 3009 C C . PHE B 1 91 ? 6.457 -32.344 -10.469 1 98 91 PHE B C 1
ATOM 3011 O O . PHE B 1 91 ? 6.711 -32.562 -11.656 1 98 91 PHE B O 1
ATOM 3018 N N . ASP B 1 92 ? 5.766 -33.156 -9.719 1 96.69 92 ASP B N 1
ATOM 3019 C CA . ASP B 1 92 ? 5.359 -34.406 -10.344 1 96.69 92 ASP B CA 1
ATOM 3020 C C . ASP B 1 92 ? 3.859 -34.625 -10.188 1 96.69 92 ASP B C 1
ATOM 3022 O O . ASP B 1 92 ? 3.297 -35.531 -10.805 1 96.69 92 ASP B O 1
ATOM 3026 N N . PHE B 1 93 ? 3.24 -33.906 -9.305 1 95.69 93 PHE B N 1
ATOM 3027 C CA . PHE B 1 93 ? 1.81 -34.062 -9.078 1 95.69 93 PHE B CA 1
ATOM 3028 C C . PHE B 1 93 ? 1.047 -32.812 -9.508 1 95.69 93 PHE B C 1
ATOM 3030 O O . PHE B 1 93 ? 0.17 -32.906 -10.375 1 95.69 93 PHE B O 1
ATOM 3037 N N . VAL B 1 94 ? 1.427 -31.734 -8.914 1 95.88 94 VAL B N 1
ATOM 3038 C CA . VAL B 1 94 ? 0.774 -30.484 -9.305 1 95.88 94 VAL B CA 1
ATOM 3039 C C . VAL B 1 94 ? 1.337 -30 -10.641 1 95.88 94 VAL B C 1
ATOM 3041 O O . VAL B 1 94 ? 2.551 -30.031 -10.852 1 95.88 94 VAL B O 1
ATOM 3044 N N . VAL B 1 95 ? 0.476 -29.594 -11.578 1 97.5 95 VAL B N 1
ATOM 3045 C CA . VAL B 1 95 ? 0.907 -29.172 -12.906 1 97.5 95 VAL B CA 1
ATOM 3046 C C . VAL B 1 95 ? 1.414 -27.734 -12.852 1 97.5 95 VAL B C 1
ATOM 3048 O O . VAL B 1 95 ? 0.82 -26.844 -13.453 1 97.5 95 VAL B O 1
ATOM 3051 N N . SER B 1 96 ? 2.525 -27.562 -12.195 1 98.44 96 SER B N 1
ATOM 3052 C CA . SER B 1 96 ? 3.076 -26.25 -11.914 1 98.44 96 SER B CA 1
ATOM 3053 C C . SER B 1 96 ? 4.527 -26.141 -12.367 1 98.44 96 SER B C 1
ATOM 3055 O O . SER B 1 96 ? 5.133 -27.141 -12.758 1 98.44 96 SER B O 1
ATOM 3057 N N . VAL B 1 97 ? 5 -24.938 -12.43 1 98.81 97 VAL B N 1
ATOM 3058 C CA . VAL B 1 97 ? 6.387 -24.609 -12.734 1 98.81 97 VAL B CA 1
ATOM 3059 C C . VAL B 1 97 ? 6.793 -23.344 -11.977 1 98.81 97 VAL B C 1
ATOM 3061 O O . VAL B 1 97 ? 5.984 -22.438 -11.781 1 98.81 97 VAL B O 1
ATOM 3064 N N . LEU B 1 98 ? 8 -23.297 -11.469 1 98.88 98 LEU B N 1
ATOM 3065 C CA . LEU B 1 98 ? 8.492 -22.109 -10.766 1 98.88 98 LEU B CA 1
ATOM 3066 C C . LEU B 1 98 ? 9.258 -21.188 -11.703 1 98.88 98 LEU B C 1
ATOM 3068 O O . LEU B 1 98 ? 9.672 -21.609 -12.789 1 98.88 98 LEU B O 1
ATOM 3072 N N . GLY B 1 99 ? 9.359 -19.984 -11.305 1 98.88 99 GLY B N 1
ATOM 3073 C CA . GLY B 1 99 ? 10.266 -19.078 -11.984 1 98.88 99 GLY B CA 1
ATOM 3074 C C . GLY B 1 99 ? 11.727 -19.359 -11.703 1 98.88 99 GLY B C 1
ATOM 3075 O O . GLY B 1 99 ? 12.055 -20.016 -10.711 1 98.88 99 GLY B O 1
ATOM 3076 N N . SER B 1 100 ? 12.578 -18.844 -12.555 1 98.62 100 SER B N 1
ATOM 3077 C CA . SER B 1 100 ? 14.016 -19.062 -12.422 1 98.62 100 SER B CA 1
ATOM 3078 C C . SER B 1 100 ? 14.625 -18.125 -11.383 1 98.62 100 SER B C 1
ATOM 3080 O O . SER B 1 100 ? 15.711 -18.375 -10.867 1 98.62 100 SER B O 1
ATOM 3082 N N . GLU B 1 101 ? 13.938 -17.078 -11.125 1 98.25 101 GLU B N 1
ATOM 3083 C CA . GLU B 1 101 ? 14.453 -16.047 -10.219 1 98.25 101 GLU B CA 1
ATOM 3084 C C . GLU B 1 101 ? 14.258 -16.438 -8.758 1 98.25 101 GLU B C 1
ATOM 3086 O O . GLU B 1 101 ? 13.219 -17 -8.398 1 98.25 101 GLU B O 1
ATOM 3091 N N . TYR B 1 102 ? 15.312 -16.141 -7.984 1 98.5 102 TYR B N 1
ATOM 3092 C CA . TYR B 1 102 ? 15.289 -16.281 -6.531 1 98.5 102 TYR B CA 1
ATOM 3093 C C . TYR B 1 102 ? 15.281 -14.914 -5.859 1 98.5 102 TYR B C 1
ATOM 3095 O O . TYR B 1 102 ? 16.219 -14.133 -6.023 1 98.5 102 TYR B O 1
ATOM 3103 N N . PHE B 1 103 ? 14.195 -14.656 -5.137 1 98.75 103 PHE B N 1
ATOM 3104 C CA . PHE B 1 103 ? 14.102 -13.367 -4.465 1 98.75 103 PHE B CA 1
ATOM 3105 C C . PHE B 1 103 ? 14.43 -13.5 -2.982 1 98.75 103 PHE B C 1
ATOM 3107 O O . PHE B 1 103 ? 13.75 -14.234 -2.256 1 98.75 103 PHE B O 1
ATOM 3114 N N . ILE B 1 104 ? 15.43 -12.805 -2.502 1 98.5 104 ILE B N 1
ATOM 3115 C CA . ILE B 1 104 ? 15.836 -12.906 -1.106 1 98.5 104 ILE B CA 1
ATOM 3116 C C . ILE B 1 104 ? 15.805 -11.523 -0.459 1 98.5 104 ILE B C 1
ATOM 3118 O O . ILE B 1 104 ? 16.109 -11.375 0.726 1 98.5 104 ILE B O 1
ATOM 3122 N N . ALA B 1 105 ? 15.539 -10.539 -1.256 1 98.06 105 ALA B N 1
ATOM 3123 C CA . ALA B 1 105 ? 15.5 -9.148 -0.804 1 98.06 105 ALA B CA 1
ATOM 3124 C C . ALA B 1 105 ? 14.891 -8.242 -1.874 1 98.06 105 ALA B C 1
ATOM 3126 O O . ALA B 1 105 ? 14.797 -8.633 -3.041 1 98.06 105 ALA B O 1
ATOM 3127 N N . GLY B 1 106 ? 14.406 -7.102 -1.422 1 97.69 106 GLY B N 1
ATOM 3128 C CA . GLY B 1 106 ? 14 -6.055 -2.35 1 97.69 106 GLY B CA 1
ATOM 3129 C C . GLY B 1 106 ? 12.57 -6.211 -2.83 1 97.69 106 GLY B C 1
ATOM 3130 O O . GLY B 1 106 ? 11.812 -7.027 -2.301 1 97.69 106 GLY B O 1
ATOM 3131 N N . CYS B 1 107 ? 12.219 -5.316 -3.74 1 98.25 107 CYS B N 1
ATOM 3132 C CA . CYS B 1 107 ? 10.906 -5.297 -4.363 1 98.25 107 CYS B CA 1
ATOM 3133 C C . CYS B 1 107 ? 10.969 -5.844 -5.789 1 98.25 107 CYS B C 1
ATOM 3135 O O . CYS B 1 107 ? 11.93 -5.582 -6.512 1 98.25 107 CYS B O 1
ATOM 3137 N N . HIS B 1 108 ? 9.953 -6.598 -6.176 1 98.88 108 HIS B N 1
ATOM 3138 C CA . HIS B 1 108 ? 9.852 -7.199 -7.504 1 98.88 108 HIS B CA 1
ATOM 3139 C C . HIS B 1 108 ? 8.406 -7.227 -7.992 1 98.88 108 HIS B C 1
ATOM 3141 O O . HIS B 1 108 ? 7.492 -7.492 -7.211 1 98.88 108 HIS B O 1
ATOM 3147 N N . TYR B 1 109 ? 8.281 -6.934 -9.234 1 98.88 109 TYR B N 1
ATOM 3148 C CA . TYR B 1 109 ? 6.953 -6.914 -9.844 1 98.88 109 TYR B CA 1
ATOM 3149 C C . TYR B 1 109 ? 6.977 -7.555 -11.227 1 98.88 109 TYR B C 1
ATOM 3151 O O . TYR B 1 109 ? 7.898 -7.316 -12.016 1 98.88 109 TYR B O 1
ATOM 3159 N N . TRP B 1 110 ? 6.023 -8.398 -11.531 1 98.88 110 TRP B N 1
ATOM 3160 C CA . TRP B 1 110 ? 5.879 -8.953 -12.875 1 98.88 110 TRP B CA 1
ATOM 3161 C C . TRP B 1 110 ? 4.41 -9.18 -13.219 1 98.88 110 TRP B C 1
ATOM 3163 O O . TRP B 1 110 ? 3.549 -9.133 -12.336 1 98.88 110 TRP B O 1
ATOM 3173 N N . GLU B 1 111 ? 4.137 -9.289 -14.414 1 98.75 111 GLU B N 1
ATOM 3174 C CA . GLU B 1 111 ? 2.77 -9.414 -14.906 1 98.75 111 GLU B CA 1
ATOM 3175 C C . GLU B 1 111 ? 2.598 -10.68 -15.742 1 98.75 111 GLU B C 1
ATOM 3177 O O . GLU B 1 111 ? 3.498 -11.062 -16.5 1 98.75 111 GLU B O 1
ATOM 3182 N N . VAL B 1 112 ? 1.479 -11.281 -15.617 1 98.81 112 VAL B N 1
ATOM 3183 C CA . VAL B 1 112 ? 1.18 -12.523 -16.312 1 98.81 112 VAL B CA 1
ATOM 3184 C C . VAL B 1 112 ? -0.186 -12.422 -17 1 98.81 112 VAL B C 1
ATOM 3186 O O . VAL B 1 112 ? -1.192 -12.148 -16.328 1 98.81 112 VAL B O 1
ATOM 3189 N N . SER B 1 113 ? -0.189 -12.641 -18.281 1 98.38 113 SER B N 1
ATOM 3190 C CA . SER B 1 113 ? -1.459 -12.727 -19 1 98.38 113 SER B CA 1
ATOM 3191 C C . SER B 1 113 ? -2.152 -14.062 -18.734 1 98.38 113 SER B C 1
ATOM 3193 O O . SER B 1 113 ? -1.536 -15.117 -18.875 1 98.38 113 SER B O 1
ATOM 3195 N N . VAL B 1 114 ? -3.365 -13.969 -18.391 1 97.56 114 VAL B N 1
ATOM 3196 C CA . VAL B 1 114 ? -4.203 -15.141 -18.172 1 97.56 114 VAL B CA 1
ATOM 3197 C C . VAL B 1 114 ? -5.402 -15.109 -19.125 1 97.56 114 VAL B C 1
ATOM 3199 O O . VAL B 1 114 ? -6.445 -15.695 -18.844 1 97.56 114 VAL B O 1
ATOM 3202 N N . ALA B 1 115 ? -5.211 -14.398 -20.156 1 94.38 115 ALA B N 1
ATOM 3203 C CA . ALA B 1 115 ? -6.297 -14.211 -21.109 1 94.38 115 ALA B CA 1
ATOM 3204 C C . ALA B 1 115 ? -6.809 -15.555 -21.641 1 94.38 115 ALA B C 1
ATOM 3206 O O . ALA B 1 115 ? -6.02 -16.453 -21.922 1 94.38 115 ALA B O 1
ATOM 3207 N N . ASP B 1 116 ? -8.148 -15.703 -21.719 1 93.12 116 ASP B N 1
ATOM 3208 C CA . ASP B 1 116 ? -8.852 -16.844 -22.297 1 93.12 116 ASP B CA 1
ATOM 3209 C C . ASP B 1 116 ? -8.672 -18.094 -21.438 1 93.12 116 ASP B C 1
ATOM 3211 O O . ASP B 1 116 ? -8.898 -19.219 -21.906 1 93.12 116 ASP B O 1
ATOM 3215 N N . LYS B 1 117 ? -8.156 -17.953 -20.281 1 95.69 117 LYS B N 1
ATOM 3216 C CA . LYS B 1 117 ? -8.086 -19.078 -19.359 1 95.69 117 LYS B CA 1
ATOM 3217 C C . LYS B 1 117 ? -9.273 -19.078 -18.406 1 95.69 117 LYS B C 1
ATOM 3219 O O . LYS B 1 117 ? -9.875 -18.031 -18.141 1 95.69 117 LYS B O 1
ATOM 3224 N N . THR B 1 118 ? -9.562 -20.281 -17.891 1 94.62 118 THR B N 1
ATOM 3225 C CA . THR B 1 118 ? -10.68 -20.391 -16.953 1 94.62 118 THR B CA 1
ATOM 3226 C C . THR B 1 118 ? -10.195 -20.875 -15.594 1 94.62 118 THR B C 1
ATOM 3228 O O . THR B 1 118 ? -10.93 -20.797 -14.602 1 94.62 118 THR B O 1
ATOM 3231 N N . LYS B 1 119 ? -8.969 -21.406 -15.57 1 96.31 119 LYS B N 1
ATOM 3232 C CA . LYS B 1 119 ? -8.344 -21.875 -14.336 1 96.31 119 LYS B CA 1
ATOM 3233 C C . LYS B 1 119 ? -6.848 -21.578 -14.328 1 96.31 119 LYS B C 1
ATOM 3235 O O . LYS B 1 119 ? -6.176 -21.703 -15.352 1 96.31 119 LYS B O 1
ATOM 3240 N N . TRP B 1 120 ? -6.398 -21.141 -13.281 1 97.62 120 TRP B N 1
ATOM 3241 C CA . TRP B 1 120 ? -4.969 -20.922 -13.078 1 97.62 120 TRP B CA 1
ATOM 3242 C C . TRP B 1 120 ? -4.668 -20.578 -11.625 1 97.62 120 TRP B C 1
ATOM 3244 O O . TRP B 1 120 ? -5.578 -20.25 -10.859 1 97.62 120 TRP B O 1
ATOM 3254 N N . ALA B 1 121 ? -3.461 -20.688 -11.203 1 98.31 121 ALA B N 1
ATOM 3255 C CA . ALA B 1 121 ? -2.926 -20.188 -9.938 1 98.31 121 ALA B CA 1
ATOM 3256 C C . ALA B 1 121 ? -1.585 -19.484 -10.148 1 98.31 121 ALA B C 1
ATOM 3258 O O . ALA B 1 121 ? -0.73 -19.984 -10.883 1 98.31 121 ALA B O 1
ATOM 3259 N N . LEU B 1 122 ? -1.492 -18.297 -9.609 1 98.88 122 LEU B N 1
ATOM 3260 C CA . LEU B 1 122 ? -0.29 -17.484 -9.742 1 98.88 122 LEU B CA 1
ATOM 3261 C C . LEU B 1 122 ? 0.127 -16.906 -8.391 1 98.88 122 LEU B C 1
ATOM 3263 O O . LEU B 1 122 ? -0.717 -16.672 -7.523 1 98.88 122 LEU B O 1
ATOM 3267 N N . GLY B 1 123 ? 1.443 -16.656 -8.242 1 98.88 123 GLY B N 1
ATOM 3268 C CA . GLY B 1 123 ? 1.934 -15.969 -7.059 1 98.88 123 GLY B CA 1
ATOM 3269 C C . GLY B 1 123 ? 3.381 -16.297 -6.734 1 98.88 123 GLY B C 1
ATOM 3270 O O . GLY B 1 123 ? 4.246 -16.234 -7.613 1 98.88 123 GLY B O 1
ATOM 3271 N N . VAL B 1 124 ? 3.574 -16.516 -5.445 1 98.94 124 VAL B N 1
ATOM 3272 C CA . VAL B 1 124 ? 4.926 -16.703 -4.922 1 98.94 124 VAL B CA 1
ATOM 3273 C C . VAL B 1 124 ? 4.941 -17.891 -3.959 1 98.94 124 VAL B C 1
ATOM 3275 O O . VAL B 1 124 ? 3.959 -18.141 -3.256 1 98.94 124 VAL B O 1
ATOM 3278 N N . CYS B 1 125 ? 6.027 -18.625 -3.99 1 98.75 125 CYS B N 1
ATOM 3279 C CA . CYS B 1 125 ? 6.211 -19.656 -2.982 1 98.75 125 CYS B CA 1
ATOM 3280 C C . CYS B 1 125 ? 7.645 -19.672 -2.461 1 98.75 125 CYS B C 1
ATOM 3282 O O . CYS B 1 125 ? 8.531 -19.062 -3.061 1 98.75 125 CYS B O 1
ATOM 3284 N N . SER B 1 126 ? 7.797 -20.312 -1.367 1 98.5 126 SER B N 1
ATOM 3285 C CA . SER B 1 126 ? 9.141 -20.547 -0.841 1 98.5 126 SER B CA 1
ATOM 3286 C C . SER B 1 126 ? 9.906 -21.531 -1.713 1 98.5 126 SER B C 1
ATOM 3288 O O . SER B 1 126 ? 9.336 -22.484 -2.229 1 98.5 126 SER 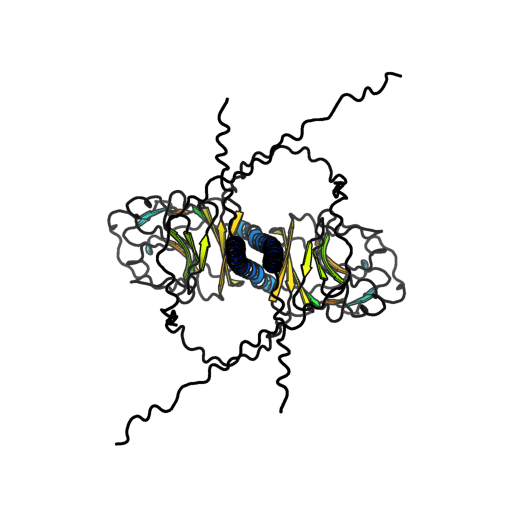B O 1
ATOM 3290 N N . GLU B 1 127 ? 11.18 -21.297 -1.784 1 97.69 127 GLU B N 1
ATOM 3291 C CA . GLU B 1 127 ? 12.039 -22.234 -2.51 1 97.69 127 GLU B CA 1
ATOM 3292 C C . GLU B 1 127 ? 11.984 -23.625 -1.892 1 97.69 127 GLU B C 1
ATOM 3294 O O . GLU B 1 127 ? 12.172 -24.625 -2.588 1 97.69 127 GLU B O 1
ATOM 3299 N N . SER B 1 128 ? 11.602 -23.703 -0.677 1 95.88 128 SER B N 1
ATOM 3300 C CA . SER B 1 128 ? 11.719 -24.938 0.081 1 95.88 128 SER B CA 1
ATOM 3301 C C . SER B 1 128 ? 10.438 -25.75 0.007 1 95.88 128 SER B C 1
ATOM 3303 O O . SER B 1 128 ? 10.336 -26.828 0.614 1 95.88 128 SER B O 1
ATOM 3305 N N . VAL B 1 129 ? 9.5 -25.312 -0.71 1 96.81 129 VAL B N 1
ATOM 3306 C CA . VAL B 1 129 ? 8.234 -26.047 -0.75 1 96.81 129 VAL B CA 1
ATOM 3307 C C . VAL B 1 129 ? 8.453 -27.406 -1.403 1 96.81 129 VAL B C 1
ATOM 3309 O O . VAL B 1 129 ? 9.32 -27.562 -2.266 1 96.81 129 VAL B O 1
ATOM 3312 N N . SER B 1 130 ? 7.668 -28.328 -1.062 1 95.31 130 SER B N 1
ATOM 3313 C CA . SER B 1 130 ? 7.754 -29.656 -1.671 1 95.31 130 SER B CA 1
ATOM 3314 C C . SER B 1 130 ? 7.285 -29.625 -3.123 1 95.31 130 SER B C 1
ATOM 3316 O O . SER B 1 130 ? 6.285 -28.984 -3.445 1 95.31 130 SER B O 1
ATOM 3318 N N . ARG B 1 131 ? 8.023 -30.406 -3.922 1 96.81 131 ARG B N 1
ATOM 3319 C CA . ARG B 1 131 ? 7.695 -30.5 -5.34 1 96.81 131 ARG B CA 1
ATOM 3320 C C . ARG B 1 131 ? 7.059 -31.844 -5.668 1 96.81 131 ARG B C 1
ATOM 3322 O O . ARG B 1 131 ? 6.641 -32.062 -6.801 1 96.81 131 ARG B O 1
ATOM 3329 N N . LYS B 1 132 ? 7.031 -32.656 -4.594 1 96.44 132 LYS B N 1
ATOM 3330 C CA . LYS B 1 132 ? 6.555 -34 -4.812 1 96.44 132 LYS B CA 1
ATOM 3331 C C . LYS B 1 132 ? 5.199 -34.219 -4.141 1 96.44 132 LYS B C 1
ATOM 3333 O O . LYS B 1 132 ? 4.973 -33.781 -3.02 1 96.44 132 LYS B O 1
ATOM 3338 N N . GLY B 1 133 ? 4.309 -34.938 -4.766 1 94.31 133 GLY B N 1
ATOM 3339 C CA . GLY B 1 133 ? 3.027 -35.312 -4.191 1 94.31 133 GLY B CA 1
ATOM 3340 C C . GLY B 1 133 ? 2.061 -34.156 -4.074 1 94.31 133 GLY B C 1
ATOM 3341 O O . GLY B 1 133 ? 2.26 -33.094 -4.695 1 94.31 133 GLY B O 1
ATOM 3342 N N . LYS B 1 134 ? 0.948 -34.5 -3.408 1 91 134 LYS B N 1
ATOM 3343 C CA . LYS B 1 134 ? -0.101 -33.5 -3.209 1 91 134 LYS B CA 1
ATOM 3344 C C . LYS B 1 134 ? 0.26 -32.531 -2.076 1 91 134 LYS B C 1
ATOM 3346 O O . LYS B 1 134 ? 0.698 -32.969 -1.008 1 91 134 LYS B O 1
ATOM 3351 N N . VAL B 1 135 ? 0.354 -31.281 -2.363 1 89.88 135 VAL B N 1
ATOM 3352 C CA . VAL B 1 135 ? 0.62 -30.266 -1.354 1 89.88 135 VAL B CA 1
ATOM 3353 C C . VAL B 1 135 ? -0.52 -29.25 -1.333 1 89.88 135 VAL B C 1
ATOM 3355 O O . VAL B 1 135 ? -0.976 -28.797 -2.385 1 89.88 135 VAL B O 1
ATOM 3358 N N . THR B 1 136 ? -0.981 -29.016 -0.132 1 93.31 136 THR B N 1
ATOM 3359 C CA . THR B 1 136 ? -1.978 -27.969 0.012 1 93.31 136 THR B CA 1
ATOM 3360 C C . THR B 1 136 ? -1.32 -26.594 -0.046 1 93.31 136 THR B C 1
ATOM 3362 O O . THR B 1 136 ? -0.514 -26.25 0.819 1 93.31 136 THR B O 1
ATOM 3365 N N . ALA B 1 137 ? -1.692 -25.859 -1.014 1 95.88 137 ALA B N 1
ATOM 3366 C CA . ALA B 1 137 ? -1.128 -24.516 -1.176 1 95.88 137 ALA B CA 1
ATOM 3367 C C . ALA B 1 137 ? -1.716 -23.547 -0.155 1 95.88 137 ALA B C 1
ATOM 3369 O O . ALA B 1 137 ? -2.924 -23.297 -0.15 1 95.88 137 ALA B O 1
ATOM 3370 N N . SER B 1 138 ? -0.97 -23.062 0.717 1 97.5 138 SER B N 1
ATOM 3371 C CA . SER B 1 138 ? -1.323 -22.094 1.742 1 97.5 138 SER B CA 1
ATOM 3372 C C . SER B 1 138 ? -0.087 -21.359 2.26 1 97.5 138 SER B C 1
ATOM 3374 O O . SER B 1 138 ? 1.035 -21.859 2.113 1 97.5 1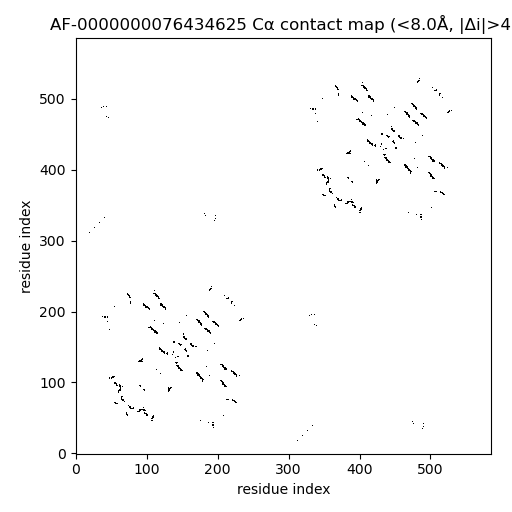38 SER B O 1
ATOM 3376 N N . PRO B 1 139 ? -0.288 -20.234 2.883 1 97.62 139 PRO B N 1
ATOM 3377 C CA . PRO B 1 139 ? 0.862 -19.531 3.453 1 97.62 139 PRO B CA 1
ATOM 3378 C C . PRO B 1 139 ? 1.621 -20.375 4.477 1 97.62 139 PRO B C 1
ATOM 3380 O O . PRO B 1 139 ? 2.854 -20.344 4.508 1 97.62 139 PRO B O 1
ATOM 3383 N N . ALA B 1 140 ? 0.878 -21.156 5.234 1 96.12 140 ALA B N 1
ATOM 3384 C CA . ALA B 1 140 ? 1.513 -22.016 6.23 1 96.12 140 ALA B CA 1
ATOM 3385 C C . ALA B 1 140 ? 2.432 -23.047 5.566 1 96.12 140 ALA B C 1
ATOM 3387 O O . ALA B 1 140 ? 3.426 -23.469 6.16 1 96.12 140 ALA B O 1
ATOM 3388 N N . ASN B 1 141 ? 2.08 -23.328 4.34 1 96.62 141 ASN B N 1
ATOM 3389 C CA . ASN B 1 141 ? 2.881 -24.297 3.598 1 96.62 141 ASN B CA 1
ATOM 3390 C C . ASN B 1 141 ? 3.803 -23.609 2.596 1 96.62 141 ASN B C 1
ATOM 3392 O O . ASN B 1 141 ? 4.305 -24.234 1.667 1 96.62 141 ASN B O 1
ATOM 3396 N N . GLY B 1 142 ? 3.939 -22.328 2.674 1 98 142 GLY B N 1
ATOM 3397 C CA . GLY B 1 142 ? 4.934 -21.594 1.903 1 98 142 GLY B CA 1
ATOM 3398 C C . GLY B 1 142 ? 4.418 -21.141 0.552 1 98 142 GLY B C 1
ATOM 3399 O O . GLY B 1 142 ? 5.207 -20.859 -0.357 1 98 142 GLY B O 1
ATOM 3400 N N . HIS B 1 143 ? 3.07 -21.141 0.446 1 98.56 143 HIS B N 1
ATOM 3401 C CA . HIS B 1 143 ? 2.469 -20.719 -0.812 1 98.56 143 HIS B CA 1
ATOM 3402 C C . HIS B 1 143 ? 1.6 -19.484 -0.615 1 98.56 143 HIS B C 1
ATOM 3404 O O . HIS B 1 143 ? 0.742 -19.453 0.271 1 98.56 143 HIS B O 1
ATOM 3410 N N . TRP B 1 144 ? 1.788 -18.453 -1.336 1 98.81 144 TRP B N 1
ATOM 3411 C CA . TRP B 1 144 ? 0.952 -17.25 -1.425 1 98.81 144 TRP B CA 1
ATOM 3412 C C . TRP B 1 144 ? 0.424 -17.062 -2.844 1 98.81 144 TRP B C 1
ATOM 3414 O O . TRP B 1 144 ? 1.077 -16.438 -3.676 1 98.81 144 TRP B O 1
ATOM 3424 N N . LEU B 1 145 ? -0.756 -17.562 -3.084 1 98.81 145 LEU B N 1
ATOM 3425 C CA . LEU B 1 145 ? -1.216 -17.719 -4.461 1 98.81 145 LEU B CA 1
ATOM 3426 C C . LEU B 1 145 ? -2.615 -17.125 -4.637 1 98.81 145 LEU B C 1
ATOM 3428 O O . LEU B 1 145 ? -3.42 -17.141 -3.701 1 98.81 145 LEU B O 1
ATOM 3432 N N . LEU B 1 146 ? -2.85 -16.625 -5.789 1 98.38 146 LEU B N 1
ATOM 3433 C CA . LEU B 1 146 ? -4.16 -16.266 -6.32 1 98.38 146 LEU B CA 1
ATOM 3434 C C . LEU B 1 146 ? -4.59 -17.25 -7.402 1 98.38 146 LEU B C 1
ATOM 3436 O O . LEU B 1 146 ? -3.781 -17.641 -8.242 1 98.38 146 LEU B O 1
ATOM 3440 N N . ARG B 1 147 ? -5.871 -17.578 -7.375 1 97.31 147 ARG B N 1
ATOM 3441 C CA . ARG B 1 147 ? -6.316 -18.609 -8.312 1 97.31 147 ARG B CA 1
ATOM 3442 C C . ARG B 1 147 ? -7.672 -18.25 -8.914 1 97.31 147 ARG B C 1
ATOM 3444 O O . ARG B 1 147 ? -8.5 -17.625 -8.25 1 97.31 147 ARG B O 1
ATOM 3451 N N . GLN B 1 148 ? -7.789 -18.594 -10.156 1 95.75 148 GLN B N 1
ATOM 3452 C CA . GLN B 1 148 ? -9.102 -18.688 -10.797 1 95.75 148 GLN B CA 1
ATOM 3453 C C . GLN B 1 148 ? -9.547 -20.141 -10.906 1 95.75 148 GLN B C 1
ATOM 3455 O O . GLN B 1 148 ? -8.812 -20.984 -11.414 1 95.75 148 GLN B O 1
ATOM 3460 N N . ASN B 1 149 ? -10.68 -20.469 -10.422 1 86.94 149 ASN B N 1
ATOM 3461 C CA . ASN B 1 149 ? -11.125 -21.859 -10.414 1 86.94 149 ASN B CA 1
ATOM 3462 C C . ASN B 1 149 ? -12.305 -22.062 -11.359 1 86.94 149 ASN B C 1
ATOM 3464 O O . ASN B 1 149 ? -12.422 -23.109 -11.992 1 86.94 149 ASN B O 1
ATOM 3468 N N . HIS B 1 150 ? -13.25 -21.188 -11.406 1 79.75 150 HIS B N 1
ATOM 3469 C CA . HIS B 1 150 ? -14.383 -21.328 -12.312 1 79.75 150 HIS B CA 1
ATOM 3470 C C . HIS B 1 150 ? -15 -19.969 -12.625 1 79.75 150 HIS B C 1
ATOM 3472 O O . HIS B 1 150 ? -15.336 -19.203 -11.719 1 79.75 150 HIS B O 1
ATOM 3478 N N . GLY B 1 151 ? -15.07 -19.859 -13.898 1 78.12 151 GLY B N 1
ATOM 3479 C CA . GLY B 1 151 ? -15.75 -18.625 -14.273 1 78.12 151 GLY B CA 1
ATOM 3480 C C . GLY B 1 151 ? -15.047 -17.375 -13.766 1 78.12 151 GLY B C 1
ATOM 3481 O O . GLY B 1 151 ? -13.859 -17.188 -14.008 1 78.12 151 GLY B O 1
ATOM 3482 N N . ASN B 1 152 ? -15.836 -16.578 -13.141 1 80.44 152 ASN B N 1
ATOM 3483 C CA . ASN B 1 152 ? -15.305 -15.328 -12.609 1 80.44 152 ASN B CA 1
ATOM 3484 C C . ASN B 1 152 ? -15.125 -15.391 -11.094 1 80.44 152 ASN B C 1
ATOM 3486 O O . ASN B 1 152 ? -15.336 -14.391 -10.398 1 80.44 152 ASN B O 1
ATOM 3490 N N . GLU B 1 153 ? -14.844 -16.594 -10.688 1 87.94 153 GLU B N 1
ATOM 3491 C CA . GLU B 1 153 ? -14.586 -16.766 -9.258 1 87.94 153 GLU B CA 1
ATOM 3492 C C . GLU B 1 153 ? -13.094 -16.875 -8.977 1 87.94 153 GLU B C 1
ATOM 3494 O O . GLU B 1 153 ? -12.406 -17.719 -9.562 1 87.94 153 GLU B O 1
ATOM 3499 N N . TYR B 1 154 ? -12.641 -16.016 -8.18 1 93.75 154 TYR B N 1
ATOM 3500 C CA . TYR B 1 154 ? -11.227 -15.961 -7.812 1 93.75 154 TYR B CA 1
ATOM 3501 C C . TYR B 1 154 ? -11.047 -16.188 -6.316 1 93.75 154 TYR B C 1
ATOM 3503 O O . TYR B 1 154 ? -11.969 -15.953 -5.531 1 93.75 154 TYR B O 1
ATOM 3511 N N . GLU B 1 155 ? -9.859 -16.75 -6.012 1 96.44 155 GLU B N 1
ATOM 3512 C CA . GLU B 1 155 ? -9.57 -17.016 -4.605 1 96.44 155 GLU B CA 1
ATOM 3513 C C . GLU B 1 155 ? -8.109 -16.719 -4.273 1 96.44 155 GLU B C 1
ATOM 3515 O O . GLU B 1 155 ? -7.215 -17.031 -5.062 1 96.44 155 GLU B O 1
ATOM 3520 N N . ALA B 1 156 ? -7.953 -16 -3.172 1 97.69 156 ALA B N 1
ATOM 3521 C CA . ALA B 1 156 ? -6.648 -16.047 -2.518 1 97.69 156 ALA B CA 1
ATOM 3522 C C . ALA B 1 156 ? -6.512 -17.297 -1.643 1 97.69 156 ALA B C 1
ATOM 3524 O O . ALA B 1 156 ? -7.426 -17.625 -0.889 1 97.69 156 ALA B O 1
ATOM 3525 N N . LEU B 1 157 ? -5.414 -17.938 -1.76 1 98.12 157 LEU B N 1
ATOM 3526 C CA . LEU B 1 157 ? -5.273 -19.219 -1.069 1 98.12 157 LEU B CA 1
ATOM 3527 C C . LEU B 1 157 ? -4.789 -19.016 0.363 1 98.12 157 LEU B C 1
ATOM 3529 O O . LEU B 1 157 ? -3.754 -19.562 0.757 1 98.12 157 LEU B O 1
ATOM 3533 N N . THR B 1 158 ? -5.586 -18.281 1 1 97.38 158 THR B N 1
ATOM 3534 C CA . THR B 1 158 ? -5.469 -18.219 2.453 1 97.38 158 THR B CA 1
ATOM 3535 C C . THR B 1 158 ? -6.09 -19.453 3.094 1 97.38 158 THR B C 1
ATOM 3537 O O . THR B 1 158 ? -6.605 -20.328 2.395 1 97.38 158 THR B O 1
ATOM 3540 N N . SER B 1 159 ? -6.035 -19.594 4.523 1 94.69 159 SER B N 1
ATOM 3541 C CA . SER B 1 159 ? -6.695 -20.688 5.242 1 94.69 159 SER B CA 1
ATOM 3542 C C . SER B 1 159 ? -7.676 -20.141 6.277 1 94.69 159 SER B C 1
ATOM 3544 O O . SER B 1 159 ? -7.262 -19.594 7.305 1 94.69 159 SER B O 1
ATOM 3546 N N . PRO B 1 160 ? -8.984 -20.344 6.055 1 94.88 160 PRO B N 1
ATOM 3547 C CA . PRO B 1 160 ? -9.57 -20.828 4.797 1 94.88 160 PRO B CA 1
ATOM 3548 C C . PRO B 1 160 ? -9.359 -19.844 3.641 1 94.88 160 PRO B C 1
ATOM 3550 O O . PRO B 1 160 ? -8.922 -18.719 3.854 1 94.88 160 PRO B O 1
ATOM 3553 N N . GLN B 1 161 ? -9.672 -20.297 2.471 1 95.56 161 GLN B N 1
ATOM 3554 C CA . GLN B 1 161 ? -9.492 -19.469 1.28 1 95.56 161 GLN B CA 1
ATOM 3555 C C . GLN B 1 161 ? -10.398 -18.25 1.315 1 95.56 161 GLN B C 1
ATOM 3557 O O . GLN B 1 161 ? -11.508 -18.297 1.858 1 95.56 161 GLN B O 1
ATOM 3562 N N . THR B 1 162 ? -9.852 -17.188 0.766 1 95.44 162 THR B N 1
ATOM 3563 C CA . THR B 1 162 ? -10.641 -15.969 0.618 1 95.44 162 THR B CA 1
ATOM 3564 C C . THR B 1 162 ? -11.148 -15.82 -0.813 1 95.44 162 THR B C 1
ATOM 3566 O O . THR B 1 162 ? -10.359 -15.633 -1.742 1 95.44 162 THR B O 1
ATOM 3569 N N . SER B 1 163 ? -12.469 -15.82 -0.952 1 92.25 163 SER B N 1
ATOM 3570 C CA . SER B 1 163 ? -13.07 -15.75 -2.279 1 92.25 163 SER B CA 1
ATOM 3571 C C . SER B 1 163 ? -13.523 -14.328 -2.607 1 92.25 163 SER B C 1
ATOM 3573 O O . SER B 1 163 ? -13.953 -13.586 -1.721 1 92.25 163 SER B O 1
ATOM 3575 N N . PHE B 1 164 ? -13.375 -14.016 -3.893 1 86.62 164 PHE B N 1
ATOM 3576 C CA . PHE B 1 164 ? -13.906 -12.727 -4.34 1 86.62 164 PHE B CA 1
ATOM 3577 C C . PHE B 1 164 ? -14.273 -12.781 -5.816 1 86.62 164 PHE B C 1
ATOM 3579 O O . PHE B 1 164 ? -13.898 -13.719 -6.523 1 86.62 164 PHE B O 1
ATOM 3586 N N . ARG B 1 165 ? -15.086 -11.875 -6.043 1 80.81 165 ARG B N 1
ATOM 3587 C CA . ARG B 1 165 ? -15.539 -11.773 -7.426 1 80.81 165 ARG B CA 1
ATOM 3588 C C . ARG B 1 165 ? -15.062 -10.469 -8.062 1 80.81 165 ARG B C 1
ATOM 3590 O O . ARG B 1 165 ? -14.969 -9.445 -7.391 1 80.81 165 ARG B O 1
ATOM 3597 N N . LEU B 1 166 ? -14.711 -10.68 -9.234 1 80.88 166 LEU B N 1
ATOM 3598 C CA . LEU B 1 166 ? -14.336 -9.484 -9.984 1 80.88 166 LEU B CA 1
ATOM 3599 C C . LEU B 1 166 ? -15.406 -9.125 -11.008 1 80.88 166 LEU B C 1
ATOM 3601 O O . LEU B 1 166 ? -16.109 -10.008 -11.516 1 80.88 166 LEU B O 1
ATOM 3605 N N . LYS B 1 167 ? -15.617 -7.828 -11.195 1 74.38 167 LYS B N 1
ATOM 3606 C CA . LYS B 1 167 ? -16.609 -7.344 -12.141 1 74.38 167 LYS B CA 1
ATOM 3607 C C . LYS B 1 167 ? -16.297 -7.812 -13.562 1 74.38 167 LYS B C 1
ATOM 3609 O O . LYS B 1 167 ? -17.203 -8.172 -14.32 1 74.38 167 LYS B O 1
ATOM 3614 N N . GLU B 1 168 ? -15.055 -7.828 -13.906 1 80 168 GLU B N 1
ATOM 3615 C CA . GLU B 1 168 ? -14.609 -8.266 -15.227 1 80 168 GLU B CA 1
ATOM 3616 C C . GLU B 1 168 ? -13.562 -9.375 -15.109 1 80 168 GLU B C 1
ATOM 3618 O O . GLU B 1 168 ? -12.82 -9.438 -14.133 1 80 168 GLU B O 1
ATOM 3623 N N . PRO B 1 169 ? -13.688 -10.211 -16.172 1 82.12 169 PRO B N 1
ATOM 3624 C CA . PRO B 1 169 ? -12.688 -11.281 -16.156 1 82.12 169 PRO B CA 1
ATOM 3625 C C . PRO B 1 169 ? -11.258 -10.758 -16.125 1 82.12 169 PRO B C 1
ATOM 3627 O O . PRO B 1 169 ? -10.945 -9.75 -16.766 1 82.12 169 PRO B O 1
ATOM 3630 N N . MET B 1 170 ? -10.516 -11.398 -15.445 1 90.12 170 MET B N 1
ATOM 3631 C CA . MET B 1 170 ? -9.102 -11.047 -15.312 1 90.12 170 MET B CA 1
ATOM 3632 C C . MET B 1 170 ? -8.328 -11.406 -16.578 1 90.12 170 MET B C 1
ATOM 3634 O O . MET B 1 170 ? -8.406 -12.539 -17.062 1 90.12 170 MET B O 1
ATOM 3638 N N . ARG B 1 171 ? -7.605 -10.469 -17.156 1 94.38 171 ARG B N 1
ATOM 3639 C CA . ARG B 1 171 ? -6.82 -10.742 -18.359 1 94.38 171 ARG B CA 1
ATOM 3640 C C . ARG B 1 171 ? -5.328 -10.758 -18.047 1 94.38 171 ARG B C 1
ATOM 3642 O O . ARG B 1 171 ? -4.559 -11.453 -18.703 1 94.38 171 ARG B O 1
ATOM 3649 N N . CYS B 1 172 ? -5.016 -9.945 -17.141 1 97.44 172 CYS B N 1
ATOM 3650 C CA . CYS B 1 172 ? -3.609 -9.828 -16.766 1 97.44 172 CYS B CA 1
ATOM 3651 C C . CYS B 1 172 ? -3.461 -9.57 -15.273 1 97.44 172 CYS B C 1
ATOM 3653 O O . CYS B 1 172 ? -4.109 -8.68 -14.727 1 97.44 172 CYS B O 1
ATOM 3655 N N . VAL B 1 173 ? -2.637 -10.391 -14.664 1 97.94 173 VAL B N 1
ATOM 3656 C CA . VAL B 1 173 ? -2.414 -10.289 -13.227 1 97.94 173 VAL B CA 1
ATOM 3657 C C . VAL B 1 173 ? -1.033 -9.703 -12.953 1 97.94 173 VAL B C 1
ATOM 3659 O O . VAL B 1 173 ? -0.034 -10.164 -13.508 1 97.94 173 VAL B O 1
ATOM 3662 N N . GLY B 1 174 ? -1.017 -8.656 -12.156 1 98.56 174 GLY B N 1
ATOM 3663 C CA . GLY B 1 174 ? 0.24 -8.172 -11.617 1 98.56 174 GLY B CA 1
ATOM 3664 C C . GLY B 1 174 ? 0.55 -8.727 -10.234 1 98.56 174 GLY B C 1
ATOM 3665 O O . GLY B 1 174 ? -0.333 -8.797 -9.375 1 98.56 174 GLY B O 1
ATOM 3666 N N . ILE B 1 175 ? 1.751 -9.133 -10.016 1 98.94 175 ILE B N 1
ATOM 3667 C CA . ILE B 1 175 ? 2.195 -9.68 -8.742 1 98.94 175 ILE B CA 1
ATOM 3668 C C . ILE B 1 175 ? 3.361 -8.859 -8.203 1 98.94 175 ILE B C 1
ATOM 3670 O O . ILE B 1 175 ? 4.383 -8.695 -8.875 1 98.94 175 ILE B O 1
ATOM 3674 N N . PHE B 1 176 ? 3.168 -8.344 -7.035 1 98.88 176 PHE B N 1
ATOM 3675 C CA . PHE B 1 176 ? 4.184 -7.512 -6.402 1 98.88 176 PHE B CA 1
ATOM 3676 C C . PHE B 1 176 ? 4.688 -8.156 -5.117 1 98.88 176 PHE B C 1
ATOM 3678 O O . PHE B 1 176 ? 3.895 -8.539 -4.258 1 98.88 176 PHE B O 1
ATOM 3685 N N . LEU B 1 177 ? 6 -8.25 -5.039 1 98.88 177 LEU B N 1
ATOM 3686 C CA . LEU B 1 177 ? 6.656 -8.758 -3.84 1 98.88 177 LEU B CA 1
ATOM 3687 C C . LEU B 1 177 ? 7.543 -7.691 -3.207 1 98.88 177 LEU B C 1
ATOM 3689 O O . LEU B 1 177 ? 8.422 -7.137 -3.869 1 98.88 177 LEU B O 1
ATOM 3693 N N . ASP B 1 178 ? 7.281 -7.379 -2.02 1 98.5 178 ASP B N 1
ATOM 3694 C CA . ASP B 1 178 ? 8.18 -6.625 -1.152 1 98.5 178 ASP B CA 1
ATOM 3695 C C . ASP B 1 178 ? 8.734 -7.508 -0.036 1 98.5 178 ASP B C 1
ATOM 3697 O O . ASP B 1 178 ? 8.062 -7.742 0.97 1 98.5 178 ASP B O 1
ATOM 3701 N N . TYR B 1 179 ? 9.992 -7.953 -0.191 1 98.69 179 TYR B N 1
ATOM 3702 C CA . TYR B 1 179 ? 10.555 -8.984 0.668 1 98.69 179 TYR B CA 1
ATOM 3703 C C . TYR B 1 179 ? 10.711 -8.484 2.098 1 98.69 179 TYR B C 1
ATOM 3705 O O . TYR B 1 179 ? 10.258 -9.133 3.043 1 98.69 179 TYR B O 1
ATOM 3713 N N . GLU B 1 180 ? 11.297 -7.309 2.312 1 97.94 180 GLU B N 1
ATOM 3714 C CA . GLU B 1 180 ? 11.562 -6.797 3.652 1 97.94 180 GLU B CA 1
ATOM 3715 C C . GLU B 1 180 ? 10.273 -6.453 4.383 1 97.94 180 GLU B C 1
ATOM 3717 O O . GLU B 1 180 ? 10.148 -6.695 5.586 1 97.94 180 GLU B O 1
ATOM 3722 N N . ALA B 1 181 ? 9.328 -5.941 3.6 1 97.69 181 ALA B N 1
ATOM 3723 C CA . ALA B 1 181 ? 8.07 -5.543 4.23 1 97.69 181 ALA B CA 1
ATOM 3724 C C . ALA B 1 181 ? 7.188 -6.754 4.5 1 97.69 181 ALA B C 1
ATOM 3726 O O . ALA B 1 181 ? 6.211 -6.66 5.254 1 97.69 181 ALA B O 1
ATOM 3727 N N . GLY B 1 182 ? 7.473 -7.824 3.789 1 98.25 182 GLY B N 1
ATOM 3728 C CA . GLY B 1 182 ? 6.66 -9.016 3.961 1 98.25 182 GLY B CA 1
ATOM 3729 C C . GLY B 1 182 ? 5.285 -8.906 3.332 1 98.25 182 GLY B C 1
ATOM 3730 O O . GLY B 1 182 ? 4.277 -9.227 3.967 1 98.25 182 GLY B O 1
ATOM 3731 N N . VAL B 1 183 ? 5.305 -8.43 2.143 1 98.5 183 VAL B N 1
ATOM 3732 C CA . VAL B 1 183 ? 4.031 -8.156 1.484 1 98.5 183 VAL B CA 1
ATOM 3733 C C . VAL B 1 183 ? 4.031 -8.766 0.084 1 98.5 183 VAL B C 1
ATOM 3735 O O . VAL B 1 183 ? 5.008 -8.633 -0.658 1 98.5 183 VAL B O 1
ATOM 3738 N N . ILE B 1 184 ? 3.016 -9.477 -0.282 1 98.88 184 ILE B N 1
ATOM 3739 C CA . ILE B 1 184 ? 2.729 -9.906 -1.646 1 98.88 184 ILE B CA 1
ATOM 3740 C C . ILE B 1 184 ? 1.358 -9.391 -2.074 1 98.88 184 ILE B C 1
ATOM 3742 O O . ILE B 1 184 ? 0.34 -9.727 -1.466 1 98.88 184 ILE B O 1
ATOM 3746 N N . SER B 1 185 ? 1.354 -8.609 -3.105 1 98.75 185 SER B N 1
ATOM 3747 C CA . SER B 1 185 ? 0.097 -8.023 -3.564 1 98.75 185 SER B CA 1
ATOM 3748 C C . SER B 1 185 ? -0.207 -8.422 -5.004 1 98.75 185 SER B C 1
ATOM 3750 O O . SER B 1 185 ? 0.705 -8.555 -5.824 1 98.75 185 SER B O 1
ATOM 3752 N N . PHE B 1 186 ? -1.465 -8.562 -5.254 1 98.44 186 PHE B N 1
ATOM 3753 C CA . PHE B 1 186 ? -1.96 -8.906 -6.582 1 98.44 186 PHE B CA 1
ATOM 3754 C C . PHE B 1 186 ? -2.822 -7.777 -7.145 1 98.44 186 PHE B C 1
ATOM 3756 O O . PHE B 1 186 ? -3.623 -7.184 -6.422 1 98.44 186 PHE B O 1
ATOM 3763 N N . TYR B 1 187 ? -2.678 -7.562 -8.422 1 97.06 187 TYR B N 1
ATOM 3764 C CA . TYR B 1 187 ? -3.406 -6.48 -9.07 1 97.06 187 TYR B CA 1
ATOM 3765 C C . TYR B 1 187 ? -4.035 -6.957 -10.375 1 97.06 187 TYR B C 1
ATOM 3767 O O . TYR B 1 187 ? -3.492 -7.84 -11.047 1 97.06 187 TYR B O 1
ATOM 3775 N N . ASN B 1 188 ? -5.184 -6.418 -10.625 1 95.56 188 ASN B N 1
ATOM 3776 C CA . ASN B 1 188 ? -5.742 -6.48 -11.969 1 95.56 188 ASN B CA 1
ATOM 3777 C C . ASN B 1 188 ? -5.145 -5.406 -12.875 1 95.56 188 ASN B C 1
ATOM 3779 O O . ASN B 1 188 ? -5.441 -4.223 -12.719 1 95.56 188 ASN B O 1
ATOM 3783 N N . VAL B 1 189 ? -4.312 -5.816 -13.766 1 96.19 189 VAL B N 1
ATOM 3784 C CA . VAL B 1 189 ? -3.555 -4.875 -14.578 1 96.19 189 VAL B CA 1
ATOM 3785 C C . VAL B 1 189 ? -4.504 -4.105 -15.5 1 96.19 189 VAL B C 1
ATOM 3787 O O . VAL B 1 189 ? -4.309 -2.91 -15.742 1 96.19 189 VAL B O 1
ATOM 3790 N N . THR B 1 190 ? -5.516 -4.73 -15.945 1 91.19 190 THR B N 1
ATOM 3791 C CA . THR B 1 190 ? -6.438 -4.16 -16.922 1 91.19 190 THR B CA 1
ATOM 3792 C C . THR B 1 190 ? -7.094 -2.898 -16.375 1 91.19 190 THR B C 1
ATOM 3794 O O . THR B 1 190 ? -7.145 -1.872 -17.062 1 91.19 190 THR B O 1
ATOM 3797 N N . ASN B 1 191 ? -7.559 -2.967 -15.211 1 90.44 191 ASN B N 1
ATOM 3798 C CA . ASN B 1 191 ? -8.25 -1.803 -14.664 1 90.44 191 ASN B CA 1
ATOM 3799 C C . ASN B 1 191 ? -7.469 -1.172 -13.516 1 90.44 191 ASN B C 1
ATOM 3801 O O . ASN B 1 191 ? -8.016 -0.376 -12.75 1 90.44 191 ASN B O 1
ATOM 3805 N N . GLN B 1 192 ? -6.258 -1.601 -13.344 1 92.94 192 GLN B N 1
ATOM 3806 C CA . GLN B 1 192 ? -5.328 -1.01 -12.383 1 92.94 192 GLN B CA 1
ATOM 3807 C C . GLN B 1 192 ? -5.895 -1.058 -10.969 1 92.94 192 GLN B C 1
ATOM 3809 O O . GLN B 1 192 ? -5.855 -0.059 -10.242 1 92.94 192 GLN B O 1
ATOM 3814 N N . SER B 1 193 ? -6.395 -2.209 -10.641 1 94.31 193 SER B N 1
ATOM 3815 C CA . SER B 1 193 ? -7.031 -2.307 -9.328 1 94.31 193 SER B CA 1
ATOM 3816 C C . SER B 1 193 ? -6.379 -3.395 -8.477 1 94.31 193 SER B C 1
ATOM 3818 O O . SER B 1 193 ? -5.891 -4.395 -9.008 1 94.31 193 SER B O 1
ATOM 3820 N N . HIS B 1 194 ? -6.414 -3.156 -7.234 1 96.44 194 HIS B N 1
ATOM 3821 C CA . HIS B 1 194 ? -5.918 -4.109 -6.25 1 96.44 194 HIS B CA 1
ATOM 3822 C C . HIS B 1 194 ? -6.879 -5.285 -6.086 1 96.44 194 HIS B C 1
ATOM 3824 O O . HIS B 1 194 ? -8.094 -5.098 -6.062 1 96.44 194 HIS B O 1
ATOM 3830 N N . ILE B 1 195 ? -6.301 -6.484 -5.918 1 96.06 195 ILE B N 1
ATOM 3831 C CA . ILE B 1 195 ? -7.117 -7.676 -5.711 1 96.06 195 ILE B CA 1
ATOM 3832 C C . ILE B 1 195 ? -6.961 -8.164 -4.273 1 96.06 195 ILE B C 1
ATOM 3834 O O . ILE B 1 195 ? -7.918 -8.141 -3.494 1 96.06 195 ILE B O 1
ATOM 3838 N N . PHE B 1 196 ? -5.797 -8.516 -3.947 1 97.31 196 PHE B N 1
ATOM 3839 C CA . PHE B 1 196 ? -5.555 -9.117 -2.639 1 97.31 196 PHE B CA 1
ATOM 3840 C C . PHE B 1 196 ? -4.105 -8.914 -2.211 1 97.31 196 PHE B C 1
ATOM 3842 O O . PHE B 1 196 ? -3.209 -8.844 -3.053 1 97.31 196 PHE B O 1
ATOM 3849 N N . THR B 1 197 ? -3.883 -8.867 -0.893 1 98.38 197 THR B N 1
ATOM 3850 C CA . THR B 1 197 ? -2.537 -8.758 -0.339 1 98.38 197 THR B CA 1
ATOM 3851 C C . THR B 1 197 ? -2.324 -9.789 0.766 1 98.38 197 THR B C 1
ATOM 3853 O O . THR B 1 197 ? -3.152 -9.914 1.671 1 98.38 197 THR B O 1
ATOM 3856 N N . PHE B 1 198 ? -1.216 -10.539 0.642 1 98.62 198 PHE B N 1
ATOM 3857 C CA . PHE B 1 198 ? -0.718 -11.367 1.737 1 98.62 198 PHE B CA 1
ATOM 3858 C C . PHE B 1 198 ? 0.32 -10.609 2.557 1 98.62 198 PHE B C 1
ATOM 3860 O O . PHE B 1 198 ? 1.089 -9.812 2.012 1 98.62 198 PHE B O 1
ATOM 3867 N N . THR B 1 199 ? 0.325 -10.836 3.795 1 97.94 199 THR B N 1
ATOM 3868 C CA . THR B 1 199 ? 1.417 -10.383 4.648 1 97.94 199 THR B CA 1
ATOM 3869 C C . THR B 1 199 ? 2.076 -11.562 5.355 1 97.94 199 THR B C 1
ATOM 3871 O O . THR B 1 199 ? 1.394 -12.492 5.785 1 97.94 199 THR B O 1
ATOM 3874 N N . HIS B 1 200 ? 3.334 -11.539 5.309 1 97.19 200 HIS B N 1
ATOM 3875 C CA . HIS B 1 200 ? 4.109 -12.609 5.93 1 97.19 200 HIS B CA 1
ATOM 3876 C C . HIS B 1 200 ? 5.543 -12.164 6.199 1 97.19 200 HIS B C 1
ATOM 3878 O O . HIS B 1 200 ? 6.113 -11.391 5.43 1 97.19 200 HIS B O 1
ATOM 3884 N N . SER B 1 201 ? 6.082 -12.609 7.301 1 96.38 201 SER B N 1
ATOM 3885 C CA . SER B 1 201 ? 7.52 -12.453 7.5 1 96.38 201 SER B CA 1
ATOM 3886 C C . SER B 1 201 ? 8.297 -13.57 6.812 1 96.38 201 SER B C 1
ATOM 3888 O O . SER B 1 201 ? 8.375 -14.688 7.324 1 96.38 201 SER B O 1
ATOM 3890 N N . PHE B 1 202 ? 8.891 -13.297 5.738 1 97 202 PHE B N 1
ATOM 3891 C CA . PHE B 1 202 ? 9.516 -14.305 4.887 1 97 202 PHE B CA 1
ATOM 3892 C C . PHE B 1 202 ? 10.867 -14.727 5.449 1 97 202 PHE B C 1
ATOM 3894 O O . PHE B 1 202 ? 11.547 -13.938 6.098 1 97 202 PHE B O 1
ATOM 3901 N N . SER B 1 203 ? 11.109 -15.984 5.23 1 94.62 203 SER B N 1
ATOM 3902 C CA . SER B 1 203 ? 12.43 -16.547 5.5 1 94.62 203 SER B CA 1
ATOM 3903 C C . SER B 1 203 ? 12.953 -17.328 4.305 1 94.62 203 SER B C 1
ATOM 3905 O O . SER B 1 203 ? 12.211 -18.094 3.682 1 94.62 203 SER B O 1
ATOM 3907 N N . GLY B 1 204 ? 14.156 -17.062 3.844 1 97.25 204 GLY B N 1
ATOM 3908 C CA . GLY B 1 204 ? 14.75 -17.781 2.729 1 97.25 204 GLY B CA 1
ATOM 3909 C C . GLY B 1 204 ? 14.305 -17.25 1.375 1 97.25 204 GLY B C 1
ATOM 3910 O O . GLY B 1 204 ? 13.562 -16.281 1.296 1 97.25 204 GLY B O 1
ATOM 3911 N N . PRO B 1 205 ? 14.703 -17.906 0.351 1 98.69 205 PRO B N 1
ATOM 3912 C CA . PRO B 1 205 ? 14.414 -17.438 -1.005 1 98.69 205 PRO B CA 1
ATOM 3913 C C . PRO B 1 205 ? 12.969 -17.719 -1.426 1 98.69 205 PRO B C 1
ATOM 3915 O O . PRO B 1 205 ? 12.414 -18.766 -1.068 1 98.69 205 PRO B O 1
ATOM 3918 N N . LEU B 1 206 ? 12.398 -16.781 -2.125 1 98.88 206 LEU B N 1
ATOM 3919 C CA . LEU B 1 206 ? 11.078 -16.922 -2.721 1 98.88 206 LEU B CA 1
ATOM 3920 C C . LEU B 1 206 ? 11.172 -17.031 -4.238 1 98.88 206 LEU B C 1
ATOM 3922 O O . LEU B 1 206 ? 12.094 -16.484 -4.848 1 98.88 206 LEU B O 1
ATOM 3926 N N . ARG B 1 207 ? 10.203 -17.719 -4.84 1 98.88 207 ARG B N 1
ATOM 3927 C CA . ARG B 1 207 ? 10.195 -17.906 -6.285 1 98.88 207 ARG B CA 1
ATOM 3928 C C . ARG B 1 207 ? 8.805 -17.641 -6.863 1 98.88 207 ARG B C 1
ATOM 3930 O O . ARG B 1 207 ? 7.797 -17.922 -6.215 1 98.88 207 ARG B O 1
ATOM 3937 N N . PRO B 1 208 ? 8.758 -17.109 -8.094 1 98.94 208 PRO B N 1
ATOM 3938 C CA . PRO B 1 208 ? 7.457 -17.016 -8.766 1 98.94 208 PRO B CA 1
ATOM 3939 C C . PRO B 1 208 ? 6.82 -18.391 -9 1 98.94 208 PRO B C 1
ATOM 3941 O O . PRO B 1 208 ? 7.523 -19.359 -9.258 1 98.94 208 PRO B O 1
ATOM 3944 N N . PHE B 1 209 ? 5.539 -18.453 -8.883 1 98.94 209 PHE B N 1
ATOM 3945 C CA . PHE B 1 209 ? 4.789 -19.703 -9.023 1 98.94 209 PHE B CA 1
ATOM 3946 C C . PHE B 1 209 ? 3.771 -19.594 -10.148 1 98.94 209 PHE B C 1
ATOM 3948 O O . PHE B 1 209 ? 3.023 -18.609 -10.234 1 98.94 209 PHE B O 1
ATOM 3955 N N . PHE B 1 210 ? 3.719 -20.609 -11.039 1 98.94 210 PHE B N 1
ATOM 3956 C CA . PHE B 1 210 ? 2.816 -20.625 -12.188 1 98.94 210 PHE B CA 1
ATOM 3957 C C . PHE B 1 210 ? 2.119 -21.984 -12.297 1 98.94 210 PHE B C 1
ATOM 3959 O O . PHE B 1 210 ? 2.775 -23.016 -12.352 1 98.94 210 PHE B O 1
ATOM 3966 N N . GLU B 1 211 ? 0.82 -21.938 -12.352 1 98.69 211 GLU B N 1
ATOM 3967 C CA . GLU B 1 211 ? 0.038 -23.141 -12.586 1 98.69 211 GLU B CA 1
ATOM 3968 C C . GLU B 1 211 ? -1.061 -22.906 -13.617 1 98.69 211 GLU B C 1
ATOM 3970 O O . GLU B 1 211 ? -2.074 -22.266 -13.312 1 98.69 211 GLU B O 1
ATOM 3975 N N . PRO B 1 212 ? -0.927 -23.438 -14.812 1 98.38 212 PRO B N 1
ATOM 3976 C CA . PRO B 1 212 ? -1.963 -23.266 -15.836 1 98.38 212 PRO B CA 1
ATOM 3977 C C . PRO B 1 212 ? -3.205 -24.109 -15.57 1 98.38 212 PRO B C 1
ATOM 3979 O O . PRO B 1 212 ? -4.258 -23.875 -16.172 1 98.38 212 PRO B O 1
ATOM 3982 N N . CYS B 1 213 ? -3.092 -25.094 -14.742 1 97.06 213 CYS B N 1
ATOM 3983 C CA . CYS B 1 213 ? -4.191 -25.969 -14.328 1 97.06 213 CYS B CA 1
ATOM 3984 C C . CYS B 1 213 ? -4.656 -26.844 -15.484 1 97.06 213 CYS B C 1
ATOM 3986 O O . CYS B 1 213 ? -4.07 -26.828 -16.562 1 97.06 213 CYS B O 1
ATOM 3988 N N . LEU B 1 214 ? -5.652 -27.719 -15.164 1 96.06 214 LEU B N 1
ATOM 3989 C CA . LEU B 1 214 ? -6.109 -28.75 -16.094 1 96.06 214 LEU B CA 1
ATOM 3990 C C . LEU B 1 214 ? -6.965 -28.125 -17.203 1 96.06 214 LEU B C 1
ATOM 3992 O O . LEU B 1 214 ? -7.309 -26.953 -17.141 1 96.06 214 LEU B O 1
ATOM 3996 N N . HIS B 1 215 ? -7.359 -28.938 -18.203 1 95.75 215 HIS B N 1
ATOM 3997 C CA . HIS B 1 215 ? -7.961 -28.469 -19.453 1 95.75 215 HIS B CA 1
ATOM 3998 C C . HIS B 1 215 ? -9.398 -28 -19.219 1 95.75 215 HIS B C 1
ATOM 4000 O O . HIS B 1 215 ? -9.938 -27.25 -20.031 1 95.75 215 HIS B O 1
ATOM 4006 N N . ASP B 1 216 ? -10 -28.344 -18.203 1 94 216 ASP B N 1
ATOM 4007 C CA . ASP B 1 216 ? -11.367 -27.938 -17.906 1 94 216 ASP B CA 1
ATOM 4008 C C . ASP B 1 216 ? -12.297 -28.25 -19.078 1 94 216 ASP B C 1
ATOM 4010 O O . ASP B 1 216 ? -12.984 -27.375 -19.594 1 94 216 ASP B O 1
ATOM 4014 N N . GLY B 1 217 ? -12.359 -29.516 -19.547 1 92.94 217 GLY B N 1
ATOM 4015 C CA . GLY B 1 217 ? -13.188 -29.938 -20.672 1 92.94 217 GLY B CA 1
ATOM 4016 C C . GLY B 1 217 ? -12.812 -29.266 -21.969 1 92.94 217 GLY B C 1
ATOM 4017 O O . GLY B 1 217 ? -13.656 -29.109 -22.859 1 92.94 217 GLY B O 1
ATOM 4018 N N . GLY B 1 218 ? -11.625 -28.75 -22.047 1 94.25 218 GLY B N 1
ATOM 4019 C CA . GLY B 1 218 ? -11.133 -28.109 -23.25 1 94.25 218 GLY B CA 1
ATOM 4020 C C . GLY B 1 218 ? -11.234 -26.594 -23.219 1 94.25 218 GLY B C 1
ATOM 4021 O O . GLY B 1 218 ? -10.734 -25.906 -24.109 1 94.25 218 GLY B O 1
ATOM 4022 N N . LYS B 1 219 ? -11.836 -26.031 -22.219 1 94.44 219 LYS B N 1
ATOM 4023 C CA . LYS B 1 219 ? -12.062 -24.594 -22.109 1 94.44 219 LYS B CA 1
ATOM 4024 C C . LYS B 1 219 ? -10.828 -23.875 -21.578 1 94.44 219 LYS B C 1
ATOM 4026 O O . LYS B 1 219 ? -10.711 -22.656 -21.703 1 94.44 219 LYS B O 1
ATOM 4031 N N . ASN B 1 220 ? -9.898 -24.609 -21.031 1 96.31 220 ASN B N 1
ATOM 4032 C CA . ASN B 1 220 ? -8.688 -24.047 -20.438 1 96.31 220 ASN B CA 1
ATOM 4033 C C . ASN B 1 220 ? -7.43 -24.562 -21.141 1 96.31 220 ASN B C 1
ATOM 4035 O O . ASN B 1 220 ? -6.574 -25.172 -20.5 1 96.31 220 ASN B O 1
ATOM 4039 N N . THR B 1 221 ? -7.277 -24.219 -22.359 1 96.69 221 THR B N 1
ATOM 4040 C CA . THR B 1 221 ? -6.145 -24.703 -23.141 1 96.69 221 THR B CA 1
ATOM 4041 C C . THR B 1 221 ? -5.145 -23.562 -23.391 1 96.69 221 THR B C 1
ATOM 4043 O O . THR B 1 221 ? -4.004 -23.828 -23.797 1 96.69 221 THR B O 1
ATOM 4046 N N . ALA B 1 222 ? -5.559 -22.297 -23.172 1 97.12 222 ALA B N 1
ATOM 4047 C CA . ALA B 1 222 ? -4.68 -21.141 -23.391 1 97.12 222 ALA B CA 1
ATOM 4048 C C . ALA B 1 222 ? -3.502 -21.172 -22.422 1 97.12 222 ALA B C 1
ATOM 4050 O O . ALA B 1 222 ? -3.592 -21.75 -21.344 1 97.12 222 ALA B O 1
ATOM 4051 N N . PRO B 1 223 ? -2.395 -20.578 -22.766 1 98.56 223 PRO B N 1
ATOM 4052 C CA . PRO B 1 223 ? -1.21 -20.547 -21.906 1 98.56 223 PRO B CA 1
ATOM 4053 C C . PRO B 1 223 ? -1.24 -19.406 -20.906 1 98.56 223 PRO B C 1
ATOM 4055 O O . PRO B 1 223 ? -2.051 -18.484 -21.031 1 98.56 223 PRO B O 1
ATOM 4058 N N . LEU B 1 224 ? -0.47 -19.547 -19.844 1 98.81 224 LEU B N 1
ATOM 4059 C CA . LEU B 1 224 ? 0.02 -18.406 -19.109 1 98.81 224 LEU B CA 1
ATOM 4060 C C . LEU B 1 224 ? 1.166 -17.719 -19.844 1 98.81 224 LEU B C 1
ATOM 4062 O O . LEU B 1 224 ? 2.082 -18.391 -20.328 1 98.81 224 LEU B O 1
ATOM 4066 N N . ILE B 1 225 ? 1.123 -16.406 -19.922 1 98.81 225 ILE B N 1
ATOM 4067 C CA . ILE B 1 225 ? 2.17 -15.688 -20.656 1 98.81 225 ILE B CA 1
ATOM 4068 C C . ILE B 1 225 ? 2.771 -14.609 -19.75 1 98.81 225 ILE B C 1
ATOM 4070 O O . ILE B 1 225 ? 2.08 -13.672 -19.344 1 98.81 225 ILE B O 1
ATOM 4074 N N . ILE B 1 226 ? 4.047 -14.758 -19.453 1 98.81 226 ILE B N 1
ATOM 4075 C CA . ILE B 1 226 ? 4.766 -13.742 -18.688 1 98.81 226 ILE B CA 1
ATOM 4076 C C . ILE B 1 226 ? 5.039 -12.523 -19.562 1 98.81 226 ILE B C 1
ATOM 4078 O O . ILE B 1 226 ? 5.66 -12.648 -20.625 1 98.81 226 ILE B O 1
ATOM 4082 N N . CYS B 1 227 ? 4.609 -11.383 -19.109 1 97.88 227 CYS B N 1
ATOM 4083 C CA . CYS B 1 227 ? 4.77 -10.172 -19.906 1 97.88 227 CYS B CA 1
ATOM 4084 C C . CYS B 1 227 ? 6.211 -9.68 -19.875 1 97.88 227 CYS B C 1
ATOM 4086 O O . CYS B 1 227 ? 6.82 -9.609 -18.797 1 97.88 227 CYS B O 1
ATOM 4088 N N . SER B 1 228 ? 6.754 -9.336 -21.031 1 96.44 228 SER B N 1
ATOM 4089 C CA . SER B 1 228 ? 8.133 -8.875 -21.125 1 96.44 228 SER B CA 1
ATOM 4090 C C . SER B 1 228 ? 8.234 -7.379 -20.844 1 96.44 228 SER B C 1
ATOM 4092 O O . SER B 1 228 ? 9.328 -6.863 -20.609 1 96.44 228 SER B O 1
ATOM 4094 N N . GLU B 1 229 ? 7.105 -6.727 -20.953 1 96.12 229 GLU B N 1
ATOM 4095 C CA . GLU B 1 229 ? 7.023 -5.301 -20.641 1 96.12 229 GLU B CA 1
ATOM 4096 C C . GLU B 1 229 ? 5.75 -4.98 -19.859 1 96.12 229 GLU B C 1
ATOM 4098 O O . GLU B 1 229 ? 4.797 -5.766 -19.859 1 96.12 229 GLU B O 1
ATOM 4103 N N . LEU B 1 230 ? 5.797 -3.873 -19.203 1 95.38 230 LEU B N 1
ATOM 4104 C CA . LEU B 1 230 ? 4.602 -3.438 -18.5 1 95.38 230 LEU B CA 1
ATOM 4105 C C . LEU B 1 230 ? 3.436 -3.232 -19.453 1 95.38 230 LEU B C 1
ATOM 4107 O O . LEU B 1 230 ? 3.584 -2.572 -20.484 1 95.38 230 LEU B O 1
ATOM 4111 N N . GLN B 1 231 ? 2.367 -3.793 -19.047 1 92.31 231 GLN B N 1
ATOM 4112 C CA . GLN B 1 231 ? 1.175 -3.6 -19.859 1 92.31 231 GLN B CA 1
ATOM 4113 C C . GLN B 1 231 ? 0.525 -2.248 -19.578 1 92.31 231 GLN B C 1
ATOM 4115 O O . GLN B 1 231 ? 0.56 -1.764 -18.453 1 92.31 231 GLN B O 1
ATOM 4120 N N . LYS B 1 232 ? 0.011 -1.652 -20.609 1 86.12 232 LYS B N 1
ATOM 4121 C CA . LYS B 1 232 ? -0.727 -0.404 -20.438 1 86.12 232 LYS B CA 1
ATOM 4122 C C . LYS B 1 232 ? -2.166 -0.67 -20.016 1 86.12 232 LYS B C 1
ATOM 4124 O O . LYS B 1 232 ? -2.83 -1.556 -20.547 1 86.12 232 LYS B O 1
ATOM 4129 N N . PRO B 1 233 ? -2.449 0.036 -19.062 1 77.88 233 PRO B N 1
ATOM 4130 C CA . PRO B 1 233 ? -3.842 -0.161 -18.641 1 77.88 233 PRO B CA 1
ATOM 4131 C C . PRO B 1 233 ? -4.836 0.171 -19.75 1 77.88 233 PRO B C 1
ATOM 4133 O O . PRO B 1 233 ? -4.57 1.037 -20.594 1 77.88 233 PRO B O 1
ATOM 4136 N N . GLU B 1 234 ? -5.758 -0.72 -20.094 1 68.38 234 GLU B N 1
ATOM 4137 C CA . GLU B 1 234 ? -6.785 -0.457 -21.109 1 68.38 234 GLU B CA 1
ATOM 4138 C C . GLU B 1 234 ? -7.652 0.736 -20.703 1 68.38 234 GLU B C 1
ATOM 4140 O O . GLU B 1 234 ? -8.016 0.883 -19.531 1 68.38 234 GLU B O 1
ATOM 4145 N N . GLU B 1 235 ? -7.461 1.874 -21.328 1 51.5 235 GLU B N 1
ATOM 4146 C CA . GLU B 1 235 ? -8.352 3.006 -21.094 1 51.5 235 GLU B CA 1
ATOM 4147 C C . GLU B 1 235 ? -9.812 2.561 -21.062 1 51.5 235 GLU B C 1
ATOM 4149 O O . GLU B 1 235 ? -10.25 1.797 -21.922 1 51.5 235 GLU B O 1
ATOM 4154 N N . SER B 1 236 ? -10.445 2.357 -20.078 1 46.53 236 SER B N 1
ATOM 4155 C CA . SER B 1 236 ? -11.883 2.133 -20.172 1 46.53 236 SER B CA 1
ATOM 4156 C C . SER B 1 236 ? -12.516 2.996 -21.25 1 46.53 236 SER B C 1
ATOM 4158 O O . SER B 1 236 ? -12.328 4.215 -21.266 1 46.53 236 SER B O 1
ATOM 4160 N N . THR B 1 237 ? -12.727 2.6 -22.5 1 37.94 237 THR B N 1
ATOM 4161 C CA . THR B 1 237 ? -13.555 3.316 -23.453 1 37.94 237 THR B CA 1
ATOM 4162 C C . THR B 1 237 ? -14.867 3.76 -22.812 1 37.94 237 THR B C 1
ATOM 4164 O O . THR B 1 237 ? -15.93 3.229 -23.125 1 37.94 237 THR B O 1
ATOM 4167 N N . VAL B 1 238 ? -15.172 3.893 -21.688 1 38.31 238 VAL B N 1
ATOM 4168 C CA . VAL B 1 238 ? -16.359 4.715 -21.5 1 38.31 238 VAL B CA 1
ATOM 4169 C C . VAL B 1 238 ? -16.188 6.047 -22.234 1 38.31 238 VAL B C 1
ATOM 4171 O O . VAL B 1 238 ? -15.156 6.711 -22.094 1 38.31 238 VAL B O 1
ATOM 4174 N N . PRO B 1 239 ? -16.953 6.266 -23.453 1 32.25 239 PRO B N 1
ATOM 4175 C CA . PRO B 1 239 ? -16.891 7.57 -24.109 1 32.25 239 PRO B CA 1
ATOM 4176 C C . PRO B 1 239 ? -16.75 8.727 -23.125 1 32.25 239 PRO B C 1
ATOM 4178 O O . PRO B 1 239 ? -17.531 8.828 -22.172 1 32.25 239 PRO B O 1
ATOM 4181 N N . ASN B 1 240 ? -15.656 9.164 -23.031 1 31.75 240 ASN B N 1
ATOM 4182 C CA . ASN B 1 240 ? -15.516 10.461 -22.391 1 31.75 240 ASN B CA 1
ATOM 4183 C C . ASN B 1 240 ? -16.438 11.5 -23.016 1 31.75 240 ASN B C 1
ATOM 4185 O O . ASN B 1 240 ? -16.25 11.891 -24.172 1 31.75 240 ASN B O 1
ATOM 4189 N N . THR B 1 241 ? -17.766 11.445 -23 1 28.7 241 THR B N 1
ATOM 4190 C CA . THR B 1 241 ? -18.375 12.75 -23.25 1 28.7 241 THR B CA 1
ATOM 4191 C C . THR B 1 241 ? -17.516 13.867 -22.688 1 28.7 241 THR B C 1
ATOM 4193 O O . THR B 1 241 ? -17.141 13.836 -21.516 1 28.7 241 THR B O 1
ATOM 4196 N N . GLU B 1 242 ? -16.828 14.5 -23.562 1 29.22 242 GLU B N 1
ATOM 4197 C CA . GLU B 1 242 ? -16.109 15.75 -23.344 1 29.22 242 GLU B CA 1
ATOM 4198 C C . GLU B 1 242 ? -16.812 16.625 -22.312 1 29.22 242 GLU B C 1
ATOM 4200 O O . GLU B 1 242 ? -17.828 17.25 -22.609 1 29.22 242 GLU B O 1
ATOM 4205 N N . GLU B 1 243 ? -17.266 16.188 -21.25 1 27.38 243 GLU B N 1
ATOM 4206 C CA . GLU B 1 243 ? -17.672 17.297 -20.406 1 27.38 243 GLU B CA 1
ATOM 4207 C C . GLU B 1 243 ? -16.578 18.359 -20.328 1 27.38 243 GLU B C 1
ATOM 4209 O O . GLU B 1 243 ? -15.406 18.047 -20.078 1 27.38 243 GLU B O 1
ATOM 4214 N N . LYS B 1 244 ? -16.656 19.391 -21.281 1 28.84 244 LYS B N 1
ATOM 4215 C CA . LYS B 1 244 ? -16.016 20.672 -20.984 1 28.84 244 LYS B CA 1
ATOM 4216 C C . LYS B 1 244 ? -15.781 20.844 -19.5 1 28.84 244 LYS B C 1
ATOM 4218 O O . LYS B 1 244 ? -16.719 20.781 -18.703 1 28.84 244 LYS B O 1
ATOM 4223 N N . GLY B 1 245 ? -14.727 20.422 -19.094 1 24.28 245 GLY B N 1
ATOM 4224 C CA . GLY B 1 245 ? -14.188 20.5 -17.75 1 24.28 245 GLY B CA 1
ATOM 4225 C C . GLY B 1 245 ? -14.445 21.844 -17.094 1 24.28 245 GLY B C 1
ATOM 4226 O O . GLY B 1 245 ? -13.672 22.797 -17.266 1 24.28 245 GLY B O 1
ATOM 4227 N N . GLN B 1 246 ? -15.703 22.375 -17.234 1 25.36 246 GLN B N 1
ATOM 4228 C CA . GLN B 1 246 ? -16 23.531 -16.406 1 25.36 246 GLN B CA 1
ATOM 4229 C C . GLN B 1 246 ? -15.375 23.391 -15.016 1 25.36 246 GLN B C 1
ATOM 4231 O O . GLN B 1 246 ? -15.398 22.297 -14.43 1 25.36 246 GLN B O 1
ATOM 4236 N N . ALA B 1 247 ? -14.414 24.344 -14.695 1 26.27 247 ALA B N 1
ATOM 4237 C CA . ALA B 1 247 ? -13.898 24.656 -13.367 1 26.27 247 ALA B CA 1
ATOM 4238 C C . ALA B 1 247 ? -14.93 24.328 -12.289 1 26.27 247 ALA B C 1
ATOM 4240 O O . ALA B 1 247 ? -16.141 24.391 -12.539 1 26.27 247 ALA B O 1
ATOM 4241 N N . ASN B 1 248 ? -14.594 23.688 -11.242 1 23.42 248 ASN B N 1
ATOM 4242 C CA . ASN B 1 248 ? -15.367 23.359 -10.047 1 23.42 248 ASN B CA 1
ATOM 4243 C C . ASN B 1 248 ? -16.406 24.438 -9.734 1 23.42 248 ASN B C 1
ATOM 4245 O O . ASN B 1 248 ? -16.094 25.422 -9.062 1 23.42 248 ASN B O 1
ATOM 4249 N N . GLY B 1 249 ? -17.109 24.938 -10.758 1 20.75 249 GLY B N 1
ATOM 4250 C CA . GLY B 1 249 ? -18.125 25.891 -10.359 1 20.75 249 GLY B CA 1
ATOM 4251 C C . GLY B 1 249 ? -18.984 25.422 -9.203 1 20.75 249 GLY B C 1
ATOM 4252 O O . GLY B 1 249 ? -19 24.219 -8.883 1 20.75 249 GLY B O 1
ATOM 4253 N N . ASP B 1 250 ? -19.641 26.469 -8.492 1 22.23 250 ASP B N 1
ATOM 4254 C CA . ASP B 1 250 ? -20.531 26.547 -7.336 1 22.23 250 ASP B CA 1
ATOM 4255 C C . ASP B 1 250 ? -21.75 25.656 -7.527 1 22.23 250 ASP B C 1
ATOM 4257 O O . ASP B 1 250 ? -22.609 25.938 -8.359 1 22.23 250 ASP B O 1
ATOM 4261 N N . VAL B 1 251 ? -21.578 24.531 -7.816 1 26.5 251 VAL B N 1
ATOM 4262 C CA . VAL B 1 251 ? -22.828 23.781 -7.926 1 26.5 251 VAL B CA 1
ATOM 4263 C C . VAL B 1 251 ? -23.703 24.062 -6.703 1 26.5 251 VAL B C 1
ATOM 4265 O O . VAL B 1 251 ? -23.375 23.641 -5.59 1 26.5 251 VAL B O 1
ATOM 4268 N N . ALA B 1 252 ? -24.281 25.219 -6.777 1 23.78 252 ALA B N 1
ATOM 4269 C CA . ALA B 1 252 ? -25.453 25.516 -5.961 1 23.78 252 ALA B CA 1
ATOM 4270 C C . ALA B 1 252 ? -26.469 24.375 -6.016 1 23.78 252 ALA B C 1
ATOM 4272 O O . ALA B 1 252 ? -27.031 24.078 -7.07 1 23.78 252 ALA B O 1
ATOM 4273 N N . LEU B 1 253 ? -26.156 23.375 -5.344 1 23.27 253 LEU B N 1
ATOM 4274 C CA . LEU B 1 253 ? -27.188 22.375 -5.031 1 23.27 253 LEU B CA 1
ATOM 4275 C C . LEU B 1 253 ? -28.531 23.047 -4.797 1 23.27 253 LEU B C 1
ATOM 4277 O O . LEU B 1 253 ? -28.688 23.844 -3.867 1 23.27 253 LEU B O 1
ATOM 4281 N N . GLN B 1 254 ? -29.078 23.484 -5.863 1 23.42 254 GLN B N 1
ATOM 4282 C CA . GLN B 1 254 ? -30.469 23.922 -5.68 1 23.42 254 GLN B CA 1
ATOM 4283 C C . GLN B 1 254 ? -31.281 22.875 -4.938 1 23.42 254 GLN B C 1
ATOM 4285 O O . GLN B 1 254 ? -31.516 21.781 -5.457 1 23.42 254 GLN B O 1
ATOM 4290 N N . VAL B 1 255 ? -31 22.781 -3.67 1 25.5 255 VAL B N 1
ATOM 4291 C CA . VAL B 1 255 ? -31.891 22.094 -2.727 1 25.5 255 VAL B CA 1
ATOM 4292 C C . VAL B 1 255 ? -33.344 22.516 -2.973 1 25.5 255 VAL B C 1
ATOM 4294 O O . VAL B 1 255 ? -33.656 23.719 -3.01 1 25.5 255 VAL B O 1
ATOM 4297 N N . ASP B 1 256 ? -33.906 21.797 -3.852 1 24.38 256 ASP B N 1
ATOM 4298 C CA . ASP B 1 256 ? -35.344 22.016 -3.908 1 24.38 256 ASP B CA 1
ATOM 4299 C C . ASP B 1 256 ? -35.938 22.234 -2.512 1 24.38 256 ASP B C 1
ATOM 4301 O O . ASP B 1 256 ? -35.625 21.469 -1.587 1 24.38 256 ASP B O 1
ATOM 4305 N N . PRO B 1 257 ? -36.344 23.531 -2.186 1 24.12 257 PRO B N 1
ATOM 4306 C CA . PRO B 1 257 ? -36.844 24.016 -0.896 1 24.12 257 PRO B CA 1
ATOM 4307 C C . PRO B 1 257 ? -37.875 23.094 -0.269 1 24.12 257 PRO B C 1
ATOM 4309 O O . PRO B 1 257 ? -38.281 23.297 0.882 1 24.12 257 PRO B O 1
ATOM 4312 N N . PHE B 1 258 ? -38.656 22.453 -1.249 1 25.44 258 PHE B N 1
ATOM 4313 C CA . PHE B 1 258 ? -39.906 22.094 -0.633 1 25.44 258 PHE B CA 1
ATOM 4314 C C . PHE B 1 258 ? -39.719 21.047 0.454 1 25.44 258 PHE B C 1
ATOM 4316 O O . PHE B 1 258 ? -40.625 20.781 1.24 1 25.44 258 PHE B O 1
ATOM 4323 N N . LEU B 1 259 ? -38.844 20.016 0.084 1 22.91 259 LEU B N 1
ATOM 4324 C CA . LEU B 1 259 ? -39.031 18.922 1.031 1 22.91 259 LEU B CA 1
ATOM 4325 C C . LEU B 1 259 ? -38.469 19.297 2.404 1 22.91 259 LEU B C 1
ATOM 4327 O O . LEU B 1 259 ? -37.312 19.047 2.693 1 22.91 259 LEU B O 1
ATOM 4331 N N . LEU B 1 260 ? -38.688 20.516 2.705 1 22.19 260 LEU B N 1
ATOM 4332 C CA . LEU B 1 260 ? -38.281 20.984 4.027 1 22.19 260 LEU B CA 1
ATOM 4333 C C . LEU B 1 260 ? -38.875 20.094 5.117 1 22.19 260 LEU B C 1
ATOM 4335 O O . LEU B 1 260 ? -40.094 20.078 5.336 1 22.19 260 LEU B O 1
ATOM 4339 N N . PRO B 1 261 ? -38.312 18.797 5.164 1 23.05 261 PRO B N 1
ATOM 4340 C CA . PRO B 1 261 ? -39.094 18.156 6.234 1 23.05 261 PRO B CA 1
ATOM 4341 C C . PRO B 1 261 ? -39.188 19.031 7.48 1 23.05 261 PRO B C 1
ATOM 4343 O O . PRO B 1 261 ? -38.375 19.938 7.68 1 23.05 261 PRO B O 1
ATOM 4346 N N . ALA B 1 262 ? -40.406 19 8.148 1 21.72 262 ALA B N 1
ATOM 4347 C CA . ALA B 1 262 ? -40.812 19.594 9.422 1 21.72 262 ALA B CA 1
ATOM 4348 C C . ALA B 1 262 ? -39.75 19.375 10.492 1 21.72 262 ALA B C 1
ATOM 4350 O O . ALA B 1 262 ? -39 18.406 10.438 1 21.72 262 ALA B O 1
ATOM 4351 N N . GLN B 1 263 ? -39.469 20.234 11.445 1 20.03 263 GLN B N 1
ATOM 4352 C CA . GLN B 1 263 ? -38.625 20.531 12.602 1 20.03 263 GLN B CA 1
ATOM 4353 C C . GLN B 1 263 ? -38.625 19.375 13.602 1 20.03 263 GLN B C 1
ATOM 4355 O O . GLN B 1 263 ? -38.469 19.594 14.805 1 20.03 263 GLN B O 1
ATOM 4360 N N . ALA B 1 264 ? -39.312 18.156 13.375 1 20.38 264 ALA B N 1
ATOM 4361 C CA . ALA B 1 264 ? -39.812 17.531 14.586 1 20.38 264 ALA B CA 1
ATOM 4362 C C . ALA B 1 264 ? -38.719 17.422 15.656 1 20.38 264 ALA B C 1
ATOM 4364 O O . ALA B 1 264 ? -37.531 17.578 15.367 1 20.38 264 ALA B O 1
ATOM 4365 N N . SER B 1 265 ? -38.719 16.172 16.594 1 19.86 265 SER B N 1
ATOM 4366 C CA . SER B 1 265 ? -38.875 15.648 17.953 1 19.86 265 SER B CA 1
ATOM 4367 C C . SER B 1 265 ? -37.5 15.289 18.531 1 19.86 265 SER B C 1
ATOM 4369 O O . SER B 1 265 ? -36.531 15.148 17.812 1 19.86 265 SER B O 1
ATOM 4371 N N . GLU B 1 266 ? -37.531 14.75 19.906 1 21.58 266 GLU B N 1
ATOM 4372 C CA . GLU B 1 266 ? -36.75 14.414 21.109 1 21.58 266 GLU B CA 1
ATOM 4373 C C . GLU B 1 266 ? -35.719 13.352 20.812 1 21.58 266 GLU B C 1
ATOM 4375 O O . GLU B 1 266 ? -36 12.344 20.172 1 21.58 266 GLU B O 1
ATOM 4380 N N . LEU B 1 267 ? -34.562 13.656 20.703 1 21.95 267 LEU B N 1
ATOM 4381 C CA . LEU B 1 267 ? -33.312 12.883 20.547 1 21.95 267 LEU B CA 1
ATOM 4382 C C . LEU B 1 267 ? -33.312 11.703 21.516 1 21.95 267 LEU B C 1
ATOM 4384 O O . LEU B 1 267 ? -33.125 11.891 22.734 1 21.95 267 LEU B O 1
ATOM 4388 N N . ILE B 1 268 ? -34.375 10.812 21.5 1 22.58 268 ILE B N 1
ATOM 4389 C CA . ILE B 1 268 ? -34.312 9.75 22.484 1 22.58 268 ILE B CA 1
ATOM 4390 C C . ILE B 1 268 ? -32.938 9.078 22.422 1 22.58 268 ILE B C 1
ATOM 4392 O O . ILE B 1 268 ? -32.438 8.773 21.344 1 22.58 268 ILE B O 1
ATOM 4396 N N . PRO B 1 269 ? -32.188 9.07 23.594 1 21.8 269 PRO B N 1
ATOM 4397 C CA . PRO B 1 269 ? -30.875 8.539 23.906 1 21.8 269 PRO B CA 1
ATOM 4398 C C . PRO B 1 269 ? -30.703 7.082 23.484 1 21.8 269 PRO B C 1
ATOM 4400 O O . PRO B 1 269 ? -31.578 6.254 23.734 1 21.8 269 PRO B O 1
ATOM 4403 N N . LEU B 1 270 ? -30.469 6.863 22.281 1 20.95 270 LEU B N 1
ATOM 4404 C CA . LEU B 1 270 ? -30.203 5.488 21.875 1 20.95 270 LEU B CA 1
ATOM 4405 C C . LEU B 1 270 ? -29.359 4.77 22.922 1 20.95 270 LEU B C 1
ATOM 4407 O O . LEU B 1 270 ? -28.156 4.992 23.016 1 20.95 270 LEU B O 1
ATOM 4411 N N . ARG B 1 271 ? -29.906 4.656 24.266 1 20.34 271 ARG B N 1
ATOM 4412 C CA . ARG B 1 271 ? -29.391 3.861 25.375 1 20.34 271 ARG B CA 1
ATOM 4413 C C . ARG B 1 271 ? -28.828 2.533 24.875 1 20.34 271 ARG B C 1
ATOM 4415 O O . ARG B 1 271 ? -29.094 2.131 23.734 1 20.34 271 ARG B O 1
ATOM 4422 N N . ASP B 1 272 ? -28.797 1.54 25.938 1 20.31 272 ASP B N 1
ATOM 4423 C CA . ASP B 1 272 ? -28.016 0.402 26.422 1 20.31 272 ASP B CA 1
ATOM 4424 C C . ASP B 1 272 ? -28.375 -0.87 25.656 1 20.31 272 ASP B C 1
ATOM 4426 O O . ASP B 1 272 ? -28.031 -1.974 26.078 1 20.31 272 ASP B O 1
ATOM 4430 N N . MET B 1 273 ? -28.984 -0.828 24.5 1 22.17 273 MET B N 1
ATOM 4431 C CA . MET B 1 273 ? -29.453 -2.188 24.234 1 22.17 273 MET B CA 1
ATOM 4432 C C . MET B 1 273 ? -28.297 -3.18 24.312 1 22.17 273 MET B C 1
ATOM 4434 O O . MET B 1 273 ? -27.5 -3.299 23.375 1 22.17 273 MET B O 1
ATOM 4438 N N . ILE B 1 274 ? -27.516 -3.182 25.531 1 22.59 274 ILE B N 1
ATOM 4439 C CA . ILE B 1 274 ? -26.547 -4.207 25.875 1 22.59 274 ILE B CA 1
ATOM 4440 C C . ILE B 1 274 ? -27.203 -5.586 25.828 1 22.59 274 ILE B C 1
ATOM 4442 O O . ILE B 1 274 ? -28.078 -5.887 26.641 1 22.59 274 ILE B O 1
ATOM 4446 N N . LEU B 1 275 ? -27.75 -6.035 24.703 1 20.95 275 LEU B N 1
ATOM 4447 C CA . LEU B 1 275 ? -28.219 -7.418 24.688 1 20.95 275 LEU B CA 1
ATOM 4448 C C . LEU B 1 275 ? -27.281 -8.32 25.484 1 20.95 275 LEU B C 1
ATOM 4450 O O . LEU B 1 275 ? -26.078 -8.32 25.266 1 20.95 275 LEU B O 1
ATOM 4454 N N . SER B 1 276 ? -27.641 -8.555 26.75 1 20.38 276 SER B N 1
ATOM 4455 C CA . SER B 1 276 ? -27.156 -9.492 27.75 1 20.38 276 SER B CA 1
ATOM 4456 C C . SER B 1 276 ? -27 -10.898 27.172 1 20.38 276 SER B C 1
ATOM 4458 O O . SER B 1 276 ? -27.984 -11.539 26.812 1 20.38 276 SER B O 1
ATOM 4460 N N . TRP B 1 277 ? -26.172 -11.133 26.203 1 22.81 277 TRP B N 1
ATOM 4461 C CA . TRP B 1 277 ? -25.922 -12.523 25.828 1 22.81 277 TRP B CA 1
ATOM 4462 C C . TRP B 1 277 ? -25.578 -13.359 27.047 1 22.81 277 TRP B C 1
ATOM 4464 O O . TRP B 1 277 ? -24.641 -13.055 27.781 1 22.81 277 TRP B O 1
ATOM 4474 N N . SER B 1 278 ? -26.672 -13.75 27.766 1 19.55 278 SER B N 1
ATOM 4475 C CA . SER B 1 278 ? -26.703 -14.672 28.891 1 19.55 278 SER B CA 1
ATOM 4476 C C . SER B 1 278 ? -25.812 -15.883 28.641 1 19.55 278 SER B C 1
ATOM 4478 O O . SER B 1 278 ? -25.922 -16.547 27.609 1 19.55 278 SER B O 1
ATOM 4480 N N . SER B 1 279 ? -24.609 -15.844 29.188 1 21.16 279 SER B N 1
ATOM 4481 C CA . SER B 1 279 ? -23.531 -16.812 29.375 1 21.16 279 SER B CA 1
ATOM 4482 C C . SER B 1 279 ? -24.047 -18.094 30.016 1 21.16 279 SER B C 1
ATOM 4484 O O . SER B 1 279 ? -23.266 -18.984 30.344 1 21.16 279 SER B O 1
ATOM 4486 N N . ASP B 1 280 ? -25.375 -18.141 30.234 1 21.03 280 ASP B N 1
ATOM 4487 C CA . ASP B 1 280 ? -25.594 -19.188 31.219 1 21.03 280 ASP B CA 1
ATOM 4488 C C . ASP B 1 280 ? -25.234 -20.562 30.656 1 21.03 280 ASP B C 1
ATOM 4490 O O . ASP B 1 280 ? -25.625 -21.578 31.219 1 21.03 280 ASP B O 1
ATOM 4494 N N . LEU B 1 281 ? -24.781 -20.672 29.406 1 21.64 281 LEU B N 1
ATOM 4495 C CA . LEU B 1 281 ? -24.828 -22.078 29.047 1 21.64 281 LEU B CA 1
ATOM 4496 C C . LEU B 1 281 ? -24.016 -22.922 30.031 1 21.64 281 LEU B C 1
ATOM 4498 O O . LEU B 1 281 ? -22.812 -22.703 30.188 1 21.64 281 LEU B O 1
ATOM 4502 N N . GLY B 1 282 ? -24.656 -23.234 31.156 1 19.27 282 GLY B N 1
ATOM 4503 C CA . GLY B 1 282 ? -24.281 -24.078 32.281 1 19.27 282 GLY B CA 1
ATOM 4504 C C . GLY B 1 282 ? -23.578 -25.359 31.859 1 19.27 282 GLY B C 1
ATOM 4505 O O . GLY B 1 282 ? -23.719 -25.797 30.719 1 19.27 282 GLY B O 1
ATOM 4506 N N . PRO B 1 283 ? -22.438 -25.609 32.5 1 21.44 283 PRO B N 1
ATOM 4507 C CA . PRO B 1 283 ? -21.438 -26.672 32.438 1 21.44 283 PRO B CA 1
ATOM 4508 C C . PRO B 1 283 ? -22.047 -28.062 32.5 1 21.44 283 PRO B C 1
ATOM 4510 O O . PRO B 1 283 ? -22.641 -28.453 33.531 1 21.44 283 PRO B O 1
ATOM 4513 N N . ALA B 1 284 ? -23.031 -28.484 31.609 1 20.41 284 ALA B N 1
ATOM 4514 C CA . ALA B 1 284 ? -23.594 -29.781 31.938 1 20.41 284 ALA B CA 1
ATOM 4515 C C . ALA B 1 284 ? -22.5 -30.859 31.984 1 20.41 284 ALA B C 1
ATOM 4517 O O . ALA B 1 284 ? -22.453 -31.734 31.141 1 20.41 284 ALA B O 1
ATOM 4518 N N . LEU B 1 285 ? -21.203 -30.484 32.25 1 19.55 285 LEU B N 1
ATOM 4519 C CA . LEU B 1 285 ? -20.266 -31.594 32.188 1 19.55 285 LEU B CA 1
ATOM 4520 C C . LEU B 1 285 ? -20.625 -32.656 33.219 1 19.55 285 LEU B C 1
ATOM 4522 O O . LEU B 1 285 ? -20.312 -32.5 34.406 1 19.55 285 LEU B O 1
ATOM 4526 N N . GLN B 1 286 ? -22 -32.969 33.406 1 19.25 286 GLN B N 1
ATOM 4527 C CA . GLN B 1 286 ? -22.141 -33.969 34.469 1 19.25 286 GLN B CA 1
ATOM 4528 C C . GLN B 1 286 ? -21.219 -35.156 34.25 1 19.25 286 GLN B C 1
ATOM 4530 O O . GLN B 1 286 ? -20.766 -35.406 33.125 1 19.25 286 GLN B O 1
ATOM 4535 N N . GLY B 1 287 ? -21.094 -36.062 35.281 1 20.92 287 GLY B N 1
ATOM 4536 C CA . GLY B 1 287 ? -20.391 -37.094 36 1 20.92 287 GLY B CA 1
ATOM 4537 C C . GLY B 1 287 ? -20.391 -38.438 35.281 1 20.92 287 GLY B C 1
ATOM 4538 O O . GLY B 1 287 ? -20.094 -39.469 35.875 1 20.92 287 GLY B O 1
ATOM 4539 N N . LEU B 1 288 ? -20.422 -38.438 33.875 1 20.73 288 LEU B N 1
ATOM 4540 C CA . LEU B 1 288 ? -20.625 -39.844 33.5 1 20.73 288 LEU B CA 1
ATOM 4541 C C . LEU B 1 288 ? -19.547 -40.719 34.125 1 20.73 288 LEU B C 1
ATOM 4543 O O . LEU B 1 288 ? -18.344 -40.438 33.969 1 20.73 288 LEU B O 1
ATOM 4547 N N . LYS B 1 289 ? -19.906 -41.5 35.156 1 23.55 289 LYS B N 1
ATOM 4548 C CA . LYS B 1 289 ? -19.359 -42.562 35.969 1 23.55 289 LYS B CA 1
ATOM 4549 C C . LYS B 1 289 ? -18.703 -43.625 35.094 1 23.55 289 LYS B C 1
ATOM 4551 O O . LYS B 1 289 ? -19.391 -44.312 34.312 1 23.55 289 LYS B O 1
ATOM 4556 N N . VAL B 1 290 ? -17.578 -43.219 34.344 1 23.31 290 VAL B N 1
ATOM 4557 C CA . VAL B 1 290 ? -16.906 -44.375 33.75 1 23.31 290 VAL B CA 1
ATOM 4558 C C . VAL B 1 290 ? -16.688 -45.469 34.812 1 23.31 290 VAL B C 1
ATOM 4560 O O . VAL B 1 290 ? -16.141 -45.188 35.875 1 23.31 290 VAL B O 1
ATOM 4563 N N . PRO B 1 291 ? -17.547 -46.531 34.812 1 22.61 291 PRO B N 1
ATOM 4564 C CA . PRO B 1 291 ? -17.422 -47.688 35.719 1 22.61 291 PRO B CA 1
ATOM 4565 C C . PRO B 1 291 ? -16 -48.25 35.781 1 22.61 291 PRO B C 1
ATOM 4567 O O . PRO B 1 291 ? -15.211 -48.062 34.844 1 22.61 291 PRO B O 1
ATOM 4570 N N . SER B 1 292 ? -15.461 -48.312 37.031 1 25.17 292 SER B N 1
ATOM 4571 C CA . SER B 1 292 ? -14.312 -49 37.625 1 25.17 292 SER B CA 1
ATOM 4572 C C . SER B 1 292 ? -14.172 -50.406 37.125 1 25.17 292 SER B C 1
ATOM 4574 O O . SER B 1 292 ? -13.234 -51.125 37.469 1 25.17 292 SER B O 1
ATOM 4576 N N . PHE B 1 293 ? -14.164 -50.75 35.75 1 23.06 293 PHE B N 1
ATOM 4577 C CA . PHE B 1 293 ? -13.805 -52.156 35.844 1 23.06 293 PHE B CA 1
ATOM 4578 C C . PHE B 1 293 ? -12.375 -52.344 36.312 1 23.06 293 PHE B C 1
ATOM 4580 O O . PHE B 1 293 ? -11.523 -51.469 36.094 1 23.06 293 PHE B O 1
#

Radius of gyration: 30.51 Å; Cα contacts (8 Å, |Δi|>4): 1037; chains: 2; bounding box: 85×99×76 Å

Secondary structure (DSSP, 8-state):
---------------HHHHHHHHHHHHHHHHHHHHHHHHHHHHHHHHHHTTB----B-GGGS-TTEEE-TTS-EEEE-SS-------TTS-SSS--EEBS--BSSSEEEEEEE-TT-S-EEEEEEETTS--SS----SGGGTEEEEEEEETTEEEE--SSPEEEE-SS---EEEEEEETTTTEEEEEETTTTEEEEEEE----S-EEEEEE----TTTT--PPEEE-SSPPPP-----------------------TT-----------------------------------/---------------HHHHHHHHHHHHHHHHHHHHHHHHHHHHHHHHHHTTB----B-GGGS-TTEEE-TTS-EEEE-SS-------TTS-SSS--EEBS--BSSSEEEEEEE-TT-S-EEEEEEETTS--SS----SGGGTEEEEEEEETTEEEE--SSPEEEE-SS---EEEEEEETTTTEEEEEETTTTEEEEEEE----S-EEEEEE----TTTT--PPEEE-SSPPPP--------------S--------TT-----------------------------------

Foldseek 3Di:
DPDPPCPPDPPPPPPPVNVVVVVVVVVVVVVVVVVVVFVVLLVVVVVQQVAEDFWFWDPLAAAQQWDADPRRFKIWGHDDGHPDDDDQRHAHPARKTWIPDWDDAAKYKWKKFPPLAQKKKWAKFASPAGRYDDDQAEVVRGHFIKMHDGDQWIWTVYVPIDIDGDPDHAGMKMWMDHQCQQKIWIARLQASGTDDMDGDNDDHIMIIMIHQDDCVVVSRGGIMGIDPHRDHHNPPPPPPPPPPPPDPPPPPPPPVPPVPPDPPDDPPPPDDVVVCPPPPPPPPVDDPCPDDD/DPPPPPPPPPPPPPPPVNVVVVVVVVVVVVVVVVVVVFVVLLVVVVVQQVAEDFWFWDPLAAAQQWDADPRRFKIWGHDDGHPDDDDFRYAHPARKTWIPDWDDAAKYKWKKFPPLAQKKKWAKFASPAGRYDDDQAEVVRGHFIKMHDGDQWIWTVYVPIDIDGDPDHAGMKMWMDHQCQQKIWIARLQASGTDDMDGDNDDHIMIIMIHQDDCVVVSRGGMMGIDPHRDHHNPPPPPPPPPPPPDPPPPPPVPVPPPPPDPDDDPPDPDDVVVCPPPPPPPPVDDPCPDDD

Solvent-accessible surface area (backbone atoms only — not comparable to full-atom values): 33610 Å² total; per-residue (Å²): 136,85,81,82,80,77,82,72,79,77,74,77,73,73,49,72,64,52,55,43,51,50,49,50,51,52,41,51,52,50,50,54,53,34,53,53,27,45,52,39,32,26,51,52,52,45,48,33,64,73,30,64,48,71,71,37,52,26,73,71,21,32,12,43,37,51,45,67,43,94,85,22,37,32,38,24,61,50,94,54,72,48,97,62,83,89,53,85,60,22,18,72,56,52,65,29,32,35,34,61,50,73,43,77,61,55,64,42,14,42,39,35,34,38,48,73,44,37,34,31,37,40,42,38,26,38,68,80,45,81,30,65,53,89,71,76,72,17,58,93,56,38,21,53,37,40,32,33,71,48,75,58,37,34,32,38,32,45,90,73,62,46,74,48,73,53,96,60,79,73,42,29,41,31,42,28,38,31,46,84,44,16,36,39,38,34,28,36,43,50,77,60,33,58,72,50,61,50,74,47,88,75,74,71,42,31,24,42,36,43,24,38,43,67,42,69,96,66,60,19,61,50,43,37,34,48,42,85,58,87,78,73,56,56,71,74,78,64,78,70,72,74,64,74,77,70,68,91,61,82,72,70,71,72,64,72,70,75,78,59,74,79,77,82,74,80,76,72,75,84,67,71,85,66,76,73,76,74,72,62,79,63,80,73,75,64,76,80,73,72,81,80,127,137,83,81,82,80,76,81,71,78,75,75,78,71,71,48,71,65,53,54,44,50,50,48,49,51,52,43,51,54,50,50,52,52,34,53,53,27,43,51,39,32,27,52,51,52,44,49,35,65,73,28,64,45,71,71,36,52,27,74,70,22,34,12,44,36,51,45,66,43,93,86,22,35,34,37,26,62,52,94,54,72,48,96,65,83,90,53,86,61,22,17,71,56,50,64,30,31,34,34,62,54,75,43,74,62,55,64,42,15,42,39,33,33,36,47,73,45,36,35,32,36,38,42,38,26,37,68,80,45,81,30,64,53,91,72,76,71,17,57,93,55,37,21,52,38,41,30,34,71,49,76,59,38,34,32,37,33,46,92,74,64,45,72,48,72,54,98,57,79,70,43,30,40,31,43,28,38,32,47,84,46,13,37,38,37,34,29,36,44,50,76,59,35,57,71,51,62,51,75,48,87,76,74,74,42,30,24,42,35,42,24,40,44,67,41,67,96,67,60,17,59,48,45,38,34,49,41,84,59,86,78,73,57,57,72,74,78,63,80,71,71,76,64,75,77,68,67,90,64,81,74,69,71,73,66,72,70,74,78,55,75,78,86,79,86,80,82,71,72,83,69,68,88,66,77,74,77,77,72,64,80,68,78,76,75,69,74,82,74,74,76,76,123

pLDDT: mean 77.75, std 30.43, range [19.25, 98.94]

Organism: Bos indicus x Bos taurus (NCBI:txid30522)

Sequence (586 aa):
ECGWDGTGASQACRSPHSDLSNCFYSLEKLRRELKLKRAAANSGWRRARLHFVTVTLDPDTAHPKLILSEDRKCVKLGDTRQPVPDNPERFDFVVSVLGSEYFIAGCHYWEVSVADKTKWALGVCSESVSRKGKVTASPANGHWLLRQNHGNEYEALTSPQTSFRLKEPMRCVGIFLDYEAGVISFYNVTNQSHIFTFTHSFSGPLRPFFEPCLHDGGKNTAPLIICSELQKPEESTVPNTEEKGQANGDVALQVDPFLLPAQASELIPLRDMILSWSSDLGPALQGLKVPSFECGWDGTGASQACRSPHSDLSNCFYSLEKLRRELKLKRAAANSGWRRARLHFVTVTLDPDTAHPKLILSEDRKCVKLGDTRQPVPDNPERFDFVVSVLGSEYFIAGCHYWEVSVADKTKWALGVCSESVSRKGKVTASPANGHWLLRQNHGNEYEALTSPQTSFRLKEPMRCVGIFLDYEAGVISFYNVTNQSHIFTFTHSFSGPLRPFFEPCLHDGGKNTAPLIICSELQKPEESTVPNTEEKGQANGDVALQVDPFLLPAQASELIPLRDMILSWSSDLGPALQGLKVPSF

InterPro domains:
  IPR001870 B30.2/SPRY domain [PS50188] (35-231)
  IPR003877 SPRY domain [PF00622] (108-210)
  IPR003877 SPRY domain [SM00449] (105-230)
  IPR003879 Butyrophylin-like, SPRY domain [PR01407] (51-68)
  IPR003879 Butyrophylin-like, SPRY domain [PR01407] (68-85)
  IPR003879 Butyrophylin-like, SPRY domain [PR01407] (90-114)
  IPR003879 Butyrophylin-like, SPRY domain [PR01407] (120-133)
  IPR003879 Butyrophylin-like, SPRY domain [PR01407] (164-188)
  IPR003879 Butyrophylin-like, SPRY domain [PR01407] (194-212)
  IPR006574 SPRY-associated [PF13765] (55-103)
  IPR006574 SPRY-associated [SM00589] (52-104)
  IPR013320 Concanavalin A-like lectin/glucanase domain superfamily [SSF49899] (45-228)
  IPR043136 B30.2/SPRY domain superfamily [G3DSA:2.60.120.920] (47-244)
  IPR050143 Tripartite motif-containing [PTHR24103] (35-227)